Protein AF-A0A6N2VKI3-F1 (afdb_monomer_lite)

Structure (mmCIF, N/CA/C/O backbone):
data_AF-A0A6N2VKI3-F1
#
_entry.id   AF-A0A6N2VKI3-F1
#
loop_
_atom_site.group_PDB
_atom_site.id
_atom_site.type_symbol
_atom_site.label_atom_id
_atom_site.label_alt_id
_atom_site.label_comp_id
_atom_site.label_asym_id
_atom_site.label_entity_id
_atom_site.label_seq_id
_atom_site.pdbx_PDB_ins_code
_atom_site.Cartn_x
_atom_site.Cartn_y
_atom_site.Cartn_z
_atom_site.occupancy
_atom_site.B_iso_or_equiv
_atom_site.auth_seq_id
_atom_site.auth_comp_id
_atom_site.auth_asym_id
_atom_site.auth_atom_id
_atom_site.pdbx_PDB_model_num
ATOM 1 N N . MET A 1 1 ? 134.752 20.835 -28.493 1.00 33.09 1 MET A N 1
ATOM 2 C CA . MET A 1 1 ? 135.162 21.861 -27.512 1.00 33.09 1 MET A CA 1
ATOM 3 C C . MET A 1 1 ? 133.917 22.587 -27.034 1.00 33.09 1 MET A C 1
ATOM 5 O O . MET A 1 1 ? 132.981 22.727 -27.806 1.00 33.09 1 MET A O 1
ATOM 9 N N . ASN A 1 2 ? 133.920 22.905 -25.745 1.00 38.00 2 ASN A N 1
ATOM 10 C CA . ASN A 1 2 ? 132.820 23.310 -24.871 1.00 38.00 2 ASN A CA 1
ATOM 11 C C . ASN A 1 2 ? 132.112 24.644 -25.184 1.00 38.00 2 ASN A C 1
ATOM 13 O O . ASN A 1 2 ? 132.650 25.478 -25.908 1.00 38.00 2 ASN A O 1
ATOM 17 N N . ASN A 1 3 ? 131.029 24.832 -24.403 1.00 40.62 3 ASN A N 1
ATOM 18 C CA . ASN A 1 3 ? 130.545 26.052 -23.719 1.00 40.62 3 ASN A CA 1
ATOM 19 C C . ASN A 1 3 ? 129.459 26.874 -24.441 1.00 40.62 3 ASN A C 1
ATOM 21 O O . ASN A 1 3 ? 129.658 27.248 -25.587 1.00 40.62 3 ASN A O 1
ATOM 25 N N . SER A 1 4 ? 128.241 27.113 -23.906 1.00 44.59 4 SER A N 1
ATOM 26 C CA . SER A 1 4 ? 127.711 27.598 -22.585 1.00 44.59 4 SER A CA 1
ATOM 27 C C . SER A 1 4 ? 127.043 28.979 -22.847 1.00 44.59 4 SER A C 1
ATOM 29 O O . SER A 1 4 ? 127.490 29.643 -23.772 1.00 44.59 4 SER A O 1
ATOM 31 N N . ASN A 1 5 ? 126.060 29.567 -22.147 1.00 38.66 5 ASN A N 1
ATOM 32 C CA . ASN A 1 5 ? 125.406 29.352 -20.850 1.00 38.66 5 ASN A CA 1
ATOM 33 C C . ASN A 1 5 ? 124.232 30.371 -20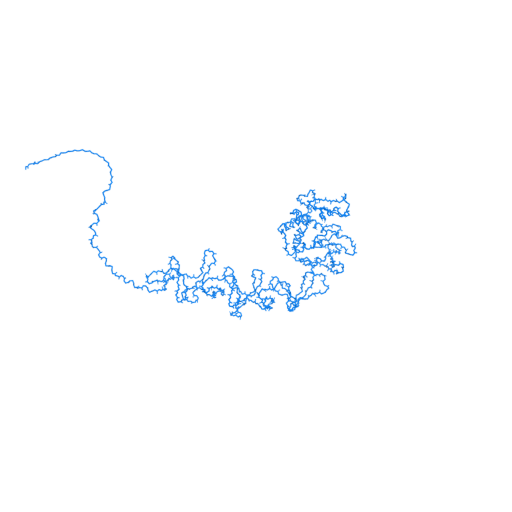.666 1.00 38.66 5 ASN A C 1
ATOM 35 O O . ASN A 1 5 ? 124.278 31.428 -21.287 1.00 38.66 5 ASN A O 1
ATOM 39 N N . GLU A 1 6 ? 123.288 30.051 -19.752 1.00 40.75 6 GLU A N 1
ATOM 40 C CA . GLU A 1 6 ? 122.646 30.885 -18.674 1.00 40.75 6 GLU A CA 1
ATOM 41 C C . GLU A 1 6 ? 121.868 32.204 -18.959 1.00 40.75 6 GLU A C 1
ATOM 43 O O . GLU A 1 6 ? 122.131 32.887 -19.933 1.00 40.75 6 GLU A O 1
ATOM 48 N N . SER A 1 7 ? 120.981 32.754 -18.094 1.00 36.06 7 SER A N 1
ATOM 49 C CA . SER A 1 7 ? 120.059 32.326 -16.999 1.00 36.06 7 SER A CA 1
ATOM 50 C C . SER A 1 7 ? 119.323 33.577 -16.410 1.00 36.06 7 SER A C 1
ATOM 52 O O . SER A 1 7 ? 119.781 34.691 -16.656 1.00 36.06 7 SER A O 1
ATOM 54 N N . CYS A 1 8 ? 118.250 33.404 -15.591 1.00 29.84 8 CYS A N 1
ATOM 55 C CA . CYS A 1 8 ? 118.092 33.894 -14.177 1.00 29.84 8 CYS A CA 1
ATOM 56 C C . CYS A 1 8 ? 116.691 34.449 -13.705 1.00 29.84 8 CYS A C 1
ATOM 58 O O . CYS A 1 8 ? 116.286 35.527 -14.119 1.00 29.84 8 CYS A O 1
ATOM 60 N N . ASN A 1 9 ? 116.051 33.715 -12.751 1.00 33.09 9 ASN A N 1
ATOM 61 C CA . ASN A 1 9 ? 115.249 34.041 -11.511 1.00 33.09 9 ASN A CA 1
ATOM 62 C C . ASN A 1 9 ? 114.044 35.049 -11.465 1.00 33.09 9 ASN A C 1
ATOM 64 O O . ASN A 1 9 ? 114.060 36.040 -12.169 1.00 33.09 9 ASN A O 1
ATOM 68 N N . SER A 1 10 ? 112.984 34.978 -10.604 1.00 35.78 10 SER A N 1
ATOM 69 C CA . SER A 1 10 ? 112.670 34.246 -9.336 1.00 35.78 10 SER A CA 1
ATOM 70 C C . SER A 1 10 ? 111.154 34.270 -8.887 1.00 35.78 10 SER A C 1
ATOM 72 O O . SER A 1 10 ? 110.463 35.232 -9.203 1.00 35.78 10 SER A O 1
ATOM 74 N N . LYS A 1 11 ? 110.745 33.313 -8.004 1.00 39.62 11 LYS A N 1
ATOM 75 C CA . LYS A 1 11 ? 109.807 33.328 -6.807 1.00 39.62 11 LYS A CA 1
ATOM 76 C C . LYS A 1 11 ? 108.230 33.261 -6.843 1.00 39.62 11 LYS A C 1
ATOM 78 O O . LYS A 1 11 ? 107.569 34.193 -7.266 1.00 39.62 11 LYS A O 1
ATOM 83 N N . LYS A 1 12 ? 107.706 32.259 -6.074 1.00 39.31 12 LYS A N 1
ATOM 84 C CA . LYS A 1 12 ? 106.599 32.199 -5.037 1.00 39.31 12 LYS A CA 1
ATOM 85 C C . LYS A 1 12 ? 105.061 32.030 -5.343 1.00 39.31 12 LYS A C 1
ATOM 87 O O . LYS A 1 12 ? 104.402 32.969 -5.745 1.00 39.31 12 LYS A O 1
ATOM 92 N N . THR A 1 13 ? 104.512 30.870 -4.897 1.00 40.28 13 THR A N 1
ATOM 93 C CA . THR A 1 13 ? 103.259 30.517 -4.120 1.00 40.28 13 THR A CA 1
ATOM 94 C C . THR A 1 13 ? 101.775 30.873 -4.495 1.00 40.28 13 THR A C 1
ATOM 96 O O . THR A 1 13 ? 101.443 32.036 -4.644 1.00 40.28 13 THR A O 1
ATOM 99 N N . ILE A 1 14 ? 100.877 29.856 -4.332 1.00 36.12 14 ILE A N 1
ATOM 100 C CA . ILE A 1 14 ? 99.486 29.823 -3.736 1.00 36.12 14 ILE A CA 1
ATOM 101 C C . ILE A 1 14 ? 98.182 29.888 -4.615 1.00 36.12 14 ILE A C 1
ATOM 103 O O . ILE A 1 14 ? 97.844 30.911 -5.186 1.00 36.12 14 ILE A O 1
ATOM 107 N N . TRP A 1 15 ? 97.394 28.787 -4.525 1.00 26.77 15 TRP A N 1
ATOM 108 C CA . TRP A 1 15 ? 95.911 28.567 -4.523 1.00 26.77 15 TRP A CA 1
ATOM 109 C C . TRP A 1 15 ? 94.968 28.739 -5.753 1.00 26.77 15 TRP A C 1
ATOM 111 O O . TRP A 1 15 ? 94.795 29.815 -6.301 1.00 26.77 15 TRP A O 1
ATOM 121 N N . LYS A 1 16 ? 94.175 27.661 -5.952 1.00 32.19 16 LYS A N 1
ATOM 122 C CA . LYS A 1 16 ? 92.769 27.530 -6.429 1.00 32.19 16 LYS A CA 1
ATOM 123 C C . LYS A 1 16 ? 92.380 27.798 -7.905 1.00 32.19 16 LYS A C 1
ATOM 125 O O . LYS A 1 16 ? 92.230 28.930 -8.328 1.00 32.19 16 LYS A O 1
ATOM 130 N N . VAL A 1 17 ? 92.069 26.685 -8.596 1.00 37.62 17 VAL A N 1
ATOM 131 C CA . VAL A 1 17 ? 90.820 26.330 -9.334 1.00 37.62 17 VAL A CA 1
ATOM 132 C C . VAL A 1 17 ? 90.036 27.470 -10.019 1.00 37.62 17 VAL A C 1
ATOM 134 O O . VAL A 1 17 ? 89.554 28.352 -9.327 1.00 37.62 17 VAL A O 1
ATOM 137 N N . TRP A 1 18 ? 89.808 27.380 -11.342 1.00 32.00 18 TRP A N 1
ATOM 138 C CA . TRP A 1 18 ? 88.490 27.219 -12.015 1.00 32.00 18 TRP A CA 1
ATOM 139 C C . TRP A 1 18 ? 88.627 27.328 -13.559 1.00 32.00 18 TRP A C 1
ATOM 141 O O . TRP A 1 18 ? 88.920 28.382 -14.105 1.00 32.00 18 TRP A O 1
ATOM 151 N N . PHE A 1 19 ? 88.384 26.190 -14.227 1.00 32.94 19 PHE A N 1
ATOM 152 C CA . PHE A 1 19 ? 87.799 25.994 -15.568 1.00 32.94 19 PHE A CA 1
ATOM 153 C C . PHE A 1 19 ? 88.408 26.675 -16.816 1.00 32.94 19 PHE A C 1
ATOM 155 O O . PHE A 1 19 ? 87.884 27.642 -17.360 1.00 32.94 19 PHE A O 1
ATOM 162 N N . GLN A 1 20 ? 89.417 26.014 -17.393 1.00 41.72 20 GLN A N 1
ATOM 163 C CA . GLN A 1 20 ? 89.697 26.025 -18.835 1.00 41.72 20 GLN A CA 1
ATOM 164 C C . GLN A 1 20 ? 89.033 24.808 -19.493 1.00 41.72 20 GLN A C 1
ATOM 166 O O . GLN A 1 20 ? 89.552 23.702 -19.361 1.00 41.72 20 GLN A O 1
ATOM 171 N N . SER A 1 21 ? 87.899 24.961 -20.185 1.00 45.81 21 SER A N 1
ATOM 172 C CA . SER A 1 21 ? 87.441 23.978 -21.200 1.00 45.81 21 SER A CA 1
ATOM 173 C C . SER A 1 21 ? 86.250 24.500 -22.016 1.00 45.81 21 SER A C 1
ATOM 175 O O . SER A 1 21 ? 85.188 23.892 -22.081 1.00 45.81 21 SER A O 1
ATOM 177 N N . ALA A 1 22 ? 86.409 25.651 -22.664 1.00 44.44 22 ALA A N 1
ATOM 178 C CA . ALA A 1 22 ? 85.428 26.132 -23.631 1.00 44.44 22 ALA A CA 1
ATOM 179 C C . ALA A 1 22 ? 86.128 26.987 -24.687 1.00 44.44 22 ALA A C 1
ATOM 181 O O . ALA A 1 22 ? 86.222 28.188 -24.489 1.00 44.44 22 ALA A O 1
ATOM 182 N N . PHE A 1 23 ? 86.648 26.372 -25.762 1.00 42.91 23 PHE A N 1
ATOM 183 C CA . PHE A 1 23 ? 86.557 26.965 -27.114 1.00 42.91 23 PHE A CA 1
ATOM 184 C C . PHE A 1 23 ? 87.116 26.123 -28.279 1.00 42.91 23 PHE A C 1
ATOM 186 O O . PHE A 1 23 ? 86.888 26.489 -29.426 1.00 42.91 23 PHE A O 1
ATOM 193 N N . LEU A 1 24 ? 87.815 25.002 -28.056 1.00 40.19 24 LEU A N 1
ATOM 194 C CA . LEU A 1 24 ? 88.586 24.351 -29.137 1.00 40.19 24 LEU A CA 1
ATOM 195 C C . LEU A 1 24 ? 88.073 22.978 -29.618 1.00 40.19 24 LEU A C 1
ATOM 197 O O . LEU A 1 24 ? 88.825 22.225 -30.224 1.00 40.19 24 LEU A O 1
ATOM 201 N N . ALA A 1 25 ? 86.798 22.650 -29.379 1.00 43.97 25 ALA A N 1
ATOM 202 C CA . ALA A 1 25 ? 86.181 21.386 -29.821 1.00 43.97 25 ALA A CA 1
ATOM 203 C C . ALA A 1 25 ? 84.980 21.564 -30.778 1.00 43.97 25 ALA A C 1
ATOM 205 O O . ALA A 1 25 ? 84.280 20.600 -31.069 1.00 43.97 25 ALA A O 1
ATOM 206 N N . VAL A 1 26 ? 84.725 22.783 -31.274 1.00 47.78 26 VAL A N 1
ATOM 207 C CA . VAL A 1 26 ? 83.510 23.110 -32.059 1.00 47.78 26 VAL A CA 1
ATOM 208 C C . VAL A 1 26 ? 83.744 23.170 -33.582 1.00 47.78 26 VAL A C 1
ATOM 210 O O . VAL A 1 26 ? 82.783 23.268 -34.333 1.00 47.78 26 VAL A O 1
ATOM 213 N N . LEU A 1 27 ? 84.976 23.033 -34.094 1.00 42.22 27 LEU A N 1
ATOM 214 C CA . LEU A 1 27 ? 85.257 23.274 -35.528 1.00 42.22 27 LEU A CA 1
ATOM 215 C C . LEU A 1 27 ? 85.952 22.139 -36.307 1.00 42.22 27 LEU A C 1
ATOM 217 O O . LEU A 1 27 ? 86.358 22.357 -37.442 1.00 42.22 27 LEU A O 1
ATOM 221 N N . LEU A 1 28 ? 86.040 20.917 -35.764 1.00 43.97 28 LEU A N 1
ATOM 222 C CA . LEU A 1 28 ? 86.696 19.773 -36.436 1.00 43.97 28 LEU A CA 1
ATOM 223 C C . LEU A 1 28 ? 85.904 18.449 -36.361 1.00 43.97 28 LEU A C 1
ATOM 225 O O . LEU A 1 28 ? 86.476 17.370 -36.288 1.00 43.97 28 LEU A O 1
ATOM 229 N N . MET A 1 29 ? 84.570 18.522 -36.423 1.00 42.28 29 MET A N 1
ATOM 230 C CA . MET A 1 29 ? 83.706 17.372 -36.757 1.00 42.28 29 MET A CA 1
ATOM 231 C C . MET A 1 29 ? 82.649 17.752 -37.810 1.00 42.28 29 MET A C 1
ATOM 233 O O . MET A 1 29 ? 81.477 17.408 -37.709 1.00 42.28 29 MET A O 1
ATOM 237 N N . PHE A 1 30 ? 83.076 18.488 -38.840 1.00 50.16 30 PHE A N 1
ATOM 238 C CA . PHE A 1 30 ? 82.332 18.687 -40.088 1.00 50.16 30 PHE A CA 1
ATOM 239 C C . PHE A 1 30 ? 83.051 17.942 -41.222 1.00 50.16 30 PHE A C 1
ATOM 241 O O . PHE A 1 30 ? 83.853 18.518 -41.948 1.00 50.16 30 PHE A O 1
ATOM 248 N N . SER A 1 31 ? 82.824 16.633 -41.332 1.00 45.38 31 SER A N 1
ATOM 249 C CA . SER A 1 31 ? 82.850 15.838 -42.576 1.00 45.38 31 SER A CA 1
ATOM 250 C C . SER A 1 31 ? 82.798 14.349 -42.224 1.00 45.38 31 SER A C 1
ATOM 252 O O . SER A 1 31 ? 83.398 13.907 -41.254 1.00 45.38 31 SER A O 1
ATOM 254 N N . VAL A 1 32 ? 82.086 13.579 -43.047 1.00 47.28 32 VAL A N 1
ATOM 255 C CA . VAL A 1 32 ? 81.854 12.125 -42.940 1.00 47.28 32 VAL A CA 1
ATOM 256 C C . VAL A 1 32 ? 80.738 11.704 -41.974 1.00 47.28 32 VAL A C 1
ATOM 258 O O . VAL A 1 32 ? 80.946 11.047 -40.964 1.00 47.28 32 VAL A O 1
ATOM 261 N N . LEU A 1 33 ? 79.507 12.026 -42.363 1.00 41.00 33 LEU A N 1
ATOM 262 C CA . LEU A 1 33 ? 78.466 11.027 -42.634 1.00 41.00 33 LEU A CA 1
ATOM 263 C C . LEU A 1 33 ? 77.309 11.775 -43.290 1.00 41.00 33 LEU A C 1
ATOM 265 O O . LEU A 1 33 ? 76.415 12.304 -42.632 1.00 41.00 33 LEU A O 1
ATOM 269 N N . ALA A 1 34 ? 77.340 11.829 -44.621 1.00 46.12 34 ALA A N 1
ATOM 270 C CA . ALA A 1 34 ? 76.117 11.976 -45.383 1.00 46.12 34 ALA A CA 1
ATOM 271 C C . ALA A 1 34 ? 75.260 10.743 -45.063 1.00 46.12 34 ALA A C 1
ATOM 273 O O . ALA A 1 34 ? 75.365 9.710 -45.721 1.00 46.12 34 ALA A O 1
ATOM 274 N N . VAL A 1 35 ? 74.448 10.826 -44.006 1.00 43.50 35 VAL A N 1
ATOM 275 C CA . VAL A 1 35 ? 73.269 9.977 -43.907 1.00 43.50 35 VAL A CA 1
ATOM 276 C C . VAL A 1 35 ? 72.423 10.411 -45.084 1.00 43.50 35 VAL A C 1
ATOM 278 O O . VAL A 1 35 ? 71.833 11.490 -45.088 1.00 43.50 35 VAL A O 1
ATOM 281 N N . THR A 1 36 ? 72.433 9.588 -46.121 1.00 44.19 36 THR A N 1
ATOM 282 C CA . THR A 1 36 ? 71.396 9.604 -47.129 1.00 44.19 36 THR A CA 1
ATOM 283 C C . THR A 1 36 ? 70.083 9.444 -46.372 1.00 44.19 36 THR A C 1
ATOM 285 O O . THR A 1 36 ? 69.691 8.348 -45.973 1.00 44.19 36 THR A O 1
ATOM 288 N N . SER A 1 37 ? 69.383 10.551 -46.122 1.00 48.97 37 SER A N 1
ATOM 289 C CA . SER A 1 37 ? 67.952 10.492 -45.887 1.00 48.97 37 SER A CA 1
ATOM 290 C C . SER A 1 37 ? 67.342 10.084 -47.220 1.00 48.97 37 SER A C 1
ATOM 292 O O . SER A 1 37 ? 66.829 10.899 -47.982 1.00 48.97 37 SER A O 1
ATOM 294 N N . GLN A 1 38 ? 67.420 8.788 -47.535 1.00 43.78 38 GLN A N 1
ATOM 295 C CA . GLN A 1 38 ? 66.447 8.218 -48.446 1.00 43.78 38 GLN A CA 1
ATOM 296 C C . GLN A 1 38 ? 65.091 8.675 -47.904 1.00 43.78 38 GLN A C 1
ATOM 298 O O . GLN A 1 38 ? 64.850 8.495 -46.700 1.00 43.78 38 GLN A O 1
ATOM 303 N N . PRO A 1 39 ? 64.219 9.304 -48.711 1.00 44.91 39 PRO A N 1
ATOM 304 C CA . PRO A 1 39 ? 62.840 9.428 -48.304 1.00 44.91 39 PRO A CA 1
ATOM 305 C C . PRO A 1 39 ? 62.405 7.992 -48.053 1.00 44.91 39 PRO A C 1
ATOM 307 O O . PRO A 1 39 ? 62.305 7.183 -48.974 1.00 44.91 39 PRO A O 1
ATOM 310 N N . ARG A 1 40 ? 62.248 7.629 -46.778 1.00 42.31 40 ARG A N 1
ATOM 311 C CA . ARG A 1 40 ? 61.550 6.408 -46.434 1.00 42.31 40 ARG A CA 1
ATOM 312 C C . ARG A 1 40 ? 60.188 6.676 -47.037 1.00 42.31 40 ARG A C 1
ATOM 314 O O . ARG A 1 40 ? 59.473 7.537 -46.527 1.00 42.31 40 ARG A O 1
ATOM 321 N N . GLU A 1 41 ? 59.870 6.039 -48.160 1.00 45.19 41 GLU A N 1
ATOM 322 C CA . GLU A 1 41 ? 58.489 5.939 -48.584 1.00 45.19 41 GLU A CA 1
ATOM 323 C C . GLU A 1 41 ? 57.798 5.247 -47.417 1.00 45.19 41 GLU A C 1
ATOM 325 O O . GLU A 1 41 ? 57.811 4.023 -47.267 1.00 45.19 41 GLU A O 1
ATOM 330 N N . VAL A 1 42 ? 57.272 6.053 -46.494 1.00 44.56 42 VAL A N 1
ATOM 331 C CA . VAL A 1 42 ? 56.331 5.593 -45.501 1.00 44.56 42 VAL A CA 1
ATOM 332 C C . VAL A 1 42 ? 55.130 5.309 -46.364 1.00 44.56 42 VAL A C 1
ATOM 334 O O . VAL A 1 42 ? 54.362 6.218 -46.661 1.00 44.56 42 VAL A O 1
ATOM 337 N N . LYS A 1 43 ? 55.074 4.081 -46.893 1.00 47.94 43 LYS A N 1
ATOM 338 C CA . LYS A 1 43 ? 53.963 3.554 -47.674 1.00 47.94 43 LYS A CA 1
ATOM 339 C C . LYS A 1 43 ? 52.719 4.053 -46.961 1.00 47.94 43 LYS A C 1
ATOM 341 O O . LYS A 1 43 ? 52.506 3.627 -45.821 1.00 47.94 43 LYS A O 1
ATOM 346 N N . ALA A 1 44 ? 52.049 5.058 -47.541 1.00 49.53 44 ALA A N 1
ATOM 347 C CA . ALA A 1 44 ? 51.111 5.891 -46.798 1.00 49.53 44 ALA A CA 1
ATOM 348 C C . ALA A 1 44 ? 50.166 4.939 -46.081 1.00 49.53 44 ALA A C 1
ATOM 350 O O . ALA A 1 44 ? 49.550 4.090 -46.733 1.00 49.53 44 ALA A O 1
ATOM 351 N N . ALA A 1 45 ? 50.184 4.959 -44.744 1.00 58.03 45 ALA A N 1
ATOM 352 C CA . ALA A 1 45 ? 49.417 3.988 -43.989 1.00 58.03 45 ALA A CA 1
ATOM 353 C C . ALA A 1 45 ? 47.971 4.152 -44.450 1.00 58.03 45 ALA A C 1
ATOM 355 O O . ALA A 1 45 ? 47.414 5.243 -44.331 1.00 58.03 45 ALA A O 1
ATOM 356 N N . VAL A 1 46 ? 47.411 3.105 -45.063 1.00 75.19 46 VAL A N 1
ATOM 357 C CA . VAL A 1 46 ? 46.050 3.165 -45.594 1.00 75.19 46 VAL A CA 1
ATOM 358 C C . VAL A 1 46 ? 45.151 3.536 -44.423 1.00 75.19 46 VAL A C 1
ATOM 360 O O . VAL A 1 46 ? 45.078 2.794 -43.438 1.00 75.19 46 VAL A O 1
ATOM 363 N N . GLU A 1 47 ? 44.557 4.728 -44.500 1.00 91.12 47 GLU A N 1
ATOM 364 C CA . GLU A 1 47 ? 43.721 5.263 -43.434 1.00 91.12 47 GLU A CA 1
ATOM 365 C C . GLU A 1 47 ? 42.590 4.273 -43.158 1.00 91.12 47 GLU A C 1
ATOM 367 O O . GLU A 1 47 ? 41.914 3.812 -44.081 1.00 91.12 47 GLU A O 1
ATOM 372 N N . GLY A 1 48 ? 42.370 3.941 -41.889 1.00 92.75 48 GLY A N 1
ATOM 373 C CA . GLY A 1 48 ? 41.271 3.063 -41.531 1.00 92.75 48 GLY A CA 1
ATOM 374 C C . GLY A 1 48 ? 41.505 2.212 -40.298 1.00 92.75 48 GLY A C 1
ATOM 375 O O . GLY A 1 48 ? 42.449 2.384 -39.527 1.00 92.75 48 GLY A O 1
ATOM 376 N N . PHE A 1 49 ? 40.584 1.276 -40.099 1.00 93.12 49 PHE A N 1
ATOM 377 C CA . PHE A 1 49 ? 40.606 0.377 -38.955 1.00 93.12 49 PHE A CA 1
ATOM 378 C C . PHE A 1 49 ? 41.722 -0.658 -39.067 1.00 93.12 49 PHE A C 1
ATOM 380 O O . PHE A 1 49 ? 41.818 -1.360 -40.074 1.00 93.12 49 PHE A O 1
ATOM 387 N N . LYS A 1 50 ? 42.493 -0.820 -37.992 1.00 92.94 50 LYS A N 1
ATOM 388 C CA . LYS A 1 50 ? 43.560 -1.816 -37.890 1.00 92.94 50 LYS A CA 1
ATOM 389 C C . LYS A 1 50 ? 43.523 -2.512 -36.536 1.00 92.94 50 LYS A C 1
ATOM 391 O O . LYS A 1 50 ? 43.371 -1.859 -35.507 1.00 92.94 50 LYS A O 1
ATOM 396 N N . THR A 1 51 ? 43.703 -3.827 -36.546 1.00 92.88 51 THR A N 1
ATOM 397 C CA . THR A 1 51 ? 43.904 -4.615 -35.328 1.00 92.88 51 THR A CA 1
ATOM 398 C C . THR A 1 51 ? 45.399 -4.786 -35.100 1.00 92.88 51 THR A C 1
ATOM 400 O O . THR A 1 51 ? 46.110 -5.235 -35.996 1.00 92.88 51 THR A O 1
ATOM 403 N N . ILE A 1 52 ? 45.883 -4.412 -33.919 1.00 92.50 52 ILE A N 1
ATOM 404 C CA . ILE A 1 52 ? 47.288 -4.541 -33.516 1.00 92.50 52 ILE A CA 1
ATOM 405 C C . ILE A 1 52 ? 47.290 -5.225 -32.150 1.00 92.50 52 ILE A C 1
ATOM 407 O O . ILE A 1 52 ? 46.695 -4.703 -31.211 1.00 92.50 52 ILE A O 1
ATOM 411 N N . ASN A 1 53 ? 47.918 -6.400 -32.044 1.00 91.38 53 ASN A N 1
ATOM 412 C CA . ASN A 1 53 ? 47.981 -7.202 -30.811 1.00 91.38 53 ASN A CA 1
ATOM 413 C C . ASN A 1 53 ? 46.598 -7.444 -30.169 1.00 91.38 53 ASN A C 1
ATOM 415 O O . ASN A 1 53 ? 46.411 -7.256 -28.972 1.00 91.38 53 ASN A O 1
ATOM 419 N N . GLY A 1 54 ? 45.597 -7.784 -30.990 1.00 89.19 54 GLY A N 1
ATOM 420 C CA . GLY A 1 54 ? 44.219 -8.030 -30.538 1.00 89.19 54 GLY A CA 1
ATOM 421 C C . GLY A 1 54 ? 43.398 -6.775 -30.205 1.00 89.19 54 GLY A C 1
ATOM 422 O O . GLY A 1 54 ? 42.194 -6.884 -29.979 1.00 89.19 54 GLY A O 1
ATOM 423 N N . LYS A 1 55 ? 44.005 -5.583 -30.233 1.00 92.31 55 LYS A N 1
ATOM 424 C CA . LYS A 1 55 ? 43.351 -4.301 -29.943 1.00 92.31 55 LYS A CA 1
ATOM 425 C C . LYS A 1 55 ? 42.994 -3.560 -31.228 1.00 92.31 55 LYS A C 1
ATOM 427 O O . LYS A 1 55 ? 43.781 -3.527 -32.175 1.00 92.31 55 LYS A O 1
ATOM 432 N N . GLY A 1 56 ? 41.796 -2.982 -31.276 1.00 93.56 56 GLY A N 1
ATOM 433 C CA . GLY A 1 56 ? 41.317 -2.216 -32.429 1.00 93.56 56 GLY A CA 1
ATOM 434 C C . GLY A 1 56 ? 41.798 -0.767 -32.386 1.00 93.56 56 GLY A C 1
ATOM 435 O O . GLY A 1 56 ? 41.787 -0.152 -31.328 1.00 93.56 56 GLY A O 1
ATOM 436 N N . TYR A 1 57 ? 42.183 -0.211 -33.530 1.00 95.31 57 TYR A N 1
ATOM 437 C CA . TYR A 1 57 ? 42.603 1.183 -33.695 1.00 95.31 57 TYR A CA 1
ATOM 438 C C . TYR A 1 57 ? 42.044 1.748 -35.000 1.00 95.31 57 TYR A C 1
ATOM 440 O O . TYR A 1 57 ? 41.726 0.993 -35.920 1.00 95.31 57 TYR A O 1
ATOM 448 N N . TYR A 1 58 ? 41.987 3.073 -35.112 1.00 95.31 58 TYR A N 1
ATOM 449 C CA . TYR A 1 58 ? 41.843 3.755 -36.398 1.00 95.31 58 TYR A CA 1
ATOM 450 C C . TYR A 1 58 ? 43.134 4.514 -36.704 1.00 95.31 58 TYR A C 1
ATOM 452 O O . TYR A 1 58 ? 43.537 5.391 -35.940 1.00 95.31 58 TYR A O 1
ATOM 460 N N . ILE A 1 59 ? 43.800 4.144 -37.793 1.00 95.56 59 ILE A N 1
ATOM 461 C CA . ILE A 1 59 ? 45.052 4.749 -38.246 1.00 95.56 59 ILE A CA 1
ATOM 462 C C . ILE A 1 59 ? 44.706 5.918 -39.166 1.00 95.56 59 ILE A C 1
ATOM 464 O O . ILE A 1 59 ? 43.990 5.735 -40.150 1.00 95.56 59 ILE A O 1
ATOM 468 N N . LYS A 1 60 ? 45.170 7.122 -38.817 1.00 94.25 60 LYS A N 1
ATOM 469 C CA . LYS A 1 60 ? 45.020 8.336 -39.632 1.00 94.25 60 LYS A CA 1
ATOM 470 C C . LYS A 1 60 ? 45.976 8.296 -40.834 1.00 94.25 60 LYS A C 1
ATOM 472 O O . LYS A 1 60 ? 46.916 7.507 -40.854 1.00 94.25 60 LYS A O 1
ATOM 477 N N . LYS A 1 61 ? 45.782 9.197 -41.807 1.00 90.56 61 LYS A N 1
ATOM 478 C CA . LYS A 1 61 ? 46.670 9.339 -42.983 1.00 90.56 61 LYS A CA 1
ATOM 479 C C . LYS A 1 61 ? 48.139 9.587 -42.618 1.00 90.56 61 LYS A C 1
ATOM 481 O O . LYS A 1 61 ? 49.025 9.138 -43.330 1.00 90.56 61 LYS A O 1
ATOM 486 N N . ASP A 1 62 ? 48.383 10.268 -41.497 1.00 89.38 62 ASP A N 1
ATOM 487 C CA . ASP A 1 62 ? 49.722 10.528 -40.943 1.00 89.38 62 ASP A CA 1
ATOM 488 C C . ASP A 1 62 ? 50.352 9.298 -40.249 1.00 89.38 62 ASP A C 1
ATOM 490 O O . ASP A 1 62 ? 51.435 9.388 -39.679 1.00 89.38 62 ASP A O 1
ATOM 494 N N . GLY A 1 63 ? 49.670 8.146 -40.258 1.00 89.31 63 GLY A N 1
ATOM 495 C CA . GLY A 1 63 ? 50.112 6.902 -39.626 1.00 89.31 63 GLY A CA 1
ATOM 496 C C . GLY A 1 63 ? 49.872 6.821 -38.115 1.00 89.31 63 GLY A C 1
ATOM 497 O O . GLY A 1 63 ? 50.049 5.751 -37.529 1.00 89.31 63 GLY A O 1
ATOM 498 N N . SER A 1 64 ? 49.432 7.899 -37.463 1.00 93.81 64 SER A N 1
ATOM 499 C CA . SER A 1 64 ? 49.175 7.906 -36.021 1.00 93.81 64 SER A CA 1
ATOM 500 C C . SER A 1 64 ? 47.780 7.371 -35.665 1.00 93.81 64 SER A C 1
ATOM 502 O O . SER A 1 64 ? 46.850 7.358 -36.477 1.00 93.81 64 SER A O 1
ATOM 504 N N . LYS A 1 65 ? 47.622 6.909 -34.418 1.00 96.75 65 LYS A N 1
ATOM 505 C CA . LYS A 1 65 ? 46.348 6.400 -33.890 1.00 96.75 65 LYS A CA 1
ATOM 506 C C . LYS A 1 65 ? 45.391 7.559 -33.611 1.00 96.75 65 LYS A C 1
ATOM 508 O O . LYS A 1 65 ? 45.753 8.528 -32.946 1.00 96.75 65 LYS A O 1
ATOM 513 N N . LEU A 1 66 ? 44.158 7.447 -34.090 1.00 96.69 66 LEU A N 1
ATOM 514 C CA . LEU A 1 66 ? 43.073 8.348 -33.723 1.00 96.69 66 LEU A CA 1
ATOM 515 C C . LEU A 1 66 ? 42.724 8.184 -32.234 1.00 96.69 66 LEU A C 1
ATOM 517 O O . LEU A 1 66 ? 42.676 7.069 -31.721 1.00 96.69 66 LEU A O 1
ATOM 521 N N . LYS A 1 67 ? 42.429 9.304 -31.573 1.00 97.69 67 LYS A N 1
ATOM 522 C CA . LYS A 1 67 ? 41.956 9.385 -30.187 1.00 97.69 67 LYS A CA 1
ATOM 523 C C . LYS A 1 67 ? 40.608 10.105 -30.156 1.00 97.69 67 LYS A C 1
ATOM 525 O O . LYS A 1 67 ? 40.390 11.024 -30.946 1.00 97.69 67 LYS A O 1
ATOM 530 N N . GLY A 1 68 ? 39.716 9.708 -29.254 1.00 96.75 68 GLY A N 1
ATOM 531 C CA . GLY A 1 68 ? 38.404 10.327 -29.083 1.00 96.75 68 GLY A CA 1
ATOM 532 C C . GLY A 1 68 ? 37.350 9.888 -30.104 1.00 96.75 68 GLY A C 1
ATOM 533 O O . GLY A 1 68 ? 37.366 8.770 -30.617 1.00 96.75 68 GLY A O 1
ATOM 534 N N . TRP A 1 69 ? 36.365 10.752 -30.348 1.00 96.00 69 TRP A N 1
ATOM 535 C CA . TRP A 1 69 ? 35.188 10.438 -31.161 1.00 96.00 69 TRP A CA 1
ATOM 536 C C . TRP A 1 69 ? 35.459 10.521 -32.664 1.00 96.00 69 TRP A C 1
ATOM 538 O O . TRP A 1 69 ? 36.107 11.450 -33.141 1.00 96.00 69 TRP A O 1
ATOM 548 N N . LYS A 1 70 ? 34.858 9.612 -33.438 1.00 95.44 70 LYS A N 1
ATOM 549 C CA . LYS A 1 70 ? 34.840 9.693 -34.906 1.00 95.44 70 LYS A CA 1
ATOM 550 C C . LYS A 1 70 ? 33.529 9.184 -35.476 1.00 95.44 70 LYS A C 1
ATOM 552 O O . LYS A 1 70 ? 33.029 8.140 -35.069 1.00 95.44 70 LYS A O 1
ATOM 557 N N . ASN A 1 71 ? 32.991 9.918 -36.443 1.00 94.00 71 ASN A N 1
ATOM 558 C CA . ASN A 1 71 ? 31.872 9.476 -37.263 1.00 94.00 71 ASN A CA 1
ATOM 559 C C . ASN A 1 71 ? 32.402 8.924 -38.594 1.00 94.00 71 ASN A C 1
ATOM 561 O O . ASN A 1 71 ? 33.209 9.584 -39.249 1.00 94.00 71 ASN A O 1
ATOM 565 N N . ILE A 1 72 ? 31.977 7.718 -38.967 1.00 91.06 72 ILE A N 1
ATOM 566 C CA . ILE A 1 72 ? 32.317 7.066 -40.236 1.00 91.06 72 ILE A CA 1
ATOM 567 C C . ILE A 1 72 ? 31.027 6.457 -40.778 1.00 91.06 72 ILE A C 1
ATOM 569 O O . ILE A 1 72 ? 30.447 5.580 -40.136 1.00 91.06 72 ILE A O 1
ATOM 573 N N . ASN A 1 73 ? 30.574 6.927 -41.942 1.00 89.19 73 ASN A N 1
ATOM 574 C CA . ASN A 1 73 ? 29.341 6.475 -42.601 1.00 89.19 73 ASN A CA 1
ATOM 575 C C . ASN A 1 73 ? 28.117 6.491 -41.662 1.00 89.19 73 ASN A C 1
ATOM 577 O O . ASN A 1 73 ? 27.375 5.516 -41.568 1.00 89.19 73 ASN A O 1
ATOM 581 N N . GLY A 1 74 ? 27.957 7.575 -40.893 1.00 88.69 74 GLY A N 1
ATOM 582 C CA . GLY A 1 74 ? 26.848 7.757 -39.948 1.00 88.69 74 GLY A CA 1
ATOM 583 C C . GLY A 1 74 ? 26.989 7.000 -38.621 1.00 88.69 74 GLY A C 1
ATOM 584 O O . GLY A 1 74 ? 26.175 7.196 -37.719 1.00 88.69 74 GLY A O 1
ATOM 585 N N . LYS A 1 75 ? 28.023 6.166 -38.455 1.00 91.94 75 LYS A N 1
ATOM 586 C CA . LYS A 1 75 ? 28.283 5.407 -37.225 1.00 91.94 75 LYS A CA 1
ATOM 587 C C . LYS A 1 75 ? 29.317 6.127 -36.363 1.00 91.94 75 LYS A C 1
ATOM 589 O O . LYS A 1 75 ? 30.383 6.505 -36.845 1.00 91.94 75 LYS A O 1
ATOM 594 N N . LYS A 1 76 ? 29.015 6.297 -35.071 1.00 94.56 76 LYS A N 1
ATOM 595 C CA . LYS A 1 76 ? 29.910 6.942 -34.096 1.00 94.56 76 LYS A CA 1
ATOM 596 C C . LYS A 1 76 ? 30.765 5.902 -33.371 1.00 94.56 76 LYS A C 1
ATOM 598 O O . LYS A 1 76 ? 30.239 4.986 -32.745 1.00 94.56 76 LYS A O 1
ATOM 603 N N . TYR A 1 77 ? 32.074 6.091 -33.419 1.00 95.44 77 TYR A N 1
ATOM 604 C CA . TYR A 1 77 ? 33.095 5.291 -32.751 1.00 95.44 77 TYR A CA 1
ATOM 605 C C . TYR A 1 77 ? 33.766 6.139 -31.675 1.00 95.44 77 TYR A C 1
ATOM 607 O O . TYR A 1 77 ? 33.861 7.361 -31.817 1.00 95.44 77 TYR A O 1
ATOM 615 N N . LEU A 1 78 ? 34.237 5.485 -30.618 1.00 95.94 78 LEU A N 1
ATOM 616 C CA . LEU A 1 78 ? 35.043 6.109 -29.582 1.00 95.94 78 LEU A CA 1
ATOM 617 C C . LEU A 1 78 ? 36.363 5.357 -29.483 1.00 95.94 78 LEU A C 1
ATOM 619 O O . LEU A 1 78 ? 36.384 4.130 -29.416 1.00 95.94 78 LEU A O 1
ATOM 623 N N . PHE A 1 79 ? 37.446 6.113 -29.491 1.00 96.75 79 PHE A N 1
ATOM 624 C CA . PHE A 1 79 ? 38.788 5.632 -29.235 1.00 96.75 79 PHE A CA 1
ATOM 625 C C . PHE A 1 79 ? 39.253 6.258 -27.932 1.00 96.75 79 PHE A C 1
ATOM 627 O O . PHE A 1 79 ? 38.989 7.435 -27.675 1.00 96.75 79 PHE A O 1
ATOM 634 N N . ASP A 1 80 ? 39.914 5.461 -27.109 1.00 96.25 80 ASP A N 1
ATOM 635 C CA . ASP A 1 80 ? 40.487 5.894 -25.852 1.00 96.25 80 ASP A CA 1
ATOM 636 C C . ASP A 1 80 ? 41.342 7.153 -26.061 1.00 96.25 80 ASP A C 1
ATOM 638 O O . ASP A 1 80 ? 42.121 7.251 -27.017 1.00 96.25 80 ASP A O 1
ATOM 642 N N . PHE A 1 81 ? 41.151 8.150 -25.198 1.00 95.62 81 PHE A N 1
ATOM 643 C CA . PHE A 1 81 ? 41.747 9.472 -25.389 1.00 95.62 81 PHE A CA 1
ATOM 644 C C . PHE A 1 81 ? 43.266 9.477 -25.154 1.00 95.62 81 PHE A C 1
ATOM 646 O O . PHE A 1 81 ? 43.951 10.390 -25.616 1.00 95.62 81 PHE A O 1
ATOM 653 N N . GLU A 1 82 ? 43.820 8.446 -24.516 1.00 96.25 82 GLU A N 1
ATOM 654 C CA . GLU A 1 82 ? 45.246 8.355 -24.194 1.00 96.25 82 GLU A CA 1
ATOM 655 C C . GLU A 1 82 ? 45.985 7.398 -25.131 1.00 96.25 82 GLU A C 1
ATOM 657 O O . GLU A 1 82 ? 47.046 7.728 -25.667 1.00 96.25 82 GLU A O 1
ATOM 662 N N . THR A 1 83 ? 45.399 6.236 -25.395 1.00 96.75 83 THR A N 1
ATOM 663 C CA . THR A 1 83 ? 46.036 5.123 -26.111 1.00 96.75 83 THR A CA 1
ATOM 664 C C . THR A 1 83 ? 45.563 4.978 -27.561 1.00 96.75 83 THR A C 1
ATOM 666 O O . THR A 1 83 ? 46.252 4.357 -28.378 1.00 96.75 83 THR A O 1
ATOM 669 N N . GLY A 1 84 ? 44.399 5.547 -27.898 1.00 96.25 84 GLY A N 1
ATOM 670 C CA . GLY A 1 84 ? 43.730 5.387 -29.192 1.00 96.25 84 GLY A CA 1
ATOM 671 C C . GLY A 1 84 ? 43.080 4.015 -29.406 1.00 96.25 84 GLY A C 1
ATOM 672 O O . GLY A 1 84 ? 42.648 3.714 -30.518 1.00 96.25 84 GLY A O 1
ATOM 673 N N . GLU A 1 85 ? 43.033 3.159 -28.381 1.00 96.75 85 GLU A N 1
ATOM 674 C CA . GLU A 1 85 ? 42.362 1.858 -28.446 1.00 96.75 85 GLU A CA 1
ATOM 675 C C . GLU A 1 85 ? 40.847 2.030 -28.628 1.00 96.75 85 GLU A C 1
ATOM 677 O O . GLU A 1 85 ? 40.213 2.852 -27.974 1.00 96.75 85 GLU A O 1
ATOM 682 N N . GLN A 1 86 ? 40.244 1.266 -29.534 1.00 96.31 86 GLN A N 1
ATOM 683 C CA . GLN A 1 86 ? 38.812 1.324 -29.799 1.00 96.31 86 GLN A CA 1
ATOM 684 C C . GLN A 1 86 ? 38.017 0.857 -28.580 1.00 96.31 86 GLN A C 1
ATOM 686 O O . GLN A 1 86 ? 38.156 -0.275 -28.118 1.00 96.31 86 GLN A O 1
ATOM 691 N N . ILE A 1 87 ? 37.094 1.703 -28.139 1.00 95.75 87 ILE A N 1
ATOM 692 C CA . ILE A 1 87 ? 36.191 1.412 -27.038 1.00 95.75 87 ILE A CA 1
ATOM 693 C C . ILE A 1 87 ? 35.049 0.506 -27.507 1.00 95.75 87 ILE A C 1
ATOM 695 O O . ILE A 1 87 ? 34.348 0.800 -28.477 1.00 95.75 87 ILE A O 1
ATOM 699 N N . ILE A 1 88 ? 34.850 -0.594 -26.780 1.00 94.44 88 ILE A N 1
ATOM 700 C CA . ILE A 1 88 ? 33.776 -1.575 -26.969 1.00 94.44 88 ILE A CA 1
ATOM 701 C C . ILE A 1 88 ? 33.124 -1.839 -25.610 1.00 94.44 88 ILE A C 1
ATOM 703 O O . ILE A 1 88 ? 33.794 -1.857 -24.581 1.00 94.44 88 ILE A O 1
ATOM 707 N N . GLY A 1 89 ? 31.815 -2.070 -25.600 1.00 94.94 89 GLY A N 1
ATOM 708 C CA . GLY A 1 89 ? 31.067 -2.361 -24.387 1.00 94.94 89 GLY A CA 1
ATOM 709 C C . GLY A 1 89 ? 30.603 -1.113 -23.636 1.00 94.94 89 GLY A C 1
ATOM 710 O O . GLY A 1 89 ? 30.385 -0.049 -24.220 1.00 94.94 89 GLY A O 1
ATOM 711 N N . TRP A 1 90 ? 30.379 -1.275 -22.334 1.00 95.25 90 TRP A N 1
ATOM 712 C CA . TRP A 1 90 ? 29.807 -0.253 -21.461 1.00 95.25 90 TRP A CA 1
ATOM 713 C C . TRP A 1 90 ? 30.787 0.876 -21.182 1.00 95.25 90 TRP A C 1
ATOM 715 O O . TRP A 1 90 ? 31.919 0.621 -20.792 1.00 95.25 90 TRP A O 1
ATOM 725 N N . GLN A 1 91 ? 30.320 2.114 -21.308 1.00 95.44 91 GLN A N 1
ATOM 726 C CA . GLN A 1 91 ? 31.056 3.316 -20.935 1.00 95.44 91 GLN A CA 1
ATOM 727 C C . GLN A 1 91 ? 30.207 4.148 -19.994 1.00 95.44 91 GLN A C 1
ATOM 729 O O . GLN A 1 91 ? 29.049 4.437 -20.300 1.00 95.44 91 GLN A O 1
ATOM 734 N N . LYS A 1 92 ? 30.777 4.506 -18.847 1.00 94.31 92 LYS A N 1
ATOM 735 C CA . LYS A 1 92 ? 30.105 5.255 -17.788 1.00 94.31 92 LYS A CA 1
ATOM 736 C C . LYS A 1 92 ? 30.963 6.455 -17.425 1.00 94.31 92 LYS A C 1
ATOM 738 O O . LYS A 1 92 ? 32.183 6.334 -17.363 1.00 94.31 92 LYS A O 1
ATOM 743 N N . ASP A 1 93 ? 30.333 7.594 -17.179 1.00 89.81 93 ASP A N 1
ATOM 744 C CA . ASP A 1 93 ? 31.028 8.696 -16.522 1.00 89.81 93 ASP A CA 1
ATOM 745 C C . ASP A 1 93 ? 31.311 8.373 -15.046 1.00 89.81 93 ASP A C 1
ATOM 747 O O . ASP A 1 93 ? 30.783 7.412 -14.479 1.00 89.81 93 ASP A O 1
ATOM 751 N N . LYS A 1 94 ? 32.135 9.207 -14.405 1.00 90.19 94 LYS A N 1
ATOM 752 C CA . LYS A 1 94 ? 32.568 9.015 -13.011 1.00 90.19 94 LYS A CA 1
ATOM 753 C C . LYS A 1 94 ? 31.426 8.974 -11.987 1.00 90.19 94 LYS A C 1
ATOM 755 O O . LYS A 1 94 ? 31.625 8.505 -10.876 1.00 90.19 94 LYS A O 1
ATOM 760 N N . TRP A 1 95 ? 30.241 9.458 -12.357 1.00 87.31 95 TRP A N 1
ATOM 761 C CA . TRP A 1 95 ? 29.054 9.480 -11.502 1.00 87.31 95 TRP A CA 1
ATOM 762 C C . TRP A 1 95 ? 28.018 8.407 -11.874 1.00 87.31 95 TRP A C 1
ATOM 764 O O . TRP A 1 95 ? 26.963 8.337 -11.250 1.00 87.31 95 TRP A O 1
ATOM 774 N N . GLY A 1 96 ? 28.260 7.602 -12.915 1.00 84.75 96 GLY A N 1
ATOM 775 C CA . GLY A 1 96 ? 27.295 6.624 -13.427 1.00 84.75 96 GLY A CA 1
ATOM 776 C C . GLY A 1 96 ? 25.994 7.244 -13.960 1.00 84.75 96 GLY A C 1
ATOM 777 O O . GLY A 1 96 ? 24.977 6.553 -14.092 1.00 84.75 96 GLY A O 1
ATOM 778 N N . LYS A 1 97 ? 25.985 8.548 -14.257 1.00 85.06 97 LYS A N 1
ATOM 779 C CA . LYS A 1 97 ? 24.809 9.261 -14.766 1.00 85.06 97 LYS A CA 1
ATOM 780 C C . LYS A 1 97 ? 24.682 9.068 -16.269 1.00 85.06 97 LYS A C 1
ATOM 782 O O . LYS A 1 97 ? 23.603 8.710 -16.748 1.00 85.06 97 LYS A O 1
ATOM 787 N N . ASN A 1 98 ? 25.790 9.253 -16.981 1.00 91.50 98 ASN A N 1
ATOM 788 C CA . ASN A 1 98 ? 25.857 9.144 -18.429 1.00 91.50 98 ASN A CA 1
ATOM 789 C C . ASN A 1 98 ? 26.453 7.792 -18.812 1.00 91.50 98 ASN A C 1
ATOM 791 O O . ASN A 1 98 ? 27.635 7.535 -18.588 1.00 91.50 98 ASN A O 1
ATOM 795 N N . ILE A 1 99 ? 25.616 6.929 -19.387 1.00 96.50 99 ILE A N 1
ATOM 796 C CA . ILE A 1 99 ? 25.995 5.571 -19.779 1.00 96.50 99 ILE A CA 1
ATOM 797 C C . ILE A 1 99 ? 25.784 5.413 -21.280 1.00 96.50 99 ILE A C 1
ATOM 799 O O . ILE A 1 99 ? 24.733 5.779 -21.800 1.00 96.50 99 ILE A O 1
ATOM 803 N N . ARG A 1 100 ? 26.774 4.858 -21.975 1.00 96.56 100 ARG A N 1
ATOM 804 C CA . ARG A 1 100 ? 26.730 4.511 -23.400 1.00 96.56 100 ARG A CA 1
ATOM 805 C C . ARG A 1 100 ? 27.170 3.065 -23.572 1.00 96.56 100 ARG A C 1
ATOM 807 O O . ARG A 1 100 ? 27.844 2.510 -22.703 1.00 96.56 100 ARG A O 1
ATOM 814 N N . TYR A 1 101 ? 26.824 2.472 -24.703 1.00 96.38 101 TYR A N 1
ATOM 815 C CA . TYR A 1 101 ? 27.284 1.138 -25.060 1.00 96.38 101 TYR A CA 1
ATOM 816 C C . TYR A 1 101 ? 27.829 1.132 -26.483 1.00 96.38 101 TYR A C 1
ATOM 818 O O . TYR A 1 101 ? 27.225 1.723 -27.374 1.00 96.38 101 TYR A O 1
ATOM 826 N N . PHE A 1 102 ? 28.969 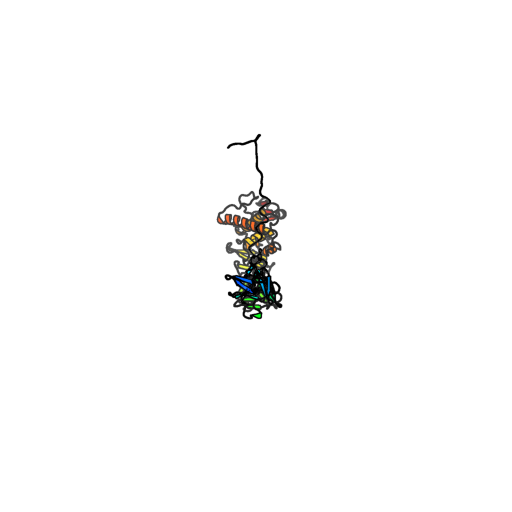0.479 -26.699 1.00 95.00 102 PHE A N 1
ATOM 827 C CA . PHE A 1 102 ? 29.583 0.316 -28.015 1.00 95.00 102 PHE A CA 1
ATOM 828 C C . PHE A 1 102 ? 29.473 -1.148 -28.434 1.00 95.00 102 PHE A C 1
ATOM 830 O O . PHE A 1 102 ? 30.182 -2.013 -27.921 1.00 95.00 102 PHE A O 1
ATOM 837 N N . SER A 1 103 ? 28.543 -1.427 -29.343 1.00 91.81 103 SER A N 1
ATOM 838 C CA . SER A 1 103 ? 28.135 -2.780 -29.714 1.00 91.81 103 SER A CA 1
ATOM 839 C C . SER A 1 103 ? 28.787 -3.230 -31.015 1.00 91.81 103 SER A C 1
ATOM 841 O O . SER A 1 103 ? 28.873 -2.462 -31.971 1.00 91.81 103 SER A O 1
ATOM 843 N N . ARG A 1 104 ? 29.183 -4.506 -31.077 1.00 90.62 104 ARG A N 1
ATOM 844 C CA . ARG A 1 104 ? 29.557 -5.201 -32.324 1.00 90.62 104 ARG A CA 1
ATOM 845 C C . ARG A 1 104 ? 28.377 -5.932 -32.979 1.00 90.62 104 ARG A C 1
ATOM 847 O O . ARG A 1 104 ? 28.534 -6.513 -34.043 1.00 90.62 104 ARG A O 1
ATOM 854 N N . GLN A 1 105 ? 27.193 -5.904 -32.369 1.00 82.00 105 GLN A N 1
ATOM 855 C CA . GLN A 1 105 ? 26.031 -6.675 -32.831 1.00 82.00 105 GLN A CA 1
ATOM 856 C C . GLN A 1 105 ? 25.588 -6.312 -34.256 1.00 82.00 105 GLN A C 1
ATOM 858 O O . GLN A 1 105 ? 25.107 -7.167 -34.986 1.00 82.00 105 GLN A O 1
ATOM 863 N N . TYR A 1 106 ? 25.782 -5.059 -34.667 1.00 69.38 106 TYR A N 1
ATOM 864 C CA . TYR A 1 106 ? 25.297 -4.534 -35.947 1.00 69.38 106 TYR A CA 1
ATOM 865 C C . TYR A 1 106 ? 26.443 -4.196 -36.929 1.00 69.38 106 TYR A C 1
ATOM 867 O O . TYR A 1 106 ? 26.289 -3.404 -37.865 1.00 69.38 106 TYR A O 1
ATOM 875 N N . GLY A 1 107 ? 27.638 -4.751 -36.693 1.00 70.44 107 GLY A N 1
ATOM 876 C CA . GLY A 1 107 ? 28.796 -4.617 -37.578 1.00 70.44 107 GLY A CA 1
ATOM 877 C C . GLY A 1 107 ? 30.103 -5.113 -36.954 1.00 70.44 107 GLY A C 1
ATOM 878 O O . GLY A 1 107 ? 30.286 -5.068 -35.743 1.00 70.44 107 GLY A O 1
ATOM 879 N N . SER A 1 108 ? 31.062 -5.514 -37.793 1.00 71.88 108 SER A N 1
ATOM 880 C CA . SER A 1 108 ? 32.351 -6.088 -37.359 1.00 71.88 108 SER A CA 1
ATOM 881 C C . SER A 1 108 ? 33.236 -5.140 -36.538 1.00 71.88 108 SER A C 1
ATOM 883 O O . SER A 1 108 ? 34.160 -5.575 -35.853 1.00 71.88 108 SER A O 1
ATOM 885 N N . ARG A 1 109 ? 32.958 -3.834 -36.584 1.00 76.69 109 ARG A N 1
ATOM 886 C CA . ARG A 1 109 ? 33.731 -2.773 -35.932 1.00 76.69 109 ARG A CA 1
ATOM 887 C C . ARG A 1 109 ? 32.786 -2.060 -34.979 1.00 76.69 109 ARG A C 1
ATOM 889 O O . ARG A 1 109 ? 31.910 -1.336 -35.434 1.00 76.69 109 ARG A O 1
ATOM 896 N N . GLY A 1 110 ? 32.887 -2.339 -33.682 1.00 86.69 110 GLY A N 1
ATOM 897 C CA . GLY A 1 110 ? 31.846 -1.939 -32.735 1.00 86.69 110 GLY A CA 1
ATOM 898 C C . GLY A 1 110 ? 31.684 -0.425 -32.618 1.00 86.69 110 GLY A C 1
ATOM 899 O O . GLY A 1 110 ? 32.665 0.315 -32.532 1.00 86.69 110 GLY A O 1
ATOM 900 N N . TYR A 1 111 ? 30.435 0.022 -32.642 1.00 92.94 111 TYR A N 1
ATOM 901 C CA . TYR A 1 111 ? 30.053 1.429 -32.677 1.00 92.94 111 TYR A CA 1
ATOM 902 C C . TYR A 1 111 ? 28.962 1.718 -31.648 1.00 92.94 111 TYR A C 1
ATOM 904 O O . TYR A 1 111 ? 28.350 0.808 -31.088 1.00 92.94 111 TYR A O 1
ATOM 912 N N . MET A 1 112 ? 28.747 2.999 -31.366 1.00 95.62 112 MET A N 1
ATOM 913 C CA . MET A 1 112 ? 27.814 3.462 -30.346 1.00 95.62 112 MET A CA 1
ATOM 914 C C . MET A 1 112 ? 26.385 2.985 -30.639 1.00 95.62 112 MET A C 1
ATOM 916 O O . MET A 1 112 ? 25.841 3.269 -31.705 1.00 95.62 112 MET A O 1
ATOM 920 N N . ALA A 1 113 ? 25.780 2.294 -29.676 1.00 95.25 113 ALA A N 1
ATOM 921 C CA . ALA A 1 113 ? 24.390 1.876 -29.727 1.00 95.25 113 ALA A CA 1
ATOM 922 C C . ALA A 1 113 ? 23.454 3.092 -29.670 1.00 95.25 113 ALA A C 1
ATOM 924 O O . ALA A 1 113 ? 23.666 4.041 -28.910 1.00 95.25 113 ALA A O 1
ATOM 925 N N . THR A 1 114 ? 22.403 3.032 -30.478 1.00 93.88 114 THR A N 1
ATOM 926 C CA . THR A 1 114 ? 21.298 3.988 -30.541 1.00 93.88 114 THR A CA 1
ATOM 927 C C . THR A 1 114 ? 19.997 3.212 -30.724 1.00 93.88 114 THR A C 1
ATOM 929 O O . THR A 1 114 ? 20.005 2.089 -31.224 1.00 93.88 114 THR A O 1
ATOM 932 N N . GLY A 1 115 ? 18.877 3.798 -30.309 1.00 92.50 115 GLY A N 1
ATOM 933 C CA . GLY A 1 115 ? 17.578 3.136 -30.334 1.00 92.50 115 GLY A CA 1
ATOM 934 C C . GLY A 1 115 ? 17.509 1.936 -29.387 1.00 92.50 115 GLY A C 1
ATOM 935 O O . GLY A 1 115 ? 18.184 1.894 -28.355 1.00 92.50 115 GLY A O 1
ATOM 936 N N . PHE A 1 116 ? 16.665 0.966 -29.736 1.00 92.19 116 PHE A N 1
ATOM 937 C CA . PHE A 1 116 ? 16.543 -0.282 -28.990 1.00 92.19 116 PHE A CA 1
ATOM 938 C C . PHE A 1 116 ? 17.746 -1.192 -29.231 1.00 92.19 116 PHE A C 1
ATOM 940 O O . PHE A 1 116 ? 18.168 -1.430 -30.362 1.00 92.19 116 PHE A O 1
ATOM 947 N N . TRP A 1 117 ? 18.281 -1.727 -28.142 1.00 92.81 117 TRP A N 1
ATOM 948 C CA . TRP A 1 117 ? 19.380 -2.676 -28.158 1.00 92.81 117 TRP A CA 1
ATOM 949 C C . TRP A 1 117 ? 19.064 -3.835 -27.219 1.00 92.81 117 TRP A C 1
ATOM 951 O O . TRP A 1 117 ? 18.683 -3.607 -26.069 1.00 92.81 117 TRP A O 1
ATOM 961 N N . GLU A 1 118 ? 19.223 -5.060 -27.711 1.00 92.69 118 GLU A N 1
ATOM 962 C CA . GLU A 1 118 ? 18.981 -6.290 -26.961 1.00 92.69 118 GLU A CA 1
ATOM 963 C C . GLU A 1 118 ? 20.297 -7.044 -26.767 1.00 92.69 118 GLU A C 1
ATOM 965 O O . GLU A 1 118 ? 21.023 -7.302 -27.733 1.00 92.69 118 GLU A O 1
ATOM 970 N N . ASP A 1 119 ? 20.617 -7.365 -25.512 1.00 91.50 119 ASP A N 1
ATOM 971 C CA . ASP A 1 119 ? 21.786 -8.181 -25.191 1.00 91.50 119 ASP A CA 1
ATOM 972 C C . ASP A 1 119 ? 21.526 -9.677 -25.422 1.00 91.50 119 ASP A C 1
ATOM 974 O O . ASP A 1 119 ? 20.391 -10.117 -25.578 1.00 91.50 119 ASP A O 1
ATOM 978 N N . GLY A 1 120 ? 22.584 -10.493 -25.409 1.00 89.25 120 GLY A N 1
ATOM 979 C CA . GLY A 1 120 ? 22.469 -11.942 -25.630 1.00 89.25 120 GLY A CA 1
ATOM 980 C C . GLY A 1 120 ? 21.666 -12.706 -24.566 1.00 89.25 120 GLY A C 1
ATOM 981 O O . GLY A 1 120 ? 21.484 -13.909 -24.707 1.00 89.25 120 GLY A O 1
ATOM 982 N N . ARG A 1 121 ? 21.203 -12.040 -23.497 1.00 91.69 121 ARG A N 1
ATOM 983 C CA . ARG A 1 121 ? 20.303 -12.606 -22.478 1.00 91.69 121 ARG A CA 1
ATOM 984 C C . ARG A 1 121 ? 18.847 -12.167 -22.685 1.00 91.69 121 ARG A C 1
ATOM 986 O O . ARG A 1 121 ? 18.011 -12.449 -21.833 1.00 91.69 121 ARG A O 1
ATOM 993 N N . GLY A 1 122 ? 18.548 -11.448 -23.768 1.00 90.25 122 GLY A N 1
ATOM 994 C CA . GLY A 1 122 ? 17.218 -10.926 -24.076 1.00 90.25 122 GLY A CA 1
ATOM 995 C C . GLY A 1 122 ? 16.852 -9.638 -23.331 1.00 90.25 122 GLY A C 1
ATOM 996 O O . GLY A 1 122 ? 15.695 -9.205 -23.377 1.00 90.25 122 GLY A O 1
ATOM 997 N N . ASN A 1 123 ? 17.795 -8.995 -22.625 1.00 93.69 123 ASN A N 1
ATOM 998 C CA . ASN A 1 123 ? 17.483 -7.731 -21.962 1.00 93.69 123 ASN A CA 1
ATOM 999 C C . ASN A 1 123 ? 17.519 -6.587 -22.969 1.00 93.69 123 ASN A C 1
ATOM 1001 O O . ASN A 1 123 ? 18.562 -6.274 -23.549 1.00 93.69 123 ASN A O 1
ATOM 1005 N N . VAL A 1 124 ? 16.391 -5.896 -23.086 1.00 94.25 124 VAL A N 1
ATOM 1006 C CA . VAL A 1 124 ? 16.244 -4.746 -23.975 1.00 94.25 124 VAL A CA 1
ATOM 1007 C C . VAL A 1 124 ? 16.522 -3.451 -23.231 1.00 94.25 124 VAL A C 1
ATOM 1009 O O . VAL A 1 124 ? 16.045 -3.248 -22.117 1.00 94.25 124 VAL A O 1
ATOM 1012 N N . ARG A 1 125 ? 17.267 -2.550 -23.865 1.00 95.94 125 ARG A N 1
ATOM 1013 C CA . ARG A 1 125 ? 17.546 -1.188 -23.397 1.00 95.94 125 ARG A CA 1
ATOM 1014 C C . ARG A 1 125 ? 17.302 -0.204 -24.520 1.00 95.94 125 ARG A C 1
ATOM 1016 O O . ARG A 1 125 ? 17.258 -0.587 -25.687 1.00 95.94 125 ARG A O 1
ATOM 1023 N N . TYR A 1 126 ? 17.170 1.064 -24.164 1.00 95.31 126 TYR A N 1
ATOM 1024 C CA . TYR A 1 126 ? 17.036 2.134 -25.138 1.00 95.31 126 TYR A CA 1
ATOM 1025 C C . TYR A 1 126 ? 18.164 3.144 -24.969 1.00 95.31 126 TYR A C 1
ATOM 1027 O O . TYR A 1 126 ? 18.438 3.603 -23.860 1.00 95.31 126 TYR A O 1
ATOM 1035 N N . PHE A 1 127 ? 18.819 3.478 -26.073 1.00 95.06 127 PHE A N 1
ATOM 1036 C CA . PHE A 1 127 ? 19.852 4.500 -26.147 1.00 95.06 127 PHE A CA 1
ATOM 1037 C C . PHE A 1 127 ? 19.329 5.651 -27.000 1.00 95.06 127 PHE A C 1
ATOM 1039 O O . PHE A 1 127 ? 18.893 5.448 -28.130 1.00 95.06 127 PHE A O 1
ATOM 1046 N N . ASN A 1 128 ? 19.368 6.873 -26.479 1.00 93.25 128 ASN A N 1
ATOM 1047 C CA . ASN A 1 128 ? 18.879 8.056 -27.178 1.00 93.25 128 ASN A CA 1
ATOM 1048 C C . ASN A 1 128 ? 19.501 8.152 -28.594 1.00 93.25 128 ASN A C 1
ATOM 1050 O O . ASN A 1 128 ? 20.723 8.146 -28.709 1.00 93.25 128 ASN A O 1
ATOM 1054 N N . PRO A 1 129 ? 18.719 8.260 -29.681 1.00 91.25 129 PRO A N 1
ATOM 1055 C CA . PRO A 1 129 ? 19.278 8.247 -31.034 1.00 91.25 129 PRO A CA 1
ATOM 1056 C C . PRO A 1 129 ? 20.240 9.397 -31.363 1.00 91.25 129 PRO A C 1
ATOM 1058 O O . PRO A 1 129 ? 21.203 9.199 -32.100 1.00 91.25 129 PRO A O 1
ATOM 1061 N N . GLY A 1 130 ? 20.031 10.590 -30.797 1.00 89.81 130 GLY A N 1
ATOM 1062 C CA . GLY A 1 130 ? 20.878 11.753 -31.076 1.00 89.81 130 GLY A CA 1
ATOM 1063 C C . GLY A 1 130 ? 22.240 11.667 -30.389 1.00 89.81 130 GLY A C 1
ATOM 1064 O O . GLY A 1 130 ? 23.286 11.985 -30.971 1.00 89.81 130 GLY A O 1
ATOM 1065 N N . ASN A 1 131 ? 22.239 11.200 -29.140 1.00 92.31 131 ASN A N 1
ATOM 1066 C CA . ASN A 1 131 ? 23.419 11.243 -28.294 1.00 92.31 131 ASN A CA 1
ATOM 1067 C C . ASN A 1 131 ? 23.824 9.901 -27.693 1.00 92.31 131 ASN A C 1
ATOM 1069 O O . ASN A 1 131 ? 24.754 9.925 -26.922 1.00 92.31 131 ASN A O 1
ATOM 1073 N N . GLY A 1 132 ? 23.212 8.761 -27.988 1.00 94.12 132 GLY A N 1
ATOM 1074 C CA . GLY A 1 132 ? 23.606 7.427 -27.509 1.00 94.12 132 GLY A CA 1
ATOM 1075 C C . GLY A 1 132 ? 23.573 7.197 -25.994 1.00 94.12 132 GLY A C 1
ATOM 1076 O O . GLY A 1 132 ? 24.116 6.195 -25.535 1.00 94.12 132 GLY A O 1
ATOM 1077 N N . MET A 1 133 ? 23.003 8.107 -25.197 1.00 96.25 133 MET A N 1
ATOM 1078 C CA . MET A 1 133 ? 22.879 7.905 -23.752 1.00 96.25 133 MET A CA 1
ATOM 1079 C C . MET A 1 133 ? 21.770 6.902 -23.435 1.00 96.25 133 MET A C 1
ATOM 1081 O O . MET A 1 133 ? 20.676 6.990 -23.988 1.00 96.25 133 MET A O 1
ATOM 1085 N N . MET A 1 134 ? 22.041 5.972 -22.524 1.00 97.44 134 MET A N 1
ATOM 1086 C CA . MET A 1 134 ? 21.076 4.984 -22.054 1.00 97.44 134 MET A CA 1
ATOM 1087 C C . MET A 1 134 ? 19.936 5.661 -21.291 1.00 97.44 134 MET A C 1
ATOM 1089 O O . MET A 1 134 ? 20.162 6.394 -20.325 1.00 97.44 134 MET A O 1
ATOM 1093 N N . THR A 1 135 ? 18.705 5.380 -21.698 1.00 96.31 135 THR A N 1
ATOM 1094 C CA . THR A 1 135 ? 17.496 5.840 -21.021 1.00 96.31 135 THR A CA 1
ATOM 1095 C C . THR A 1 135 ? 17.206 4.987 -19.791 1.00 96.31 135 THR A C 1
ATOM 1097 O O . THR A 1 135 ? 17.362 3.767 -19.800 1.00 96.31 135 THR A O 1
ATOM 1100 N N . ARG A 1 136 ? 16.781 5.653 -18.716 1.00 95.69 136 ARG A N 1
ATOM 1101 C CA . ARG A 1 136 ? 16.400 5.063 -17.429 1.00 95.69 136 ARG A CA 1
ATOM 1102 C C . ARG A 1 136 ? 15.117 5.730 -16.946 1.00 95.69 136 ARG A C 1
ATOM 1104 O O . ARG A 1 136 ? 14.928 6.923 -17.172 1.00 95.69 136 ARG A O 1
ATOM 1111 N N . GLY A 1 137 ? 14.251 4.984 -16.271 1.00 96.06 137 GLY A N 1
ATOM 1112 C CA . GLY A 1 137 ? 12.925 5.449 -15.871 1.00 96.06 137 GLY A CA 1
ATOM 1113 C C . GLY A 1 137 ? 11.946 5.554 -17.044 1.00 96.06 137 GLY A C 1
ATOM 1114 O O . GLY A 1 137 ? 11.998 4.766 -17.989 1.00 96.06 137 GLY A O 1
ATOM 1115 N N . TRP A 1 138 ? 11.026 6.516 -16.961 1.00 94.94 138 TRP A N 1
ATOM 1116 C CA . TRP A 1 138 ? 10.003 6.749 -17.979 1.00 94.94 138 TRP A CA 1
ATOM 1117 C C . TRP A 1 138 ? 10.611 7.217 -19.303 1.00 94.94 138 TRP A C 1
ATOM 1119 O O . TRP A 1 138 ? 11.400 8.158 -19.338 1.00 94.94 138 TRP A O 1
ATOM 1129 N N . ALA A 1 139 ? 10.175 6.600 -20.397 1.00 93.38 139 ALA A N 1
ATOM 1130 C CA . ALA A 1 139 ? 10.457 7.041 -21.756 1.00 93.38 139 ALA A CA 1
ATOM 1131 C C . ALA A 1 139 ? 9.148 7.212 -22.526 1.00 93.38 139 ALA A C 1
ATOM 1133 O O . ALA A 1 139 ? 8.194 6.462 -22.299 1.00 93.38 139 ALA A O 1
ATOM 1134 N N . TYR A 1 140 ? 9.119 8.179 -23.436 1.00 89.19 140 TYR A N 1
ATOM 1135 C CA . TYR A 1 140 ? 8.018 8.388 -24.368 1.00 89.19 140 TYR A CA 1
ATOM 1136 C C . TYR A 1 140 ? 8.484 8.042 -25.780 1.00 89.19 140 TYR A C 1
ATOM 1138 O O . TYR A 1 140 ? 9.531 8.510 -26.223 1.00 89.19 140 TYR A O 1
ATOM 1146 N N . ASP A 1 141 ? 7.721 7.190 -26.448 1.00 79.69 141 ASP A N 1
ATOM 1147 C CA . ASP A 1 141 ? 8.042 6.599 -27.739 1.00 79.69 141 ASP A CA 1
ATOM 1148 C C . ASP A 1 141 ? 6.746 6.473 -28.545 1.00 79.69 141 ASP A C 1
ATOM 1150 O O . ASP A 1 141 ? 5.847 5.723 -28.163 1.00 79.69 141 ASP A O 1
ATOM 1154 N N . ASN A 1 142 ? 6.635 7.254 -29.622 1.00 78.56 142 ASN A N 1
ATOM 1155 C CA . ASN A 1 142 ? 5.520 7.223 -30.572 1.00 78.56 142 ASN A CA 1
ATOM 1156 C C . ASN A 1 142 ? 4.119 7.158 -29.916 1.00 78.56 142 ASN A C 1
ATOM 1158 O O . ASN A 1 142 ? 3.365 6.202 -30.107 1.00 78.56 142 ASN A O 1
ATOM 1162 N N . GLY A 1 143 ? 3.782 8.132 -29.063 1.00 83.88 143 GLY A N 1
ATOM 1163 C CA . GLY A 1 143 ? 2.470 8.167 -28.396 1.00 83.88 143 GLY A CA 1
ATOM 1164 C C . GLY A 1 143 ? 2.355 7.314 -27.128 1.00 83.88 143 GLY A C 1
ATOM 1165 O O . GLY A 1 143 ? 1.358 7.405 -26.407 1.00 83.88 143 GLY A O 1
ATOM 1166 N N . ASN A 1 144 ? 3.358 6.486 -26.832 1.00 90.00 144 ASN A N 1
ATOM 1167 C CA . ASN A 1 144 ? 3.298 5.479 -25.781 1.00 90.00 144 ASN A CA 1
ATOM 1168 C C . ASN A 1 144 ? 4.405 5.661 -24.745 1.00 90.00 144 ASN A C 1
ATOM 1170 O O . ASN A 1 144 ? 5.486 6.172 -25.023 1.00 90.00 144 ASN A O 1
ATOM 1174 N N . HIS A 1 145 ? 4.133 5.205 -23.523 1.00 93.50 145 HIS A N 1
ATOM 1175 C CA . HIS A 1 145 ? 5.124 5.201 -22.453 1.00 93.50 145 HIS A CA 1
ATOM 1176 C C . HIS A 1 145 ? 5.740 3.822 -22.284 1.00 93.50 145 HIS A C 1
ATOM 1178 O O . HIS A 1 145 ? 5.037 2.816 -22.305 1.00 93.50 145 HIS A O 1
ATOM 1184 N N . ARG A 1 146 ? 7.044 3.795 -22.037 1.00 95.25 146 ARG A N 1
ATOM 1185 C CA . ARG A 1 146 ? 7.813 2.625 -21.605 1.00 95.25 146 ARG A CA 1
ATOM 1186 C C . ARG A 1 146 ? 8.488 2.967 -20.282 1.00 95.25 146 ARG A C 1
ATOM 1188 O O . ARG A 1 146 ? 8.657 4.147 -19.961 1.00 95.25 146 ARG A O 1
ATOM 1195 N N . PHE A 1 147 ? 8.897 1.957 -19.527 1.00 96.56 147 PHE A N 1
ATOM 1196 C CA . PHE A 1 147 ? 9.704 2.177 -18.332 1.00 96.56 147 PHE A CA 1
ATOM 1197 C C . PHE A 1 147 ? 10.940 1.295 -18.350 1.00 96.56 147 PHE A C 1
ATOM 1199 O O . PHE A 1 147 ? 10.857 0.094 -18.598 1.00 96.56 147 PHE A O 1
ATOM 1206 N N . PHE A 1 148 ? 12.078 1.910 -18.067 1.00 96.69 148 PHE A N 1
ATOM 1207 C CA . PHE A 1 148 ? 13.373 1.264 -17.969 1.00 96.69 148 PHE A CA 1
ATOM 1208 C C . PHE A 1 148 ? 13.832 1.308 -16.516 1.00 96.69 148 PHE A C 1
ATOM 1210 O O . PHE A 1 148 ? 13.662 2.312 -15.825 1.00 96.69 148 PHE A O 1
ATOM 1217 N N . ASP A 1 149 ? 14.409 0.215 -16.046 1.00 96.12 149 ASP A N 1
ATOM 1218 C CA . ASP A 1 149 ? 14.996 0.101 -14.723 1.00 96.12 149 ASP A CA 1
ATOM 1219 C C . ASP A 1 149 ? 15.961 1.271 -14.449 1.00 96.12 149 ASP A C 1
ATOM 1221 O O . ASP A 1 149 ? 16.765 1.661 -15.305 1.00 96.12 149 ASP A O 1
ATOM 1225 N N . ARG A 1 150 ? 15.834 1.883 -13.266 1.00 94.62 150 ARG A N 1
ATOM 1226 C CA . ARG A 1 150 ? 16.551 3.122 -12.926 1.00 94.62 150 ARG A CA 1
ATOM 1227 C C . ARG A 1 150 ? 18.046 2.900 -12.674 1.00 94.62 150 ARG A C 1
ATOM 1229 O O . ARG A 1 150 ? 18.805 3.871 -12.719 1.00 94.62 150 ARG A O 1
ATOM 1236 N N . ASP A 1 151 ? 18.473 1.655 -12.497 1.00 92.81 151 ASP A N 1
ATOM 1237 C CA . ASP A 1 151 ? 19.861 1.313 -12.212 1.00 92.81 151 ASP A CA 1
ATOM 1238 C C . ASP A 1 151 ? 20.555 0.804 -13.472 1.00 92.81 151 ASP A C 1
ATOM 1240 O O . ASP A 1 151 ? 21.584 1.339 -13.893 1.00 92.81 151 ASP A O 1
ATOM 1244 N N . ASN A 1 152 ? 19.967 -0.200 -14.123 1.00 94.38 152 ASN A N 1
ATOM 1245 C CA . ASN A 1 152 ? 20.617 -0.923 -15.217 1.00 94.38 152 ASN A CA 1
ATOM 1246 C C . ASN A 1 152 ? 20.011 -0.655 -16.607 1.00 94.38 152 ASN A C 1
ATOM 1248 O O . ASN A 1 152 ? 20.531 -1.178 -17.599 1.00 94.38 152 ASN A O 1
ATOM 1252 N N . GLY A 1 153 ? 18.946 0.150 -16.693 1.00 95.88 153 GLY A N 1
ATOM 1253 C CA . GLY A 1 153 ? 18.311 0.560 -17.947 1.00 95.88 153 GLY A CA 1
ATOM 1254 C C . GLY A 1 153 ? 17.565 -0.547 -18.687 1.00 95.88 153 GLY A C 1
ATOM 1255 O O . GLY A 1 153 ? 17.233 -0.351 -19.851 1.00 95.88 153 GLY A O 1
ATOM 1256 N N . ILE A 1 154 ? 17.320 -1.705 -18.063 1.00 96.69 154 ILE A N 1
ATOM 1257 C CA . ILE A 1 154 ? 16.543 -2.797 -18.666 1.00 96.69 154 ILE A CA 1
ATOM 1258 C C . ILE A 1 154 ? 15.074 -2.386 -18.757 1.00 96.69 154 ILE A C 1
ATOM 1260 O O . ILE A 1 154 ? 14.480 -1.942 -17.780 1.00 96.69 154 ILE A O 1
ATOM 1264 N N . MET A 1 155 ? 14.465 -2.550 -19.926 1.00 96.50 155 MET A N 1
ATOM 1265 C CA . MET A 1 155 ? 13.051 -2.271 -20.146 1.00 96.50 155 MET A CA 1
ATOM 1266 C C . MET A 1 155 ? 12.176 -3.238 -19.346 1.00 96.50 155 MET A C 1
ATOM 1268 O O . MET A 1 155 ? 12.297 -4.455 -19.495 1.00 96.50 155 MET A O 1
ATOM 1272 N N . TYR A 1 156 ? 11.254 -2.715 -18.540 1.00 95.38 156 TYR A N 1
ATOM 1273 C CA . TYR A 1 156 ? 10.274 -3.558 -17.868 1.00 95.38 156 TYR A CA 1
ATOM 1274 C C . TYR A 1 156 ? 9.200 -4.059 -18.830 1.00 95.38 156 TYR A C 1
ATOM 1276 O O . TYR A 1 156 ? 8.750 -3.371 -19.748 1.00 95.38 156 TYR A O 1
ATOM 1284 N N . ARG A 1 157 ? 8.765 -5.282 -18.544 1.00 92.81 157 ARG A N 1
ATOM 1285 C CA . ARG A 1 157 ? 7.623 -5.976 -19.131 1.00 92.81 157 ARG A CA 1
ATOM 1286 C C . ARG A 1 157 ? 6.845 -6.614 -17.978 1.00 92.81 157 ARG A C 1
ATOM 1288 O O . ARG A 1 157 ? 7.426 -6.919 -16.937 1.00 92.81 157 ARG A O 1
ATOM 1295 N N . GLY A 1 158 ? 5.546 -6.813 -18.146 1.00 92.88 158 GLY A N 1
ATOM 1296 C CA . GLY A 1 158 ? 4.675 -7.307 -17.085 1.00 92.88 158 GLY A CA 1
ATOM 1297 C C . GLY A 1 158 ? 4.207 -6.224 -16.112 1.00 92.88 158 GLY A C 1
ATOM 1298 O O . GLY A 1 158 ? 4.353 -5.022 -16.347 1.00 92.88 158 GLY A O 1
ATOM 1299 N N . VAL A 1 159 ? 3.580 -6.672 -15.021 1.00 94.50 159 VAL A N 1
ATOM 1300 C CA . VAL A 1 159 ? 3.074 -5.794 -13.960 1.00 94.50 159 VAL A CA 1
ATOM 1301 C C . VAL A 1 159 ? 4.231 -5.348 -13.071 1.00 94.50 159 VAL A C 1
ATOM 1303 O O . VAL A 1 159 ? 4.975 -6.174 -12.543 1.00 94.50 159 VAL A O 1
ATOM 1306 N N . ARG A 1 160 ? 4.370 -4.040 -12.861 1.00 95.50 160 ARG A N 1
ATOM 1307 C CA . ARG A 1 160 ? 5.444 -3.459 -12.053 1.00 95.50 160 ARG A CA 1
ATOM 1308 C C . ARG A 1 160 ? 4.928 -2.300 -11.217 1.00 95.50 160 ARG A C 1
ATOM 1310 O O . ARG A 1 160 ? 4.191 -1.450 -11.711 1.00 95.50 160 ARG A O 1
ATOM 1317 N N . LYS A 1 161 ? 5.367 -2.242 -9.959 1.00 94.94 161 LYS A N 1
ATOM 1318 C CA . LYS A 1 161 ? 5.201 -1.051 -9.128 1.00 94.94 161 LYS A CA 1
ATOM 1319 C C . LYS A 1 161 ? 6.229 -0.000 -9.546 1.00 94.94 161 LYS A C 1
ATOM 1321 O O . LYS A 1 161 ? 7.427 -0.274 -9.506 1.00 94.94 161 LYS A O 1
ATOM 1326 N N . VAL A 1 162 ? 5.760 1.176 -9.937 1.00 93.75 162 VAL A N 1
ATOM 1327 C CA . VAL A 1 162 ? 6.574 2.356 -10.234 1.00 93.75 162 VAL A CA 1
ATOM 1328 C C . VAL A 1 162 ? 6.092 3.475 -9.320 1.00 93.75 162 VAL A C 1
ATOM 1330 O O . VAL A 1 162 ? 4.940 3.909 -9.394 1.00 93.75 162 VAL A O 1
ATOM 1333 N N . ASP A 1 163 ? 6.979 3.909 -8.428 1.00 89.00 163 ASP A N 1
ATOM 1334 C CA . ASP A 1 163 ? 6.686 4.870 -7.367 1.00 89.00 163 ASP A CA 1
ATOM 1335 C C . ASP A 1 163 ? 5.479 4.400 -6.515 1.00 89.00 163 ASP A C 1
ATOM 1337 O O . ASP A 1 163 ? 5.541 3.338 -5.884 1.00 89.00 163 ASP A O 1
ATOM 1341 N N . LYS A 1 164 ? 4.362 5.143 -6.496 1.00 86.06 164 LYS A N 1
ATOM 1342 C CA . LYS A 1 164 ? 3.154 4.780 -5.727 1.00 86.06 164 LYS A CA 1
ATOM 1343 C C . LYS A 1 164 ? 2.178 3.839 -6.448 1.00 86.06 164 LYS A C 1
ATOM 1345 O O . LYS A 1 164 ? 1.300 3.291 -5.788 1.00 86.06 164 LYS A O 1
ATOM 1350 N N . TYR A 1 165 ? 2.322 3.622 -7.756 1.00 89.06 165 TYR A N 1
ATOM 1351 C CA . TYR A 1 165 ? 1.313 2.939 -8.575 1.00 89.06 165 TYR A CA 1
ATOM 1352 C C . TYR A 1 165 ? 1.824 1.643 -9.202 1.00 89.06 165 TYR A C 1
ATOM 1354 O O . TYR A 1 165 ? 3.020 1.473 -9.431 1.00 89.06 165 TYR A O 1
ATOM 1362 N N . TYR A 1 166 ? 0.906 0.730 -9.517 1.00 94.94 166 TYR A N 1
ATOM 1363 C CA . TYR A 1 166 ? 1.189 -0.417 -10.377 1.00 94.94 166 TYR A CA 1
ATOM 1364 C C . TYR A 1 166 ? 0.846 -0.079 -11.827 1.00 94.94 166 TYR A C 1
ATOM 1366 O O . TYR A 1 166 ? -0.157 0.572 -12.092 1.00 94.94 166 TYR A O 1
ATOM 1374 N N . TYR A 1 167 ? 1.665 -0.546 -12.760 1.00 96.50 167 TYR A N 1
ATOM 1375 C CA . TYR A 1 167 ? 1.452 -0.426 -14.200 1.00 96.50 167 TYR A CA 1
ATOM 1376 C C . TYR A 1 167 ? 1.650 -1.788 -14.848 1.00 96.50 167 TYR A C 1
ATOM 1378 O O . TYR A 1 167 ? 2.413 -2.606 -14.334 1.00 96.50 167 TYR A O 1
ATOM 1386 N N . TYR A 1 168 ? 1.020 -2.015 -15.995 1.00 95.81 168 TYR A N 1
ATOM 1387 C CA . TYR A 1 168 ? 1.333 -3.152 -16.853 1.00 95.81 168 TYR A CA 1
ATOM 1388 C C . TYR A 1 168 ? 2.049 -2.673 -18.111 1.00 95.81 168 TYR A C 1
ATOM 1390 O O . TYR A 1 168 ? 1.506 -1.872 -18.870 1.00 95.81 168 TYR A O 1
ATOM 1398 N N . PHE A 1 169 ? 3.266 -3.166 -18.324 1.00 94.81 169 PHE A N 1
ATOM 1399 C CA . PHE A 1 169 ? 4.029 -2.964 -19.551 1.00 94.81 169 PHE A CA 1
ATOM 1400 C C . PHE A 1 169 ? 3.869 -4.207 -20.429 1.00 94.81 169 PHE A C 1
ATOM 1402 O O . PHE A 1 169 ? 4.186 -5.315 -19.998 1.00 94.81 169 PHE A O 1
ATOM 1409 N N . MET A 1 170 ? 3.336 -4.047 -21.637 1.00 91.50 170 MET A N 1
ATOM 1410 C CA . MET A 1 170 ? 2.939 -5.159 -22.506 1.00 91.50 170 MET A CA 1
ATOM 1411 C C . MET A 1 170 ? 4.111 -6.111 -22.809 1.00 91.50 170 MET A C 1
ATOM 1413 O O . MET A 1 170 ? 5.266 -5.694 -22.894 1.00 91.50 170 MET A O 1
ATOM 1417 N N . GLY A 1 171 ? 3.821 -7.408 -22.933 1.00 86.62 171 GLY A N 1
ATOM 1418 C CA . GLY A 1 171 ? 4.816 -8.454 -23.208 1.00 86.62 171 GLY A CA 1
ATOM 1419 C C . GLY A 1 171 ? 5.181 -8.597 -24.693 1.00 86.62 171 GLY A C 1
ATOM 1420 O O . GLY A 1 171 ? 4.920 -7.710 -25.494 1.00 86.62 171 GLY A O 1
ATOM 1421 N N . HIS A 1 172 ? 5.776 -9.735 -25.061 1.00 71.19 172 HIS A N 1
ATOM 1422 C CA . HIS A 1 172 ? 6.237 -10.033 -26.430 1.00 71.19 172 HIS A CA 1
ATOM 1423 C C . HIS A 1 172 ? 5.158 -10.501 -27.406 1.00 71.19 172 HIS A C 1
ATOM 1425 O O . HIS A 1 172 ? 5.464 -10.680 -28.581 1.00 71.19 172 HIS A O 1
ATOM 1431 N N . SER A 1 173 ? 3.927 -10.727 -26.944 1.00 74.19 173 SER A N 1
ATOM 1432 C CA . SER A 1 173 ? 2.845 -11.223 -27.803 1.00 74.19 173 SER A CA 1
ATOM 1433 C C . SER A 1 173 ? 2.582 -10.314 -29.008 1.00 74.19 173 SER A C 1
ATOM 1435 O O . SER A 1 173 ? 2.110 -10.787 -30.033 1.00 74.19 173 SER A O 1
ATOM 1437 N N . ASP A 1 174 ? 2.939 -9.034 -28.899 1.00 74.00 174 ASP A N 1
ATOM 1438 C CA . ASP A 1 174 ? 3.030 -8.097 -30.012 1.00 74.00 174 ASP A CA 1
ATOM 1439 C C . ASP A 1 174 ? 4.397 -7.385 -29.950 1.00 74.00 174 ASP A C 1
ATOM 1441 O O . ASP A 1 174 ? 4.580 -6.480 -29.124 1.00 74.00 174 ASP A O 1
ATOM 1445 N N . PRO A 1 175 ? 5.380 -7.775 -30.787 1.00 73.88 175 PRO A N 1
ATOM 1446 C CA . PRO A 1 175 ? 6.707 -7.162 -30.804 1.00 73.88 175 PRO A CA 1
ATOM 1447 C C . PRO A 1 175 ? 6.678 -5.645 -31.022 1.00 73.88 175 PRO A C 1
ATOM 1449 O O . PRO A 1 175 ? 7.520 -4.939 -30.466 1.00 73.88 175 PRO A O 1
ATOM 1452 N N . ALA A 1 176 ? 5.685 -5.125 -31.755 1.00 77.94 176 ALA A N 1
ATOM 1453 C CA . ALA A 1 176 ? 5.538 -3.690 -31.985 1.00 77.94 176 ALA A CA 1
ATOM 1454 C C . ALA A 1 176 ? 5.106 -2.939 -30.715 1.00 77.94 176 ALA A C 1
ATOM 1456 O O . ALA A 1 176 ? 5.385 -1.749 -30.572 1.00 77.94 176 ALA A O 1
ATOM 1457 N N . LYS A 1 177 ? 4.464 -3.631 -29.764 1.00 84.25 177 LYS A N 1
ATOM 1458 C CA . LYS A 1 177 ? 3.968 -3.050 -28.506 1.00 84.25 177 LYS A CA 1
ATOM 1459 C C . LYS A 1 177 ? 4.740 -3.483 -27.266 1.00 84.25 177 LYS A C 1
ATOM 1461 O O . LYS A 1 177 ? 4.442 -3.009 -26.169 1.00 84.25 177 LYS A O 1
ATOM 1466 N N . ALA A 1 178 ? 5.731 -4.359 -27.403 1.00 87.62 178 ALA A N 1
ATOM 1467 C CA . ALA A 1 178 ? 6.444 -4.935 -26.270 1.00 87.62 178 ALA A CA 1
ATOM 1468 C C . ALA A 1 178 ? 7.072 -3.850 -25.399 1.00 87.62 178 ALA A C 1
ATOM 1470 O O . ALA A 1 178 ? 7.986 -3.191 -25.859 1.00 87.62 178 ALA A O 1
ATOM 1471 N N . GLY A 1 179 ? 6.643 -3.689 -24.149 1.00 91.69 179 GLY A N 1
ATOM 1472 C CA . GLY A 1 179 ? 7.093 -2.660 -23.206 1.00 91.69 179 GLY A CA 1
ATOM 1473 C C . GLY A 1 179 ? 6.207 -1.410 -23.141 1.00 91.69 179 GLY A C 1
ATOM 1474 O O . GLY A 1 179 ? 6.442 -0.564 -22.279 1.00 91.69 179 GLY A O 1
ATOM 1475 N N . TYR A 1 180 ? 5.188 -1.271 -23.997 1.00 94.31 180 TYR A N 1
ATOM 1476 C CA . TYR A 1 180 ? 4.227 -0.169 -23.897 1.00 94.31 180 TYR A CA 1
ATOM 1477 C C . TYR A 1 180 ? 3.361 -0.291 -22.644 1.00 94.31 180 TYR A C 1
ATOM 1479 O O . TYR A 1 180 ? 2.864 -1.363 -22.306 1.00 94.31 180 TYR A O 1
ATOM 1487 N N . ARG A 1 181 ? 3.152 0.830 -21.955 1.00 95.19 181 ARG A N 1
ATOM 1488 C CA . ARG A 1 181 ? 2.246 0.945 -20.813 1.00 95.19 181 ARG A CA 1
ATOM 1489 C C . ARG A 1 181 ? 0.803 0.735 -21.271 1.00 95.19 181 ARG A C 1
ATOM 1491 O O . ARG A 1 181 ? 0.290 1.494 -22.092 1.00 95.19 181 ARG A O 1
ATOM 1498 N N . CYS A 1 182 ? 0.130 -0.246 -20.684 1.00 91.62 182 CYS A N 1
ATOM 1499 C CA . CYS A 1 182 ? -1.287 -0.504 -20.893 1.00 91.62 182 CYS A CA 1
ATOM 1500 C C . CYS A 1 182 ? -2.166 0.621 -20.323 1.00 91.62 182 CYS A C 1
ATOM 1502 O O . CYS A 1 182 ? -1.902 1.143 -19.242 1.00 91.62 182 CYS A O 1
ATOM 1504 N N . LYS A 1 183 ? -3.225 0.969 -21.062 1.00 90.00 183 LYS A N 1
ATOM 1505 C CA . LYS A 1 183 ? -4.260 1.957 -20.710 1.00 90.00 183 LYS A CA 1
ATOM 1506 C C . LYS A 1 183 ? -5.655 1.466 -21.145 1.00 90.00 183 LYS A C 1
ATOM 1508 O O . LYS A 1 183 ? -6.392 2.196 -21.797 1.00 90.00 183 LYS A O 1
ATOM 1513 N N . LYS A 1 184 ? -5.974 0.188 -20.905 1.00 88.62 184 LYS A N 1
ATOM 1514 C CA . LYS A 1 184 ? -7.136 -0.493 -21.519 1.00 88.62 184 LYS A CA 1
ATOM 1515 C C . LYS A 1 184 ? -8.289 -0.801 -20.545 1.00 88.62 184 LYS A C 1
ATOM 1517 O O . LYS A 1 184 ? -9.163 -1.586 -20.883 1.00 88.62 184 LYS A O 1
ATOM 1522 N N . GLY A 1 185 ? -8.314 -0.227 -19.341 1.00 94.94 185 GLY A N 1
ATOM 1523 C CA . GLY A 1 185 ? -9.319 -0.589 -18.336 1.00 94.94 185 GLY A CA 1
ATOM 1524 C C . GLY A 1 185 ? -9.145 -2.039 -17.877 1.00 94.94 185 GLY A C 1
ATOM 1525 O O . GLY A 1 185 ? -8.021 -2.449 -17.553 1.00 94.94 185 GLY A O 1
ATOM 1526 N N . PHE A 1 186 ? -10.233 -2.817 -17.853 1.00 96.44 186 PHE A N 1
ATOM 1527 C CA . PHE A 1 186 ? -10.210 -4.221 -17.434 1.00 96.44 186 PHE A CA 1
ATOM 1528 C C . PHE A 1 186 ? -9.226 -5.044 -18.269 1.00 96.44 186 PHE A C 1
ATOM 1530 O O . PHE A 1 186 ? -9.305 -5.116 -19.493 1.00 96.44 186 PHE A O 1
ATOM 1537 N N . THR A 1 187 ? -8.268 -5.664 -17.587 1.00 95.25 187 THR A N 1
ATOM 1538 C CA . THR A 1 187 ? -7.200 -6.451 -18.203 1.00 95.25 187 THR A CA 1
ATOM 1539 C C . THR A 1 187 ? -7.006 -7.744 -17.421 1.00 95.25 187 THR A C 1
ATOM 1541 O O . THR A 1 187 ? -6.690 -7.713 -16.230 1.00 95.25 187 THR A O 1
ATOM 1544 N N . GLN A 1 188 ? -7.171 -8.879 -18.099 1.00 94.00 188 GLN A N 1
ATOM 1545 C CA . GLN A 1 188 ? -6.882 -10.208 -17.561 1.00 94.00 188 GLN A CA 1
ATOM 1546 C C . GLN A 1 188 ? -5.420 -10.571 -17.854 1.00 94.00 188 GLN A C 1
ATOM 1548 O O . GLN A 1 188 ? -4.989 -10.528 -19.005 1.00 94.00 188 GLN A O 1
ATOM 1553 N N . LEU A 1 189 ? -4.660 -10.927 -16.819 1.00 92.56 189 LEU A N 1
ATOM 1554 C CA . LEU A 1 189 ? -3.263 -11.349 -16.897 1.00 92.56 189 LEU A CA 1
ATOM 1555 C C . LEU A 1 189 ? -3.109 -12.676 -16.143 1.00 92.56 189 LEU A C 1
ATOM 1557 O O . LEU A 1 189 ? -2.912 -12.691 -14.928 1.00 92.56 189 LEU A O 1
ATOM 1561 N N . GLY A 1 190 ? -3.219 -13.791 -16.868 1.00 91.38 190 GLY A N 1
ATOM 1562 C CA . GLY A 1 190 ? -3.292 -15.121 -16.258 1.00 91.38 190 GLY A CA 1
ATOM 1563 C C . GLY A 1 190 ? -4.580 -15.284 -15.449 1.00 91.38 190 GLY A C 1
ATOM 1564 O O . GLY A 1 190 ? -5.665 -15.005 -15.951 1.00 91.38 190 GLY A O 1
ATOM 1565 N N . ASP A 1 191 ? -4.453 -15.690 -14.188 1.00 92.75 191 ASP A N 1
ATOM 1566 C CA . ASP A 1 191 ? -5.539 -15.841 -13.210 1.00 92.75 191 ASP A CA 1
ATOM 1567 C C . ASP A 1 191 ? -5.996 -14.510 -12.584 1.00 92.75 191 ASP A C 1
ATOM 1569 O O . ASP A 1 191 ? -7.028 -14.444 -11.919 1.00 92.75 191 ASP A O 1
ATOM 1573 N N . LYS A 1 192 ? -5.248 -13.424 -12.804 1.00 96.19 192 LYS A N 1
ATOM 1574 C CA . LYS A 1 192 ? -5.478 -12.131 -12.151 1.00 96.19 192 LYS A CA 1
ATOM 1575 C C . LYS A 1 192 ? -6.161 -11.148 -13.084 1.00 96.19 192 LYS A C 1
ATOM 1577 O O . LYS A 1 192 ? -5.743 -10.969 -14.228 1.00 96.19 192 LYS A O 1
ATOM 1582 N N . ARG A 1 193 ? -7.149 -10.428 -12.556 1.00 97.31 193 ARG A N 1
ATOM 1583 C CA . ARG A 1 193 ? -7.785 -9.301 -13.245 1.00 97.31 193 ARG A CA 1
ATOM 1584 C C . ARG A 1 193 ? -7.340 -7.983 -12.622 1.00 97.31 193 ARG A C 1
ATOM 1586 O O . ARG A 1 193 ? -7.208 -7.878 -11.407 1.00 97.31 193 ARG A O 1
ATOM 1593 N N . TYR A 1 194 ? -7.101 -6.990 -13.463 1.00 97.62 194 TYR A N 1
ATOM 1594 C CA . TYR A 1 194 ? -6.701 -5.634 -13.092 1.00 97.62 194 TYR A CA 1
ATOM 1595 C C . TYR A 1 194 ? -7.607 -4.632 -13.804 1.00 97.62 194 TYR A C 1
ATOM 1597 O O . TYR A 1 194 ? -8.198 -4.960 -14.833 1.00 97.62 194 TYR A O 1
ATOM 1605 N N . TYR A 1 195 ? -7.645 -3.394 -13.319 1.00 97.56 195 TYR A N 1
ATOM 1606 C CA . TYR A 1 195 ? -8.174 -2.264 -14.078 1.00 97.56 195 TYR A CA 1
ATOM 1607 C C . TYR A 1 195 ? -7.101 -1.182 -14.199 1.00 97.56 195 TYR A C 1
ATOM 1609 O O . TYR A 1 195 ? -6.733 -0.561 -13.201 1.00 97.56 195 TYR A O 1
ATOM 1617 N N . PHE A 1 196 ? -6.578 -0.973 -15.412 1.00 96.44 196 PHE A N 1
ATOM 1618 C CA . PHE A 1 196 ? -5.592 0.072 -15.703 1.00 96.44 196 PHE A CA 1
ATOM 1619 C C . PHE A 1 196 ? -6.290 1.308 -16.256 1.00 96.44 196 PHE A C 1
ATOM 1621 O O . PHE A 1 196 ? -6.884 1.250 -17.334 1.00 96.44 196 PHE A O 1
ATOM 1628 N N . ASN A 1 197 ? -6.183 2.424 -15.540 1.00 93.94 197 ASN A N 1
ATOM 1629 C CA . ASN A 1 197 ? -6.846 3.678 -15.869 1.00 93.94 197 ASN A CA 1
ATOM 1630 C C . ASN A 1 197 ? -6.598 4.072 -17.345 1.00 93.94 197 ASN A C 1
ATOM 1632 O O . ASN A 1 197 ? -5.442 4.202 -17.758 1.00 93.94 197 ASN A O 1
ATOM 1636 N N . PRO A 1 198 ? -7.644 4.275 -18.165 1.00 93.44 198 PRO A N 1
ATOM 1637 C CA . PRO A 1 198 ? -7.469 4.605 -19.580 1.00 93.44 198 PRO A CA 1
ATOM 1638 C C . PRO A 1 198 ? -6.722 5.919 -19.861 1.00 93.44 198 PRO A C 1
ATOM 1640 O O . PRO A 1 198 ? -6.160 6.090 -20.943 1.00 93.44 198 PRO A O 1
ATOM 1643 N N . LYS A 1 199 ? -6.672 6.850 -18.899 1.00 91.25 199 LYS A N 1
ATOM 1644 C CA . LYS A 1 199 ? -5.986 8.140 -19.060 1.00 91.25 199 LYS A CA 1
ATOM 1645 C C . LYS A 1 199 ? -4.475 7.998 -18.876 1.00 91.25 199 LYS A C 1
ATOM 1647 O O . LYS A 1 199 ? -3.694 8.391 -19.744 1.00 91.25 199 LYS A O 1
ATOM 1652 N N . ASP A 1 200 ? -4.046 7.395 -17.774 1.00 90.25 200 ASP A N 1
ATOM 1653 C CA . ASP A 1 200 ? -2.646 7.401 -17.331 1.00 90.25 200 ASP A CA 1
ATOM 1654 C C . ASP A 1 200 ? -2.072 6.007 -17.011 1.00 90.25 200 ASP A C 1
ATOM 1656 O O . ASP A 1 200 ? -0.876 5.876 -16.761 1.00 90.25 200 ASP A O 1
ATOM 1660 N N . GLY A 1 201 ? -2.872 4.948 -17.114 1.00 93.56 201 GLY A N 1
ATOM 1661 C CA . GLY A 1 201 ? -2.435 3.553 -17.086 1.00 93.56 201 GLY A CA 1
ATOM 1662 C C . GLY A 1 201 ? -2.111 2.988 -15.708 1.00 93.56 201 GLY A C 1
ATOM 1663 O O . GLY A 1 201 ? -1.624 1.858 -15.645 1.00 93.56 201 GLY A O 1
ATOM 1664 N N . HIS A 1 202 ? -2.341 3.724 -14.615 1.00 94.88 202 HIS A N 1
ATOM 1665 C CA . HIS A 1 202 ? -2.143 3.154 -13.283 1.00 94.88 202 HIS A CA 1
ATOM 1666 C C . HIS A 1 202 ? -3.240 2.132 -12.962 1.00 94.88 202 HIS A C 1
ATOM 1668 O O . HIS A 1 202 ? -4.403 2.309 -13.323 1.00 94.88 202 HIS A O 1
ATOM 1674 N N . ALA A 1 203 ? -2.873 1.056 -12.273 1.00 97.00 203 ALA A N 1
ATOM 1675 C CA . ALA A 1 203 ? -3.831 0.105 -11.737 1.00 97.00 203 ALA A CA 1
ATOM 1676 C C . ALA A 1 203 ? -4.623 0.754 -10.599 1.00 97.00 203 ALA A C 1
ATOM 1678 O O . ALA A 1 203 ? -4.035 1.399 -9.725 1.00 97.00 203 ALA A O 1
ATOM 1679 N N . HIS A 1 204 ? -5.934 0.545 -10.588 1.00 94.81 204 HIS A N 1
ATOM 1680 C CA . HIS A 1 204 ? -6.761 0.888 -9.438 1.00 94.81 204 HIS A CA 1
ATOM 1681 C C . HIS A 1 204 ? -6.392 0.023 -8.224 1.00 94.81 204 HIS A C 1
ATOM 1683 O O . HIS A 1 204 ? -6.001 -1.136 -8.360 1.00 94.81 204 HIS A O 1
ATOM 1689 N N . ILE A 1 205 ? -6.509 0.612 -7.035 1.00 93.00 205 ILE A N 1
ATOM 1690 C CA . ILE A 1 205 ? -6.288 -0.032 -5.736 1.00 93.00 205 ILE A CA 1
ATOM 1691 C C . ILE A 1 205 ? -7.434 0.352 -4.798 1.00 93.00 205 ILE A C 1
ATOM 1693 O O . ILE A 1 205 ? -7.930 1.476 -4.851 1.00 93.00 205 ILE A O 1
ATOM 1697 N N . GLY A 1 206 ? -7.841 -0.564 -3.925 1.00 91.69 206 GLY A N 1
ATOM 1698 C CA . GLY A 1 206 ? -8.966 -0.364 -3.018 1.00 91.69 206 GLY A CA 1
ATOM 1699 C C . GLY A 1 206 ? -10.320 -0.347 -3.731 1.00 91.69 206 GLY A C 1
ATOM 1700 O O . GLY A 1 206 ? -10.511 -0.989 -4.764 1.00 91.69 206 GLY A O 1
ATOM 1701 N N . TRP A 1 207 ? -11.279 0.371 -3.147 1.00 92.81 207 TRP A N 1
ATOM 1702 C CA . TRP A 1 207 ? -12.620 0.530 -3.707 1.00 92.81 207 TRP A CA 1
ATOM 1703 C C . TRP A 1 207 ? -12.607 1.385 -4.972 1.00 92.81 207 TRP A C 1
ATOM 1705 O O . TRP A 1 207 ? -11.932 2.411 -5.038 1.00 92.81 207 TRP A O 1
ATOM 1715 N N . SER A 1 208 ? -13.377 0.988 -5.979 1.00 92.31 208 SER A N 1
ATOM 1716 C CA . SER A 1 208 ? -13.561 1.772 -7.200 1.00 92.31 208 SER A CA 1
ATOM 1717 C C . SER A 1 208 ? -14.941 1.542 -7.793 1.00 92.31 208 SER A C 1
ATOM 1719 O O . SER A 1 208 ? -15.407 0.407 -7.849 1.00 92.31 208 SER A O 1
ATOM 1721 N N . THR A 1 209 ? -15.566 2.620 -8.259 1.00 94.12 209 THR A N 1
ATOM 1722 C CA . THR A 1 209 ? -16.808 2.561 -9.033 1.00 94.12 209 THR A CA 1
ATOM 1723 C C . THR A 1 209 ? -16.465 2.750 -10.504 1.00 94.12 209 THR A C 1
ATOM 1725 O O . THR A 1 209 ? -15.881 3.769 -10.870 1.00 94.12 209 THR A O 1
ATOM 1728 N N . ILE A 1 210 ? -16.782 1.756 -11.330 1.00 94.50 210 ILE A N 1
ATOM 1729 C CA . ILE A 1 210 ? -16.505 1.740 -12.771 1.00 94.50 210 ILE A CA 1
ATOM 1730 C C . ILE A 1 210 ? -17.817 1.368 -13.457 1.00 94.50 210 ILE A C 1
ATOM 1732 O O . ILE A 1 210 ? -18.394 0.326 -13.148 1.00 94.50 210 ILE A O 1
ATOM 1736 N N . ASP A 1 211 ? -18.307 2.248 -14.329 1.00 92.31 211 ASP A N 1
ATOM 1737 C CA . ASP A 1 211 ? -19.563 2.073 -15.071 1.00 92.31 211 ASP A CA 1
ATOM 1738 C C . ASP A 1 211 ? -20.757 1.694 -14.170 1.00 92.31 211 ASP A C 1
ATOM 1740 O O . ASP A 1 211 ? -21.521 0.777 -14.454 1.00 92.31 211 ASP A O 1
ATOM 1744 N N . GLY A 1 212 ? -20.882 2.372 -13.022 1.00 92.00 212 GLY A N 1
ATOM 1745 C CA . GLY A 1 212 ? -21.968 2.169 -12.051 1.00 92.00 212 GLY A CA 1
ATOM 1746 C C . GLY A 1 212 ? -21.797 0.970 -11.109 1.00 92.00 212 GLY A C 1
ATOM 1747 O O . GLY A 1 212 ? -22.465 0.912 -10.080 1.00 92.00 212 GLY A O 1
ATOM 1748 N N . ASN A 1 213 ? -20.858 0.064 -11.385 1.00 96.94 213 ASN A N 1
ATOM 1749 C CA . ASN A 1 213 ? -20.586 -1.106 -10.552 1.00 96.94 213 ASN A CA 1
ATOM 1750 C C . ASN A 1 213 ? -19.424 -0.855 -9.584 1.00 96.94 213 ASN A C 1
ATOM 1752 O O . ASN A 1 213 ? -18.462 -0.153 -9.909 1.00 96.94 213 ASN A O 1
ATOM 1756 N N . ARG A 1 214 ? -19.494 -1.446 -8.385 1.00 96.56 214 ARG A N 1
ATOM 1757 C CA . ARG A 1 214 ? -18.425 -1.370 -7.379 1.00 96.56 214 ARG A CA 1
ATOM 1758 C C . ARG A 1 214 ? -17.493 -2.567 -7.487 1.00 96.56 214 ARG A C 1
ATOM 1760 O O . ARG A 1 214 ? -17.942 -3.704 -7.513 1.00 96.56 214 ARG A O 1
ATOM 1767 N N . TYR A 1 215 ? -16.198 -2.289 -7.443 1.00 97.94 215 TYR A N 1
ATOM 1768 C CA . TYR A 1 215 ? -15.121 -3.271 -7.460 1.00 97.94 215 TYR A CA 1
ATOM 1769 C C . TYR A 1 215 ? -14.179 -3.020 -6.287 1.00 97.94 215 TYR A C 1
ATOM 1771 O O . TYR A 1 215 ? -14.064 -1.893 -5.787 1.00 97.94 215 TYR A O 1
ATOM 1779 N N . TYR A 1 216 ? -13.471 -4.066 -5.871 1.00 95.94 216 TYR A N 1
ATOM 1780 C CA . TYR A 1 216 ? -12.401 -3.952 -4.891 1.00 95.94 216 TYR A CA 1
ATOM 1781 C C . TYR A 1 216 ? -11.103 -4.555 -5.433 1.00 95.94 216 TYR A C 1
ATOM 1783 O O . TYR A 1 216 ? -11.070 -5.708 -5.866 1.00 95.94 216 TYR A O 1
ATOM 1791 N N . PHE A 1 217 ? -10.033 -3.765 -5.392 1.00 95.94 217 PHE A N 1
ATOM 1792 C CA . PHE A 1 217 ? -8.690 -4.142 -5.820 1.00 95.94 217 PHE A CA 1
ATOM 1793 C C . PHE A 1 217 ? -7.753 -4.202 -4.611 1.00 95.94 217 PHE A C 1
ATOM 1795 O O . PHE A 1 217 ? -7.778 -3.331 -3.743 1.00 95.94 217 PHE A O 1
ATOM 1802 N N . ASP A 1 218 ? -6.892 -5.211 -4.544 1.00 92.69 218 ASP A N 1
ATOM 1803 C CA . ASP A 1 218 ? -5.925 -5.338 -3.459 1.00 92.69 218 ASP A CA 1
ATOM 1804 C C . ASP A 1 218 ? -4.775 -4.317 -3.561 1.00 92.69 218 ASP A C 1
ATOM 1806 O O . ASP A 1 218 ? -4.669 -3.519 -4.495 1.00 92.69 218 ASP A O 1
ATOM 1810 N N . LYS A 1 219 ? -3.846 -4.361 -2.600 1.00 91.50 219 LYS A N 1
ATOM 1811 C CA . LYS A 1 219 ? -2.670 -3.471 -2.560 1.00 91.50 219 LYS A CA 1
ATOM 1812 C C . LYS A 1 219 ? -1.700 -3.623 -3.744 1.00 91.50 219 LYS A C 1
ATOM 1814 O O . LYS A 1 219 ? -0.783 -2.814 -3.873 1.00 91.50 219 LYS A O 1
ATOM 1819 N N . LYS A 1 220 ? -1.845 -4.673 -4.557 1.00 91.56 220 LYS A N 1
ATOM 1820 C CA . LYS A 1 220 ? -1.088 -4.928 -5.792 1.00 91.56 220 LYS A CA 1
ATOM 1821 C C . LYS A 1 220 ? -1.918 -4.626 -7.050 1.00 91.56 220 LYS A C 1
ATOM 1823 O O . LYS A 1 220 ? -1.426 -4.857 -8.153 1.00 91.56 220 LYS A O 1
ATOM 1828 N N . GLY A 1 221 ? -3.141 -4.115 -6.890 1.00 93.75 221 GLY A N 1
ATOM 1829 C CA . GLY A 1 221 ? -4.084 -3.802 -7.960 1.00 93.75 221 GLY A CA 1
ATOM 1830 C C . GLY A 1 221 ? -4.848 -5.008 -8.510 1.00 93.75 221 GLY A C 1
ATOM 1831 O O . GLY A 1 221 ? -5.477 -4.886 -9.558 1.00 93.75 221 GLY A O 1
ATOM 1832 N N . ILE A 1 222 ? -4.781 -6.170 -7.850 1.00 96.94 222 ILE A N 1
ATOM 1833 C CA . ILE A 1 222 ? -5.500 -7.377 -8.272 1.00 96.94 222 ILE A CA 1
ATOM 1834 C C . ILE A 1 222 ? -6.949 -7.266 -7.808 1.00 96.94 222 ILE A C 1
ATOM 1836 O O . ILE A 1 222 ? -7.217 -7.082 -6.621 1.00 96.94 222 ILE A O 1
ATOM 1840 N N . MET A 1 223 ? -7.882 -7.399 -8.739 1.00 98.25 223 MET A N 1
ATOM 1841 C CA . MET A 1 223 ? -9.312 -7.354 -8.476 1.00 98.25 223 MET A CA 1
ATOM 1842 C C . MET A 1 223 ? -9.776 -8.604 -7.729 1.00 98.25 223 MET A C 1
ATOM 1844 O O . MET A 1 223 ? -9.374 -9.721 -8.058 1.00 98.25 223 MET A O 1
ATOM 1848 N N . TYR A 1 224 ? -10.642 -8.423 -6.738 1.00 97.62 224 TYR A N 1
ATOM 1849 C CA . TYR A 1 224 ? -11.330 -9.535 -6.094 1.00 97.62 224 TYR A CA 1
ATOM 1850 C C . TYR A 1 224 ? -12.413 -10.084 -7.024 1.00 97.62 224 TYR A C 1
ATOM 1852 O O . TYR A 1 224 ? -13.204 -9.325 -7.573 1.00 97.62 224 TYR A O 1
ATOM 1860 N N . VAL A 1 225 ? -12.428 -11.405 -7.183 1.00 97.19 225 VAL A N 1
ATOM 1861 C CA . VAL A 1 225 ? -13.428 -12.182 -7.927 1.00 97.19 225 VAL A CA 1
ATOM 1862 C C . VAL A 1 225 ? -13.731 -13.443 -7.131 1.00 97.19 225 VAL A C 1
ATOM 1864 O O . VAL A 1 225 ? -12.824 -13.963 -6.475 1.00 97.19 225 VAL A O 1
ATOM 1867 N N . ASN A 1 226 ? -14.977 -13.919 -7.168 1.00 94.69 226 ASN A N 1
ATOM 1868 C CA . ASN A 1 226 ? -15.433 -15.110 -6.439 1.00 94.69 226 ASN A CA 1
ATOM 1869 C C . ASN A 1 226 ? -14.951 -15.132 -4.978 1.00 94.69 226 ASN A C 1
ATOM 1871 O O . ASN A 1 226 ? -14.437 -16.135 -4.477 1.00 94.69 226 ASN A O 1
ATOM 1875 N N . LYS A 1 227 ? -15.041 -13.982 -4.303 1.00 92.31 227 LYS A N 1
ATOM 1876 C CA . LYS A 1 227 ? -14.415 -13.772 -2.996 1.00 92.31 227 LYS A CA 1
ATOM 1877 C C . LYS A 1 227 ? -15.331 -13.023 -2.052 1.00 92.31 227 LYS A C 1
ATOM 1879 O O . LYS A 1 227 ? -15.791 -11.928 -2.352 1.00 92.31 227 LYS A O 1
ATOM 1884 N N . THR A 1 228 ? -15.476 -13.569 -0.853 1.00 89.38 228 THR A N 1
ATOM 1885 C CA . THR A 1 228 ? -16.124 -12.895 0.271 1.00 89.38 228 THR A CA 1
ATOM 1886 C C . THR A 1 228 ? -15.070 -12.269 1.180 1.00 89.38 228 THR A C 1
ATOM 1888 O O . THR A 1 228 ? -14.045 -12.888 1.472 1.00 89.38 228 THR A O 1
ATOM 1891 N N . PHE A 1 229 ? -15.289 -11.029 1.605 1.00 83.81 229 PHE A N 1
ATOM 1892 C CA . PHE A 1 229 ? -14.347 -10.267 2.423 1.00 83.81 229 PHE A CA 1
ATOM 1893 C C . PHE A 1 229 ? -15.071 -9.269 3.329 1.00 83.81 229 PHE A C 1
ATOM 1895 O O . PHE A 1 229 ? -16.190 -8.858 3.044 1.00 83.81 229 PHE A O 1
ATOM 1902 N N . ASN A 1 230 ? -14.423 -8.872 4.426 1.00 73.94 230 ASN A N 1
ATOM 1903 C CA . ASN A 1 230 ? -14.980 -7.926 5.393 1.00 73.94 230 ASN A CA 1
ATOM 1904 C C . ASN A 1 230 ? -14.231 -6.595 5.316 1.00 73.94 230 ASN A C 1
ATOM 1906 O O . ASN A 1 230 ? -13.000 -6.577 5.288 1.00 73.94 230 ASN A O 1
ATOM 1910 N N . MET A 1 231 ? -14.965 -5.484 5.301 1.00 68.88 231 MET A N 1
ATOM 1911 C CA . MET A 1 231 ? -14.395 -4.142 5.214 1.00 68.88 231 MET A CA 1
ATOM 1912 C C . MET A 1 231 ? -15.297 -3.128 5.925 1.00 68.88 231 MET A C 1
ATOM 1914 O O . MET A 1 231 ? -16.487 -3.071 5.640 1.00 68.88 231 MET A O 1
ATOM 1918 N N . GLY A 1 232 ? -14.760 -2.322 6.848 1.00 58.62 232 GLY A N 1
ATOM 1919 C CA . GLY A 1 232 ? -15.571 -1.337 7.589 1.00 58.62 232 GLY A CA 1
ATOM 1920 C C . GLY A 1 232 ? -16.785 -1.965 8.285 1.00 58.62 232 GLY A C 1
ATOM 1921 O O . GLY A 1 232 ? -17.905 -1.488 8.133 1.00 58.62 232 GLY A O 1
ATOM 1922 N N . GLY A 1 233 ? -16.572 -3.124 8.915 1.00 54.94 233 GLY A N 1
ATOM 1923 C CA . GLY A 1 233 ? -17.595 -3.861 9.657 1.00 54.94 233 GLY A CA 1
ATOM 1924 C C . GLY A 1 233 ? -18.696 -4.535 8.834 1.00 54.94 233 GLY A C 1
ATOM 1925 O O . GLY A 1 233 ? -19.528 -5.246 9.388 1.00 54.94 233 GLY A O 1
ATOM 1926 N N . LYS A 1 234 ? -18.666 -4.373 7.512 1.00 64.56 234 LYS A N 1
ATOM 1927 C CA . LYS A 1 234 ? -19.613 -4.980 6.578 1.00 64.56 234 LYS A CA 1
ATOM 1928 C C . LYS A 1 234 ? -18.969 -6.150 5.852 1.00 64.56 234 LYS A C 1
ATOM 1930 O O . LYS A 1 234 ? -17.776 -6.116 5.527 1.00 64.56 234 LYS A O 1
ATOM 1935 N N . LYS A 1 235 ? -19.766 -7.178 5.582 1.00 77.88 235 LYS A N 1
ATOM 1936 C CA . LYS A 1 235 ? -19.378 -8.317 4.751 1.00 77.88 235 LYS A CA 1
ATOM 1937 C C . LYS A 1 235 ? -19.767 -8.030 3.307 1.00 77.88 235 LYS A C 1
ATOM 1939 O O . LYS A 1 235 ? -20.884 -7.602 3.039 1.00 77.88 235 LYS A O 1
ATOM 1944 N N . TYR A 1 236 ? -18.850 -8.282 2.387 1.00 84.69 236 TYR A N 1
ATOM 1945 C CA . TYR A 1 236 ? -19.048 -8.106 0.956 1.00 84.69 236 TYR A CA 1
ATOM 1946 C C . TYR A 1 236 ? -18.719 -9.390 0.217 1.00 84.69 236 TYR A C 1
ATOM 1948 O O . TYR A 1 236 ? -17.835 -10.143 0.634 1.00 84.69 236 TYR A O 1
ATOM 1956 N N . THR A 1 237 ? -19.372 -9.595 -0.918 1.00 94.25 237 THR A N 1
ATOM 1957 C CA . THR A 1 237 ? -19.051 -10.675 -1.846 1.00 94.25 237 THR A CA 1
ATOM 1958 C C . THR A 1 237 ? -18.809 -10.085 -3.228 1.00 94.25 237 THR A C 1
ATOM 1960 O O . THR A 1 237 ? -19.616 -9.310 -3.728 1.00 94.25 237 THR A O 1
ATOM 1963 N N . ALA A 1 238 ? -17.659 -10.421 -3.811 1.00 97.00 238 ALA A N 1
ATOM 1964 C CA . ALA A 1 238 ? -17.340 -10.194 -5.212 1.00 97.00 238 ALA A CA 1
ATOM 1965 C C . ALA A 1 238 ? -17.738 -11.437 -6.014 1.00 97.00 238 ALA A C 1
ATOM 1967 O O . ALA A 1 238 ? -17.283 -12.538 -5.683 1.00 97.00 238 ALA A O 1
ATOM 1968 N N . ASP A 1 239 ? -18.550 -11.260 -7.050 1.00 97.00 239 ASP A N 1
ATOM 1969 C CA . ASP A 1 239 ? -18.925 -12.333 -7.977 1.00 97.00 239 ASP A CA 1
ATOM 1970 C C . ASP A 1 239 ? -17.782 -12.692 -8.958 1.00 97.00 239 ASP A C 1
ATOM 1972 O O . ASP A 1 239 ? -16.645 -12.225 -8.831 1.00 97.00 239 ASP A O 1
ATOM 1976 N N . GLU A 1 240 ? -18.059 -13.544 -9.946 1.00 96.50 240 GLU A N 1
ATOM 1977 C CA . GLU A 1 240 ? -17.097 -13.958 -10.983 1.00 96.50 240 GLU A CA 1
ATOM 1978 C C . GLU A 1 240 ? -16.639 -12.809 -11.904 1.00 96.50 240 GLU A C 1
ATOM 1980 O O . GLU A 1 240 ? -15.543 -12.830 -12.485 1.00 96.50 240 GLU A O 1
ATOM 1985 N N . ASN A 1 241 ? -17.458 -11.763 -12.003 1.00 96.31 241 ASN A N 1
ATOM 1986 C CA . ASN A 1 241 ? -17.170 -10.547 -12.751 1.00 96.31 241 ASN A CA 1
ATOM 1987 C C . ASN A 1 241 ? -16.436 -9.510 -11.889 1.00 96.31 241 ASN A C 1
ATOM 1989 O O . ASN A 1 241 ? -15.830 -8.585 -12.432 1.00 96.31 241 ASN A O 1
ATOM 1993 N N . GLY A 1 242 ? -16.390 -9.725 -10.572 1.00 97.00 242 GLY A N 1
ATOM 1994 C CA . GLY A 1 242 ? -15.787 -8.852 -9.573 1.00 97.00 242 GLY A CA 1
ATOM 1995 C C . GLY A 1 242 ? -16.718 -7.769 -9.051 1.00 97.00 242 GLY A C 1
ATOM 1996 O O . GLY A 1 242 ? -16.251 -6.888 -8.327 1.00 97.00 242 GLY A O 1
ATOM 1997 N N . ILE A 1 243 ? -18.000 -7.810 -9.420 1.00 97.81 243 ILE A N 1
ATOM 1998 C CA . ILE A 1 243 ? -18.995 -6.865 -8.926 1.00 97.81 243 ILE A CA 1
ATOM 1999 C C . ILE A 1 243 ? -19.215 -7.176 -7.452 1.00 97.81 243 ILE A C 1
ATOM 2001 O O . ILE A 1 243 ? -19.497 -8.310 -7.063 1.00 97.81 243 ILE A O 1
ATOM 2005 N N . VAL A 1 244 ? -19.028 -6.154 -6.625 1.00 96.00 244 VAL A N 1
ATOM 2006 C CA . VAL A 1 244 ? -19.082 -6.273 -5.176 1.00 96.00 244 VAL A CA 1
ATOM 2007 C C . VAL A 1 244 ? -20.439 -5.824 -4.659 1.00 96.00 244 VAL A C 1
ATOM 2009 O O . VAL A 1 244 ? -20.812 -4.659 -4.812 1.00 96.00 244 VAL A O 1
ATOM 2012 N N . THR A 1 245 ? -21.122 -6.722 -3.955 1.00 92.56 245 THR A N 1
ATOM 2013 C CA . THR A 1 245 ? -22.355 -6.438 -3.215 1.00 92.56 245 THR A CA 1
ATOM 2014 C C . THR A 1 245 ? -22.137 -6.600 -1.713 1.00 92.56 245 THR A C 1
ATOM 2016 O O . THR A 1 245 ? -21.270 -7.352 -1.260 1.00 92.56 245 THR A O 1
ATOM 2019 N N . GLU A 1 246 ? -22.887 -5.833 -0.924 1.00 85.19 246 GLU A N 1
ATOM 2020 C CA . GLU A 1 246 ? -22.937 -5.989 0.531 1.00 85.19 246 GLU A CA 1
ATOM 2021 C C . GLU A 1 246 ? -23.839 -7.176 0.890 1.00 85.19 246 GLU A C 1
ATOM 2023 O O . GLU A 1 246 ? -24.919 -7.345 0.326 1.00 85.19 246 GLU A O 1
ATOM 2028 N N . VAL A 1 247 ? -23.399 -8.000 1.837 1.00 79.44 247 VAL A N 1
ATOM 2029 C CA . VAL A 1 247 ? -24.183 -9.114 2.370 1.00 79.44 247 VAL A CA 1
ATOM 2030 C C . VAL A 1 247 ? -25.045 -8.586 3.519 1.00 79.44 247 VAL A C 1
ATOM 2032 O O . VAL A 1 247 ? -24.545 -8.339 4.618 1.00 79.44 247 VAL A O 1
ATOM 2035 N N . ASN A 1 248 ? -26.344 -8.407 3.263 1.00 52.03 248 ASN A N 1
ATOM 2036 C CA . ASN A 1 248 ? -27.311 -7.919 4.252 1.00 52.03 248 ASN A CA 1
ATOM 2037 C C . ASN A 1 248 ? -27.390 -8.846 5.485 1.00 52.03 248 ASN A C 1
ATOM 2039 O O . ASN A 1 248 ? -27.356 -10.069 5.357 1.00 52.03 248 ASN A O 1
ATOM 2043 N N . GLY A 1 249 ? -27.509 -8.264 6.686 1.00 52.62 249 GLY A N 1
ATOM 2044 C CA . GLY A 1 249 ? -27.733 -9.004 7.942 1.00 52.62 249 GLY A CA 1
ATOM 2045 C C . GLY A 1 249 ? -26.486 -9.575 8.635 1.00 52.62 249 GLY A C 1
ATOM 2046 O O . GLY A 1 249 ? -26.621 -10.354 9.571 1.00 52.62 249 GLY A O 1
ATOM 2047 N N . SER A 1 250 ? -25.274 -9.203 8.210 1.00 45.44 250 SER A N 1
ATOM 2048 C CA . SER A 1 250 ? -24.014 -9.728 8.765 1.00 45.44 250 SER A CA 1
ATOM 2049 C C . SER A 1 250 ? -23.219 -8.657 9.526 1.00 45.44 250 SER A C 1
ATOM 2051 O O . SER A 1 250 ? -22.162 -8.226 9.070 1.00 45.44 250 SER A O 1
ATOM 2053 N N . GLY A 1 251 ? -23.712 -8.219 10.687 1.00 45.44 251 GLY A N 1
ATOM 2054 C CA . GLY A 1 251 ? -22.843 -7.606 11.695 1.00 45.44 251 GLY A CA 1
ATOM 2055 C C . GLY A 1 251 ? -22.097 -8.728 12.415 1.00 45.44 251 GLY A C 1
ATOM 2056 O O . GLY A 1 251 ? -22.735 -9.579 13.024 1.00 45.44 251 GLY A O 1
ATOM 2057 N N . GLY A 1 252 ? -20.773 -8.784 12.284 1.00 54.88 252 GLY A N 1
ATOM 2058 C CA . GLY A 1 252 ? -19.945 -9.829 12.900 1.00 54.88 252 GLY A CA 1
ATOM 2059 C C . GLY A 1 252 ? -19.245 -10.719 11.872 1.00 54.88 252 GLY A C 1
ATOM 2060 O O . GLY A 1 252 ? -19.688 -11.816 11.547 1.00 54.88 252 GLY A O 1
ATOM 2061 N N . GLY A 1 253 ? -18.107 -10.250 11.362 1.00 45.75 253 GLY A N 1
ATOM 2062 C CA . GLY A 1 253 ? -17.233 -11.024 10.482 1.00 45.75 253 GLY A CA 1
ATOM 2063 C C . GLY A 1 253 ? -15.766 -10.737 10.786 1.00 45.75 253 GLY A C 1
ATOM 2064 O O . GLY A 1 253 ? -15.161 -9.877 10.150 1.00 45.75 253 GLY A O 1
ATOM 2065 N N . GLY A 1 254 ? -15.201 -11.437 11.775 1.00 59.94 254 GLY A N 1
ATOM 2066 C CA . GLY A 1 254 ? -13.812 -11.288 12.229 1.00 59.94 254 GLY A CA 1
ATOM 2067 C C . GLY A 1 254 ? -13.610 -11.750 13.680 1.00 59.94 254 GLY A C 1
ATOM 2068 O O . GLY A 1 254 ? -14.383 -12.563 14.177 1.00 59.94 254 GLY A O 1
ATOM 2069 N N . LYS A 1 255 ? -12.590 -11.204 14.370 1.00 62.66 255 LYS A N 1
ATOM 2070 C CA . LYS A 1 255 ? -12.277 -11.457 15.799 1.00 62.66 255 LYS A CA 1
ATOM 2071 C C . LYS A 1 255 ? -13.459 -11.169 16.747 1.00 62.66 255 LYS A C 1
ATOM 2073 O O . LYS A 1 255 ? -13.523 -11.758 17.820 1.00 62.66 255 LYS A O 1
ATOM 2078 N N . TYR A 1 256 ? -14.371 -10.275 16.364 1.00 76.06 256 TYR A N 1
ATOM 2079 C CA . TYR A 1 256 ? -15.446 -9.772 17.221 1.00 76.06 256 TYR A CA 1
ATOM 2080 C C . TYR A 1 256 ? -16.826 -10.213 16.727 1.00 76.06 256 TYR A C 1
ATOM 2082 O O . TYR A 1 256 ? -17.146 -10.072 15.545 1.00 76.06 256 TYR A O 1
ATOM 2090 N N . GLN A 1 257 ? -17.652 -10.689 17.657 1.00 80.62 257 GLN A N 1
ATOM 2091 C CA . GLN A 1 257 ? -19.082 -10.929 17.461 1.00 80.62 257 GLN A CA 1
ATOM 2092 C C . GLN A 1 257 ? -19.842 -9.676 17.908 1.00 80.62 257 GLN A C 1
ATOM 2094 O O . GLN A 1 257 ? -19.793 -9.325 19.090 1.00 80.62 257 GLN A O 1
ATOM 2099 N N . TYR A 1 258 ? -20.497 -8.972 16.980 1.00 83.56 258 TYR A N 1
ATOM 2100 C CA . TYR A 1 258 ? -21.229 -7.746 17.300 1.00 83.56 258 TYR A CA 1
ATOM 2101 C C . TYR A 1 258 ? -22.372 -7.459 16.330 1.00 83.56 258 TYR A C 1
ATOM 2103 O O . TYR A 1 258 ? -22.282 -7.787 15.154 1.00 83.56 258 TYR A O 1
ATOM 2111 N N . THR A 1 259 ? -23.404 -6.768 16.801 1.00 84.81 259 THR A N 1
ATOM 2112 C CA . THR A 1 259 ? -24.501 -6.246 15.978 1.00 84.81 259 THR A CA 1
ATOM 2113 C C . THR A 1 259 ? -24.470 -4.724 15.961 1.00 84.81 259 THR A C 1
ATOM 2115 O O . THR A 1 259 ? -24.115 -4.096 16.956 1.00 84.81 259 THR A O 1
ATOM 2118 N N . VAL A 1 260 ? -24.831 -4.123 14.827 1.00 84.56 260 VAL A N 1
ATOM 2119 C CA . VAL A 1 260 ? -25.062 -2.676 14.725 1.00 84.56 260 VAL A CA 1
ATOM 2120 C C . VAL A 1 260 ? -26.558 -2.438 14.899 1.00 84.56 260 VAL A C 1
ATOM 2122 O O . VAL A 1 260 ? -27.363 -3.058 14.209 1.00 84.56 260 VAL A O 1
ATOM 2125 N N . HIS A 1 261 ? -26.904 -1.568 15.835 1.00 82.44 261 HIS A N 1
ATOM 2126 C CA . HIS A 1 261 ? -28.259 -1.162 16.173 1.00 82.44 261 HIS A CA 1
ATOM 2127 C C . HIS A 1 261 ? -28.466 0.260 15.666 1.00 82.44 261 HIS A C 1
ATOM 2129 O O . HIS A 1 261 ? -27.964 1.211 16.258 1.00 82.44 261 HIS A O 1
ATOM 2135 N N . GLU A 1 262 ? -29.135 0.396 14.521 1.00 80.50 262 GLU A N 1
ATOM 2136 C CA . GLU A 1 262 ? -29.351 1.692 13.860 1.00 80.50 262 GLU A CA 1
ATOM 2137 C C . GLU A 1 262 ? -30.259 2.623 14.678 1.00 80.50 262 GLU A C 1
ATOM 2139 O O . GLU A 1 262 ? -30.172 3.847 14.565 1.00 80.50 262 GLU A O 1
ATOM 2144 N N . GLU A 1 263 ? -31.085 2.060 15.558 1.00 75.69 263 GLU A N 1
ATOM 2145 C CA . GLU A 1 263 ? -31.823 2.807 16.564 1.00 75.69 263 GLU A CA 1
ATOM 2146 C C . GLU A 1 263 ? -30.876 3.565 17.519 1.00 75.69 263 GLU A C 1
ATOM 2148 O O . GLU A 1 263 ? -29.847 3.050 17.948 1.00 75.69 263 GLU A O 1
ATOM 2153 N N . TYR A 1 264 ? -31.218 4.809 17.873 1.00 71.31 264 TYR A N 1
ATOM 2154 C CA . TYR A 1 264 ? -30.420 5.654 18.782 1.00 71.31 264 TYR A CA 1
ATOM 2155 C C . TYR A 1 264 ? -28.987 5.963 18.297 1.00 71.31 264 TYR A C 1
ATOM 2157 O O . TYR A 1 264 ? -28.047 6.004 19.087 1.00 71.31 264 TYR A O 1
ATOM 2165 N N . GLY A 1 265 ? -28.807 6.207 16.995 1.00 69.38 265 GLY A N 1
ATOM 2166 C CA . GLY A 1 265 ? -27.543 6.724 16.452 1.00 69.38 265 GLY A CA 1
ATOM 2167 C C . GLY A 1 265 ? -26.554 5.665 15.954 1.00 69.38 265 GLY A C 1
ATOM 2168 O O . GLY A 1 265 ? -25.452 6.023 15.540 1.00 69.38 265 GLY A O 1
ATOM 2169 N N . GLY A 1 266 ? -26.931 4.381 15.900 1.00 80.38 266 GLY A N 1
ATOM 2170 C CA . GLY A 1 266 ? -26.092 3.344 15.285 1.00 80.38 266 GLY A CA 1
ATOM 2171 C C . GLY A 1 266 ? -25.129 2.634 16.232 1.00 80.38 266 GLY A C 1
ATOM 2172 O O . GLY A 1 266 ? -24.039 2.259 15.799 1.00 80.38 266 GLY A O 1
ATOM 2173 N N . TYR A 1 267 ? -25.474 2.476 17.512 1.00 86.19 267 TYR A N 1
ATOM 2174 C CA . TYR A 1 267 ? -24.570 1.851 18.477 1.00 86.19 267 TYR A CA 1
ATOM 2175 C C . TYR A 1 267 ? -24.247 0.395 18.118 1.00 86.19 267 TYR A C 1
ATOM 2177 O O . TYR A 1 267 ? -25.012 -0.317 17.469 1.00 86.19 267 TYR A O 1
ATOM 2185 N N . VAL A 1 268 ? -23.099 -0.078 18.583 1.00 88.00 268 VAL A N 1
ATOM 2186 C CA . VAL A 1 268 ? -22.639 -1.450 18.397 1.00 88.00 268 VAL A CA 1
ATOM 2187 C C . VAL A 1 268 ? -22.845 -2.234 19.687 1.00 88.00 268 VAL A C 1
ATOM 2189 O O . VAL A 1 268 ? -22.411 -1.812 20.751 1.00 88.00 268 VAL A O 1
ATOM 2192 N N . LYS A 1 269 ? -23.464 -3.411 19.615 1.00 90.31 269 LYS A N 1
ATOM 2193 C CA . LYS A 1 269 ? -23.543 -4.356 20.733 1.00 90.31 269 LYS A CA 1
ATOM 2194 C C . LYS A 1 269 ? -22.567 -5.498 20.482 1.00 90.31 269 LYS A C 1
ATOM 2196 O O . LYS A 1 269 ? -22.779 -6.284 19.566 1.00 90.31 269 LYS A O 1
ATOM 2201 N N . ALA A 1 270 ? -21.508 -5.596 21.280 1.00 90.44 270 ALA A N 1
ATOM 2202 C CA . ALA A 1 270 ? -20.416 -6.549 21.076 1.00 90.44 270 ALA A CA 1
ATOM 2203 C C . ALA A 1 270 ? -20.256 -7.499 22.271 1.00 90.44 270 ALA A C 1
ATOM 2205 O O . ALA A 1 270 ? -20.342 -7.071 23.422 1.00 90.44 270 ALA A O 1
ATOM 2206 N N . TYR A 1 271 ? -20.030 -8.788 22.005 1.00 89.44 271 TYR A N 1
ATOM 2207 C CA . TYR A 1 271 ? -19.819 -9.796 23.047 1.00 89.44 271 TYR A CA 1
ATOM 2208 C C . TYR A 1 271 ? -18.341 -9.894 23.432 1.00 89.44 271 TYR A C 1
ATOM 2210 O O . TYR A 1 271 ? -17.486 -10.142 22.579 1.00 89.44 271 TYR A O 1
ATOM 2218 N N . ASP A 1 272 ? -18.047 -9.747 24.722 1.00 91.56 272 ASP A N 1
ATOM 2219 C CA . ASP A 1 272 ? -16.727 -10.001 25.287 1.00 91.56 272 ASP A CA 1
ATOM 2220 C C . ASP A 1 272 ? -16.700 -11.394 25.923 1.00 91.56 272 ASP A C 1
ATOM 2222 O O . ASP A 1 272 ? -17.295 -11.628 26.978 1.00 91.56 272 ASP A O 1
ATOM 2226 N N . ALA A 1 273 ? -15.976 -12.317 25.291 1.00 88.62 273 ALA A N 1
ATOM 2227 C CA . ALA A 1 273 ? -15.884 -13.701 25.740 1.00 88.62 273 ALA A CA 1
ATOM 2228 C C . ALA A 1 273 ? -15.150 -13.868 27.081 1.00 88.62 273 ALA A C 1
ATOM 2230 O O . ALA A 1 273 ? -15.480 -14.776 27.840 1.00 88.62 273 ALA A O 1
ATOM 2231 N N . LYS A 1 274 ? -14.172 -13.010 27.397 1.00 90.88 274 LYS A N 1
ATOM 2232 C CA . LYS A 1 274 ? -13.399 -13.111 28.644 1.00 90.88 274 LYS A CA 1
ATOM 2233 C C . LYS A 1 274 ? -14.202 -12.585 29.831 1.00 90.88 274 LYS A C 1
ATOM 2235 O O . LYS A 1 274 ? -14.145 -13.179 30.905 1.00 90.88 274 LYS A O 1
ATOM 2240 N N . ASN A 1 275 ? -14.984 -11.524 29.637 1.00 93.31 275 ASN A N 1
ATOM 2241 C CA . ASN A 1 275 ? -15.882 -11.015 30.679 1.00 93.31 275 ASN A CA 1
ATOM 2242 C C . ASN A 1 275 ? -17.242 -11.736 30.714 1.00 93.31 275 ASN A C 1
ATOM 2244 O O . ASN A 1 275 ? -17.945 -11.648 31.724 1.00 93.31 275 ASN A O 1
ATOM 2248 N N . GLY A 1 276 ? -17.596 -12.462 29.648 1.00 91.81 276 GLY A N 1
ATOM 2249 C CA . GLY A 1 276 ? -18.815 -13.264 29.534 1.00 91.81 276 GLY A CA 1
ATOM 2250 C C . GLY A 1 276 ? -20.093 -12.442 29.348 1.00 91.81 276 GLY A C 1
ATOM 2251 O O . GLY A 1 276 ? -21.173 -12.919 29.692 1.00 91.81 276 GLY A O 1
ATOM 2252 N N . ARG A 1 277 ? -20.000 -11.205 28.841 1.00 91.75 277 ARG A N 1
ATOM 2253 C CA . ARG A 1 277 ? -21.142 -10.279 28.721 1.00 91.75 277 ARG A CA 1
ATOM 2254 C C . ARG A 1 277 ? -21.066 -9.404 27.473 1.00 91.75 277 ARG A C 1
ATOM 2256 O O . ARG A 1 277 ? -20.019 -9.272 26.846 1.00 91.75 277 ARG A O 1
ATOM 2263 N N . TYR A 1 278 ? -22.196 -8.785 27.140 1.00 91.38 278 TYR A N 1
ATOM 2264 C CA . TYR A 1 278 ? -22.263 -7.769 26.094 1.00 91.38 278 TYR A CA 1
ATOM 2265 C C . TYR A 1 278 ? -21.864 -6.393 26.628 1.00 91.38 278 TYR A C 1
ATOM 2267 O O . TYR A 1 278 ? -22.222 -6.032 27.752 1.00 91.38 278 TYR A O 1
ATOM 2275 N N . TYR A 1 279 ? -21.182 -5.639 25.772 1.00 91.31 279 TYR A N 1
ATOM 2276 C CA . TYR A 1 279 ? -20.882 -4.222 25.932 1.00 91.31 279 TYR A CA 1
ATOM 2277 C C . TYR A 1 279 ? -21.482 -3.425 24.779 1.00 91.31 279 TYR A C 1
ATOM 2279 O O . TYR A 1 279 ? -21.695 -3.950 23.680 1.00 91.31 279 TYR A O 1
ATOM 2287 N N . TYR A 1 280 ? -21.740 -2.153 25.050 1.00 90.19 280 TYR A N 1
ATOM 2288 C CA . TYR A 1 280 ? -22.291 -1.206 24.096 1.00 90.19 280 TYR A CA 1
ATOM 2289 C C . TYR A 1 280 ? -21.190 -0.241 23.685 1.00 90.19 280 TYR A C 1
ATOM 2291 O O . TYR A 1 280 ? -20.561 0.399 24.526 1.00 90.19 280 TYR A O 1
ATOM 2299 N N . LEU A 1 281 ? -20.922 -0.195 22.390 1.00 89.19 281 LEU A N 1
ATOM 2300 C CA . LEU A 1 281 ? -19.846 0.570 21.795 1.00 89.19 281 LEU A CA 1
ATOM 2301 C C . LEU A 1 281 ? -20.424 1.617 20.845 1.00 89.19 281 LEU A C 1
ATOM 2303 O O . LEU A 1 281 ? -21.503 1.441 20.277 1.00 89.19 281 LEU A O 1
ATOM 2307 N N . ALA A 1 282 ? -19.679 2.687 20.641 1.00 88.25 282 ALA A N 1
ATOM 2308 C CA . ALA A 1 282 ? -19.963 3.698 19.647 1.00 88.25 282 ALA A CA 1
ATOM 2309 C C . ALA A 1 282 ? -19.955 3.105 18.238 1.00 88.25 282 ALA A C 1
ATOM 2311 O O . ALA A 1 282 ? -19.255 2.122 17.954 1.00 88.25 282 ALA A O 1
ATOM 2312 N N . ARG A 1 283 ? -20.718 3.731 17.340 1.00 85.75 283 ARG A N 1
ATOM 2313 C CA . ARG A 1 283 ? -20.840 3.320 15.935 1.00 85.75 283 ARG A CA 1
ATOM 2314 C C . ARG A 1 283 ? -19.478 3.237 15.249 1.00 85.75 283 ARG A C 1
ATOM 2316 O O . ARG A 1 283 ? -19.240 2.365 14.410 1.00 85.75 283 ARG A O 1
ATOM 2323 N N . GLU A 1 284 ? -18.571 4.119 15.649 1.00 88.25 284 GLU A N 1
ATOM 2324 C CA . GLU A 1 284 ? -17.209 4.252 15.151 1.00 88.25 284 GLU A CA 1
ATOM 2325 C C . GLU A 1 284 ? -16.398 2.967 15.309 1.00 88.25 284 GLU A C 1
ATOM 2327 O O . GLU A 1 284 ? -15.513 2.719 14.495 1.00 88.25 284 GLU A O 1
ATOM 2332 N N . PHE A 1 285 ? -16.732 2.085 16.260 1.00 89.38 285 PHE A N 1
ATOM 2333 C CA . PHE A 1 285 ? -16.112 0.761 16.339 1.00 89.38 285 PHE A CA 1
ATOM 2334 C C . PHE A 1 285 ? -16.230 0.004 15.007 1.00 89.38 285 PHE A C 1
ATOM 2336 O O . PHE A 1 285 ? -15.259 -0.594 14.538 1.00 89.38 285 PHE A O 1
ATOM 2343 N N . ALA A 1 286 ? -17.414 0.055 14.387 1.00 84.56 286 ALA A N 1
ATOM 2344 C CA . ALA A 1 286 ? -17.703 -0.623 13.130 1.00 84.56 286 ALA A CA 1
ATOM 2345 C C . ALA A 1 286 ? -17.212 0.164 11.904 1.00 84.56 286 ALA A C 1
ATOM 2347 O O . ALA A 1 286 ? -16.831 -0.447 10.905 1.00 84.56 286 ALA A O 1
ATOM 2348 N N . THR A 1 287 ? -17.204 1.500 11.961 1.00 83.50 287 THR A N 1
ATOM 2349 C CA . THR A 1 287 ? -16.945 2.349 10.784 1.00 83.50 287 THR A CA 1
ATOM 2350 C C . THR A 1 287 ? -15.509 2.866 10.683 1.00 83.50 287 THR A C 1
ATOM 2352 O O . THR A 1 287 ? -15.043 3.123 9.570 1.00 83.50 287 THR A O 1
ATOM 2355 N N . HIS A 1 288 ? -14.769 2.990 11.790 1.00 87.62 288 HIS A N 1
ATOM 2356 C CA 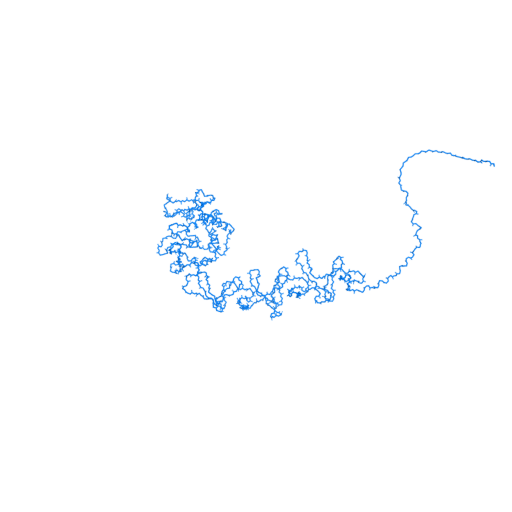. HIS A 1 288 ? -13.390 3.471 11.761 1.00 87.62 288 HIS A CA 1
ATOM 2357 C C . HIS A 1 288 ? -12.439 2.478 11.072 1.00 87.62 288 HIS A C 1
ATOM 2359 O O . HIS A 1 288 ? -12.519 1.258 11.276 1.00 87.62 288 HIS A O 1
ATOM 2365 N N . PRO A 1 289 ? -11.495 2.984 10.252 1.00 82.69 289 PRO A N 1
ATOM 2366 C CA . PRO A 1 289 ? -10.679 2.151 9.387 1.00 82.69 289 PRO A CA 1
ATOM 2367 C C . PRO A 1 289 ? -9.747 1.258 10.201 1.00 82.69 289 PRO A C 1
ATOM 2369 O O . PRO A 1 289 ? -8.879 1.717 10.946 1.00 82.69 289 PRO A O 1
ATOM 2372 N N . GLY A 1 290 ? -9.916 -0.045 10.005 1.00 82.25 290 GLY A N 1
ATOM 2373 C CA . GLY A 1 290 ? -9.055 -1.070 10.565 1.00 82.25 290 GLY A CA 1
ATOM 2374 C C . GLY A 1 290 ? -9.328 -1.451 12.030 1.00 82.25 290 GLY A C 1
ATOM 2375 O O . GLY A 1 290 ? -8.550 -2.208 12.610 1.00 82.25 290 GLY A O 1
ATOM 2376 N N . VAL A 1 291 ? -10.410 -0.935 12.631 1.00 87.31 291 VAL A N 1
ATOM 2377 C CA . VAL A 1 291 ? -10.795 -1.214 14.027 1.00 87.31 291 VAL A CA 1
ATOM 2378 C C . VAL A 1 291 ? -11.494 -2.570 14.141 1.00 87.31 291 VAL A C 1
ATOM 2380 O O . VAL A 1 291 ? -10.870 -3.535 14.582 1.00 87.31 291 VAL A O 1
ATOM 2383 N N . ALA A 1 292 ? -12.756 -2.684 13.708 1.00 83.12 292 ALA A N 1
ATOM 2384 C CA . ALA A 1 292 ? -13.541 -3.915 13.866 1.00 83.12 292 ALA A CA 1
ATOM 2385 C C . ALA A 1 292 ? -12.971 -5.126 13.105 1.00 83.12 292 ALA A C 1
ATOM 2387 O O . ALA A 1 292 ? -13.156 -6.267 13.525 1.00 83.12 292 ALA A O 1
ATOM 2388 N N . ASN A 1 293 ? -12.276 -4.902 11.984 1.00 74.06 293 ASN A N 1
ATOM 2389 C CA . ASN A 1 293 ? -11.660 -5.978 11.198 1.00 74.06 293 ASN A CA 1
ATOM 2390 C C . ASN A 1 293 ? -10.263 -6.389 11.718 1.00 74.06 293 ASN A C 1
ATOM 2392 O O . ASN A 1 293 ? -9.709 -7.369 11.226 1.00 74.06 293 ASN A O 1
ATOM 2396 N N . GLY A 1 294 ? -9.693 -5.656 12.685 1.00 80.75 294 GLY A N 1
ATOM 2397 C CA . GLY A 1 294 ? -8.369 -5.918 13.253 1.00 80.75 294 GLY A CA 1
ATOM 2398 C C . GLY A 1 294 ? -7.174 -5.571 12.356 1.00 80.75 294 GLY A C 1
ATOM 2399 O O . GLY A 1 294 ? -6.058 -5.969 12.678 1.00 80.75 294 GLY A O 1
ATOM 2400 N N . GLU A 1 295 ? -7.366 -4.852 11.244 1.00 83.50 295 GLU A N 1
ATOM 2401 C CA . GLU A 1 295 ? -6.271 -4.459 10.341 1.00 83.50 295 GLU A CA 1
ATOM 2402 C C . GLU A 1 295 ? -5.272 -3.501 11.012 1.00 83.50 295 GLU A C 1
ATOM 2404 O O . GLU A 1 295 ? -4.072 -3.572 10.745 1.00 83.50 295 GLU A O 1
ATOM 2409 N N . LYS A 1 296 ? -5.744 -2.618 11.903 1.00 88.25 296 LYS A N 1
ATOM 2410 C CA . LYS A 1 296 ? -4.871 -1.807 12.762 1.00 88.25 296 LYS A CA 1
ATOM 2411 C C . LYS A 1 296 ? -4.431 -2.631 13.957 1.00 88.25 296 LYS A C 1
ATOM 2413 O O . LYS A 1 296 ? -5.268 -3.235 14.628 1.00 88.25 296 LYS A O 1
ATOM 2418 N N . THR A 1 297 ? -3.139 -2.603 14.267 1.00 92.25 297 THR A N 1
ATOM 2419 C CA . THR A 1 297 ? -2.612 -3.239 15.481 1.00 92.25 297 THR A CA 1
ATOM 2420 C C . THR A 1 297 ? -3.020 -2.457 16.733 1.00 92.25 297 THR A C 1
ATOM 2422 O O . THR A 1 297 ? -3.346 -1.274 16.651 1.00 92.25 297 THR A O 1
ATOM 2425 N N . ASP A 1 298 ? -2.975 -3.091 17.908 1.00 91.56 298 ASP A N 1
ATOM 2426 C CA . ASP A 1 298 ? -3.254 -2.415 19.189 1.00 91.56 298 ASP A CA 1
ATOM 2427 C C . ASP A 1 298 ? -2.292 -1.241 19.396 1.00 91.56 298 ASP A C 1
ATOM 2429 O O . ASP A 1 298 ? -2.707 -0.173 19.827 1.00 91.56 298 ASP A O 1
ATOM 2433 N N . ARG A 1 299 ? -1.034 -1.404 18.970 1.00 95.75 299 ARG A N 1
ATOM 2434 C CA . ARG A 1 299 ? -0.017 -0.349 18.941 1.00 95.75 299 ARG A CA 1
ATOM 2435 C C . ARG A 1 299 ? -0.422 0.837 18.062 1.00 95.75 299 ARG A C 1
ATOM 2437 O O . ARG A 1 299 ? -0.269 1.976 18.486 1.00 95.75 299 ARG A O 1
ATOM 2444 N N . ASP A 1 300 ? -0.935 0.592 16.852 1.00 95.75 300 ASP A N 1
ATOM 2445 C CA . ASP A 1 300 ? -1.377 1.671 15.951 1.00 95.75 300 ASP A CA 1
ATOM 2446 C C . ASP A 1 300 ? -2.563 2.446 16.529 1.00 95.75 300 ASP A C 1
ATOM 2448 O O . ASP A 1 300 ? -2.616 3.669 16.429 1.00 95.75 300 ASP A O 1
ATOM 2452 N N . LEU A 1 301 ? -3.514 1.726 17.125 1.00 94.75 301 LEU A N 1
ATOM 2453 C CA . LEU A 1 301 ? -4.684 2.312 17.770 1.00 94.75 301 LEU A CA 1
ATOM 2454 C C . LEU A 1 301 ? -4.295 3.103 19.026 1.00 94.75 301 LEU A C 1
ATOM 2456 O O . LEU A 1 301 ? -4.808 4.200 19.230 1.00 94.75 301 LEU A O 1
ATOM 2460 N N . LEU A 1 302 ? -3.358 2.583 19.822 1.00 95.62 302 LEU A N 1
ATOM 2461 C CA . LEU A 1 302 ? -2.852 3.252 21.016 1.00 95.62 302 LEU A CA 1
ATOM 2462 C C . LEU A 1 302 ? -2.096 4.536 20.654 1.00 95.62 302 LEU A C 1
ATOM 2464 O O . LEU A 1 302 ? -2.400 5.589 21.196 1.00 95.62 302 LEU A O 1
ATOM 2468 N N . ALA A 1 303 ? -1.204 4.496 19.660 1.00 97.12 303 ALA A N 1
ATOM 2469 C CA . ALA A 1 303 ? -0.522 5.698 19.177 1.00 97.12 303 ALA A CA 1
ATOM 2470 C C . ALA A 1 303 ? -1.513 6.743 18.636 1.00 97.12 303 ALA A C 1
ATOM 2472 O O . ALA A 1 303 ? -1.365 7.939 18.885 1.00 97.12 303 ALA A O 1
ATOM 2473 N N . ALA A 1 304 ? -2.541 6.298 17.903 1.00 95.69 304 ALA A N 1
ATOM 2474 C CA . ALA A 1 304 ? -3.568 7.191 17.382 1.00 95.69 304 ALA A CA 1
ATOM 2475 C C . ALA A 1 304 ? -4.346 7.891 18.503 1.00 95.69 304 ALA A C 1
ATOM 2477 O O . ALA A 1 304 ? -4.593 9.091 18.385 1.00 95.69 304 ALA A O 1
ATOM 2478 N N . ILE A 1 305 ? -4.695 7.170 19.577 1.00 93.25 305 ILE A N 1
ATOM 2479 C CA . ILE A 1 305 ? -5.438 7.771 20.684 1.00 93.25 305 ILE A CA 1
ATOM 2480 C C . ILE A 1 305 ? -4.563 8.643 21.587 1.00 93.25 305 ILE A C 1
ATOM 2482 O O . ILE A 1 305 ? -5.001 9.719 21.974 1.00 93.25 305 ILE A O 1
ATOM 2486 N N . CYS A 1 306 ? -3.300 8.275 21.826 1.00 93.12 306 CYS A N 1
ATOM 2487 C CA . CYS A 1 306 ? -2.346 9.113 22.561 1.00 93.12 306 CYS A CA 1
ATOM 2488 C C . CYS A 1 306 ? -2.255 10.531 21.993 1.00 93.12 306 CYS A C 1
ATOM 2490 O O . CYS A 1 306 ? -2.305 11.505 22.733 1.00 93.12 306 CYS A O 1
ATOM 2492 N N . GLU A 1 307 ? -2.122 10.662 20.673 1.00 92.69 307 GLU A N 1
ATOM 2493 C CA . GLU A 1 307 ? -1.992 11.980 20.047 1.00 92.69 307 GLU A CA 1
ATOM 2494 C C . GLU A 1 307 ? -3.331 12.710 19.880 1.00 92.69 307 GLU A C 1
ATOM 2496 O O . GLU A 1 307 ? -3.350 13.926 19.681 1.00 92.69 307 GLU A O 1
ATOM 2501 N N . ALA A 1 308 ? -4.448 11.982 19.891 1.00 92.25 308 ALA A N 1
ATOM 2502 C CA . ALA A 1 308 ? -5.772 12.588 19.856 1.00 92.25 308 ALA A CA 1
ATOM 2503 C C . ALA A 1 308 ? -6.145 13.204 21.213 1.00 92.25 308 ALA A C 1
ATOM 2505 O O . ALA A 1 308 ? -6.707 14.292 21.223 1.00 92.25 308 ALA A O 1
ATOM 2506 N N . GLU A 1 309 ? -5.772 12.549 22.315 1.00 90.00 309 GLU A N 1
ATOM 2507 C CA . GLU A 1 309 ? -6.140 12.948 23.681 1.00 90.00 309 GLU A CA 1
ATOM 2508 C C . GLU A 1 309 ? -5.091 13.806 24.390 1.00 90.00 309 GLU A C 1
ATOM 2510 O O . GLU A 1 309 ? -5.444 14.704 25.136 1.00 90.00 309 GLU A O 1
ATOM 2515 N N . ALA A 1 310 ? -3.803 13.518 24.187 1.00 88.00 310 ALA A N 1
ATOM 2516 C CA . ALA A 1 310 ? -2.720 14.041 25.025 1.00 88.00 310 ALA A CA 1
ATOM 2517 C C . ALA A 1 310 ? -1.646 14.790 24.222 1.00 88.00 310 ALA A C 1
ATOM 2519 O O . ALA A 1 310 ? -0.514 14.942 24.681 1.00 88.00 310 ALA A O 1
ATOM 2520 N N . GLY A 1 311 ? -1.962 15.197 22.987 1.00 80.00 311 GLY A N 1
ATOM 2521 C CA . GLY A 1 311 ? -1.016 15.743 22.006 1.00 80.00 311 GLY A CA 1
ATOM 2522 C C . GLY A 1 311 ? -0.071 16.831 22.537 1.00 80.00 311 GLY A C 1
ATOM 2523 O O . GLY A 1 311 ? 1.106 16.863 22.182 1.00 80.00 311 GLY A O 1
ATOM 2524 N N . ASP A 1 312 ? -0.583 17.696 23.402 1.00 86.44 312 ASP A N 1
ATOM 2525 C CA . ASP A 1 312 ? 0.087 18.838 24.030 1.00 86.44 312 ASP A CA 1
ATOM 2526 C C . ASP A 1 312 ? 0.767 18.508 25.373 1.00 86.44 312 ASP A C 1
ATOM 2528 O O . ASP A 1 312 ? 1.616 19.264 25.855 1.00 86.44 312 ASP A O 1
ATOM 2532 N N . GLN A 1 313 ? 0.499 17.331 25.938 1.00 87.94 313 GLN A N 1
ATOM 2533 C CA . GLN A 1 313 ? 1.046 16.893 27.223 1.00 87.94 313 GLN A CA 1
ATOM 2534 C C . GLN A 1 313 ? 2.483 16.372 27.131 1.00 87.94 313 GLN A C 1
ATOM 2536 O O . GLN A 1 313 ? 3.145 16.169 28.154 1.00 87.94 313 GLN A O 1
ATOM 2541 N N . GLY A 1 314 ? 3.013 16.208 25.917 1.00 93.00 314 GLY A N 1
ATOM 2542 C CA . GLY A 1 314 ? 4.325 15.614 25.668 1.00 93.00 314 GLY A CA 1
ATOM 2543 C C . GLY A 1 314 ? 4.347 14.102 25.921 1.00 93.00 314 GLY A C 1
ATOM 2544 O O . GLY A 1 314 ? 3.314 13.482 26.163 1.00 93.00 314 GLY A O 1
ATOM 2545 N N . LEU A 1 315 ? 5.542 13.505 25.858 1.00 95.56 315 LEU A N 1
ATOM 2546 C CA . LEU A 1 315 ? 5.722 12.047 25.903 1.00 95.56 315 LEU A CA 1
ATOM 2547 C C . LEU A 1 315 ? 5.062 11.400 27.130 1.00 95.56 315 LEU A C 1
ATOM 2549 O O . LEU A 1 315 ? 4.235 10.508 26.986 1.00 95.56 315 LEU A O 1
ATOM 2553 N N . ILE A 1 316 ? 5.390 11.896 28.321 1.00 95.56 316 ILE A N 1
ATOM 2554 C CA . ILE A 1 316 ? 4.921 11.334 29.592 1.00 95.56 316 ILE A CA 1
ATOM 2555 C C . ILE A 1 316 ? 3.394 11.422 29.728 1.00 95.56 316 ILE A C 1
ATOM 2557 O O . ILE A 1 316 ? 2.756 10.478 30.187 1.00 95.56 316 ILE A O 1
ATOM 2561 N N . GLY A 1 317 ? 2.778 12.524 29.289 1.00 95.06 317 GLY A N 1
ATOM 2562 C CA . GLY A 1 317 ? 1.320 12.647 29.304 1.00 95.06 317 GLY A CA 1
ATOM 2563 C C . GLY A 1 317 ? 0.635 11.697 28.317 1.00 95.06 317 GLY A C 1
ATOM 2564 O O . GLY A 1 317 ? -0.376 11.081 28.653 1.00 95.06 317 GLY A O 1
ATOM 2565 N N . MET A 1 318 ? 1.222 11.502 27.130 1.00 95.94 318 MET A N 1
ATOM 2566 C CA . MET A 1 318 ? 0.757 10.496 26.169 1.00 95.94 318 MET A CA 1
ATOM 2567 C C . MET A 1 318 ? 0.861 9.069 26.725 1.00 95.94 318 MET A C 1
ATOM 2569 O O . MET A 1 318 ? -0.064 8.276 26.534 1.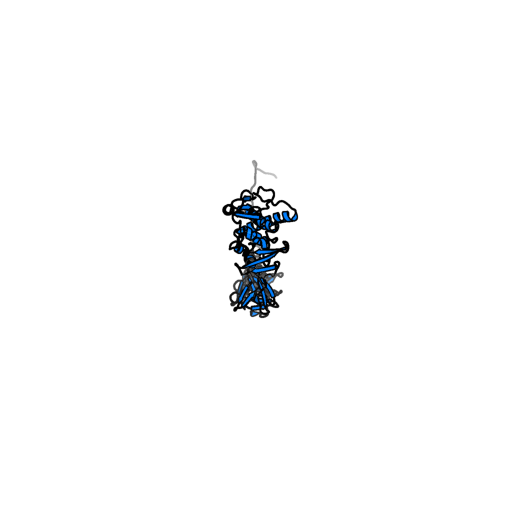00 95.94 318 MET A O 1
ATOM 2573 N N . GLU A 1 319 ? 1.954 8.742 27.421 1.00 97.00 319 GLU A N 1
ATOM 2574 C CA . GLU A 1 319 ? 2.141 7.457 28.109 1.00 97.00 319 GLU A CA 1
ATOM 2575 C C . GLU A 1 319 ? 1.098 7.260 29.217 1.00 97.00 319 GLU A C 1
ATOM 2577 O O . GLU A 1 319 ? 0.495 6.190 29.316 1.00 97.00 319 GLU A O 1
ATOM 2582 N N . ALA A 1 320 ? 0.829 8.303 30.008 1.00 96.38 320 ALA A N 1
ATOM 2583 C CA . ALA A 1 320 ? -0.167 8.284 31.075 1.00 96.38 320 ALA A CA 1
ATOM 2584 C C . ALA A 1 320 ? -1.584 8.024 30.539 1.00 96.38 320 ALA A C 1
ATOM 2586 O O . ALA A 1 320 ? -2.296 7.167 31.069 1.00 96.38 320 ALA A O 1
ATOM 2587 N N . VAL A 1 321 ? -1.984 8.692 29.451 1.00 94.81 321 VAL A N 1
ATOM 2588 C CA . VAL A 1 321 ? -3.279 8.448 28.795 1.00 94.81 321 VAL A CA 1
ATOM 2589 C C . VAL A 1 321 ? -3.367 7.030 28.232 1.00 94.81 321 VAL A C 1
ATOM 2591 O O . VAL A 1 321 ? -4.353 6.331 28.474 1.00 94.81 321 VAL A O 1
ATOM 2594 N N . ALA A 1 322 ? -2.325 6.567 27.538 1.00 95.94 322 ALA A N 1
ATOM 2595 C CA . ALA A 1 322 ? -2.268 5.210 27.002 1.00 95.94 322 ALA A CA 1
ATOM 2596 C C . ALA A 1 322 ? -2.471 4.157 28.097 1.00 95.94 322 ALA A C 1
ATOM 2598 O O . ALA A 1 322 ? -3.290 3.244 27.969 1.00 95.94 322 ALA A O 1
ATOM 2599 N N . LEU A 1 323 ? -1.727 4.308 29.191 1.00 97.00 323 LEU A N 1
ATOM 2600 C CA . LEU A 1 323 ? -1.742 3.388 30.313 1.00 97.00 323 LEU A CA 1
ATOM 2601 C C . LEU A 1 323 ? -3.091 3.414 31.037 1.00 97.00 323 LEU A C 1
ATOM 2603 O O . LEU A 1 323 ? -3.599 2.361 31.413 1.00 97.00 323 LEU A O 1
ATOM 2607 N N . CYS A 1 324 ? -3.711 4.589 31.152 1.00 95.06 324 CYS A N 1
ATOM 2608 C CA . CYS A 1 324 ? -5.053 4.754 31.701 1.00 95.06 324 CYS A CA 1
ATOM 2609 C C . CYS A 1 324 ? -6.101 3.947 30.911 1.00 95.06 324 CYS A C 1
ATOM 2611 O O . CYS A 1 324 ? -6.893 3.203 31.493 1.00 95.06 324 CYS A O 1
ATOM 2613 N N . ILE A 1 325 ? -6.053 4.000 29.575 1.00 94.56 325 ILE A N 1
ATOM 2614 C CA . ILE A 1 325 ? -6.953 3.217 28.712 1.00 94.56 325 ILE A CA 1
ATOM 2615 C C . ILE A 1 325 ? -6.650 1.715 28.825 1.00 94.56 325 ILE A C 1
ATOM 2617 O O . ILE A 1 325 ? -7.570 0.905 28.938 1.00 94.56 325 ILE A O 1
ATOM 2621 N N . LEU A 1 326 ? -5.375 1.318 28.836 1.00 97.00 326 LEU A N 1
ATOM 2622 C CA . LEU A 1 326 ? -4.986 -0.088 28.993 1.00 97.00 326 LEU A CA 1
ATOM 2623 C C . LEU A 1 326 ? -5.437 -0.662 30.344 1.00 97.00 326 LEU A C 1
ATOM 2625 O O . LEU A 1 326 ? -5.906 -1.798 30.399 1.00 97.00 326 LEU A O 1
ATOM 2629 N N . ASN A 1 327 ? -5.373 0.121 31.421 1.00 96.38 327 ASN A N 1
ATOM 2630 C CA . ASN A 1 327 ? -5.808 -0.294 32.755 1.00 96.38 327 ASN A CA 1
ATOM 2631 C C . ASN A 1 327 ? -7.287 -0.706 32.801 1.00 96.38 327 ASN A C 1
ATOM 2633 O O . ASN A 1 327 ? -7.633 -1.630 33.535 1.00 96.38 327 ASN A O 1
ATOM 2637 N N . ARG A 1 328 ? -8.148 -0.103 31.972 1.00 94.62 328 ARG A N 1
ATOM 2638 C CA . ARG A 1 328 ? -9.563 -0.496 31.853 1.00 94.62 328 ARG A CA 1
ATOM 2639 C C . ARG A 1 328 ? -9.726 -1.953 31.398 1.00 94.62 328 ARG A C 1
ATOM 2641 O O . ARG A 1 328 ? -10.619 -2.642 31.869 1.00 94.62 328 ARG A O 1
ATOM 2648 N N . THR A 1 329 ? -8.817 -2.469 30.565 1.00 95.88 329 THR A N 1
ATOM 2649 C CA . THR A 1 329 ? -8.884 -3.851 30.033 1.00 95.88 329 THR A CA 1
ATOM 2650 C C . THR A 1 329 ? -8.670 -4.947 31.089 1.00 95.88 329 THR A C 1
ATOM 2652 O O . THR A 1 329 ? -8.903 -6.134 30.835 1.00 95.88 329 THR A O 1
ATOM 2655 N N . ILE A 1 330 ? -8.199 -4.562 32.278 1.00 95.56 330 ILE A N 1
ATOM 2656 C CA . ILE A 1 330 ? -7.928 -5.452 33.412 1.00 95.56 330 ILE A CA 1
ATOM 2657 C C . ILE A 1 330 ? -8.748 -5.075 34.651 1.00 95.56 330 ILE A C 1
ATOM 2659 O O . ILE A 1 330 ? -8.430 -5.536 35.747 1.00 95.56 330 ILE A O 1
ATOM 2663 N N . ASP A 1 331 ? -9.784 -4.246 34.492 1.00 92.12 331 ASP A N 1
ATOM 2664 C CA . ASP A 1 331 ? -10.645 -3.840 35.597 1.00 92.12 331 ASP A CA 1
ATOM 2665 C C . ASP A 1 331 ? -11.378 -5.059 36.200 1.00 92.12 331 ASP A C 1
ATOM 2667 O O . ASP A 1 331 ? -12.106 -5.764 35.492 1.00 92.12 331 ASP A O 1
ATOM 2671 N N . PRO A 1 332 ? -11.202 -5.340 37.506 1.00 91.38 332 PRO A N 1
ATOM 2672 C CA . PRO A 1 332 ? -11.744 -6.545 38.131 1.00 91.38 332 PRO A CA 1
ATOM 2673 C C . PRO A 1 332 ? -13.267 -6.511 38.272 1.00 91.38 332 PRO A C 1
ATOM 2675 O O . PRO A 1 332 ? -13.887 -7.570 38.377 1.00 91.38 332 PRO A O 1
ATOM 2678 N N . THR A 1 333 ? -13.874 -5.319 38.265 1.00 90.06 333 THR A N 1
ATOM 2679 C CA . THR A 1 333 ? -15.329 -5.154 38.388 1.00 90.06 333 THR A CA 1
ATOM 2680 C C . THR A 1 333 ? -16.055 -5.470 37.078 1.00 90.06 333 THR A C 1
ATOM 2682 O O . THR A 1 333 ? -17.269 -5.678 37.073 1.00 90.06 333 THR A O 1
ATOM 2685 N N . ARG A 1 334 ? -15.302 -5.582 35.969 1.00 90.38 334 ARG A N 1
ATOM 2686 C CA . ARG A 1 334 ? -15.811 -5.788 34.603 1.00 90.38 334 ARG A CA 1
ATOM 2687 C C . ARG A 1 334 ? -16.741 -4.658 34.159 1.00 90.38 334 ARG A C 1
ATOM 2689 O O . ARG A 1 334 ? -17.619 -4.879 33.317 1.00 90.38 334 ARG A O 1
ATOM 2696 N N . GLU A 1 335 ? -16.539 -3.470 34.728 1.00 87.44 335 GLU A N 1
ATOM 2697 C CA . GLU A 1 335 ? -17.152 -2.218 34.285 1.00 87.44 335 GLU A CA 1
ATOM 2698 C C . GLU A 1 335 ? -16.794 -1.968 32.818 1.00 87.44 335 GLU A C 1
ATOM 2700 O O . GLU A 1 335 ? -17.669 -1.697 32.001 1.00 87.44 335 GLU A O 1
ATOM 2705 N N . PHE A 1 336 ? -15.533 -2.216 32.463 1.00 91.38 336 PHE A N 1
ATOM 2706 C CA . PHE A 1 336 ? -15.018 -2.072 31.108 1.00 91.38 336 PHE A CA 1
ATOM 2707 C C . PHE A 1 336 ? -14.861 -3.415 30.378 1.00 91.38 336 PHE A C 1
ATOM 2709 O O . PHE A 1 336 ? -14.670 -4.458 31.017 1.00 91.38 336 PHE A O 1
ATOM 2716 N N . PRO A 1 337 ? -14.889 -3.406 29.031 1.00 94.00 337 PRO A N 1
ATOM 2717 C CA . PRO A 1 337 ? -14.462 -4.537 28.223 1.00 94.00 337 PRO A CA 1
ATOM 2718 C C . PRO A 1 337 ? -13.028 -4.957 28.548 1.00 94.00 337 PRO A C 1
ATOM 2720 O O . PRO A 1 337 ? -12.177 -4.148 28.905 1.00 94.00 337 PRO A O 1
ATOM 2723 N N . SER A 1 338 ? -12.730 -6.230 28.349 1.00 94.44 338 SER A N 1
ATOM 2724 C CA . SER A 1 338 ? -11.396 -6.803 28.503 1.00 94.44 338 SER A CA 1
ATOM 2725 C C . SER A 1 338 ? -10.523 -6.686 27.248 1.00 94.44 338 SER A C 1
ATOM 2727 O O . SER A 1 338 ? -9.324 -6.966 27.302 1.00 94.44 338 SER A O 1
ATOM 2729 N N . ASP A 1 339 ? -11.107 -6.282 26.115 1.00 93.19 339 ASP A N 1
ATOM 2730 C CA . ASP A 1 339 ? -10.402 -6.031 24.859 1.00 93.19 339 ASP A CA 1
ATOM 2731 C C . ASP A 1 339 ? -10.185 -4.532 24.636 1.00 93.19 339 ASP A C 1
ATOM 2733 O O . ASP A 1 339 ? -11.121 -3.736 24.703 1.00 93.19 339 ASP A O 1
ATOM 2737 N N . PHE A 1 340 ? -8.952 -4.153 24.297 1.00 93.06 340 PHE A N 1
ATOM 2738 C CA . PHE A 1 340 ? -8.557 -2.758 24.109 1.00 93.06 340 PHE A CA 1
ATOM 2739 C C . PHE A 1 340 ? -9.400 -2.005 23.066 1.00 93.06 340 PHE A C 1
ATOM 2741 O O . PHE A 1 340 ? -9.758 -0.849 23.290 1.00 93.06 340 PHE A O 1
ATOM 2748 N N . ARG A 1 341 ? -9.769 -2.639 21.941 1.00 92.12 341 ARG A N 1
ATOM 2749 C CA . ARG A 1 341 ? -10.601 -1.970 20.923 1.00 92.12 341 ARG A CA 1
ATOM 2750 C C . ARG A 1 341 ? -11.991 -1.712 21.461 1.00 92.12 341 ARG A C 1
ATOM 2752 O O . ARG A 1 341 ? -12.539 -0.648 21.224 1.00 92.12 341 ARG A O 1
ATOM 2759 N N . MET A 1 342 ? -12.554 -2.672 22.184 1.00 92.19 342 MET A N 1
ATOM 2760 C CA . MET A 1 342 ? -13.865 -2.492 22.794 1.00 92.19 342 MET A CA 1
ATOM 2761 C C . MET A 1 342 ? -13.814 -1.387 23.852 1.00 92.19 342 MET A C 1
ATOM 2763 O O . MET A 1 342 ? -14.666 -0.513 23.819 1.00 92.19 342 MET A O 1
ATOM 2767 N N . VAL A 1 343 ? -12.782 -1.345 24.705 1.00 92.88 343 VAL A N 1
ATOM 2768 C CA . VAL A 1 343 ? -12.581 -0.252 25.678 1.00 92.88 343 VAL A CA 1
ATOM 2769 C C . VAL A 1 343 ? -12.556 1.119 25.004 1.00 92.88 343 VAL A C 1
ATOM 2771 O O . VAL A 1 343 ? -13.192 2.050 25.487 1.00 92.88 343 VAL A O 1
ATOM 2774 N N . LEU A 1 344 ? -11.843 1.255 23.883 1.00 91.31 344 LEU A N 1
ATOM 2775 C CA . LEU A 1 344 ? -11.716 2.532 23.178 1.00 91.31 344 LEU A CA 1
ATOM 2776 C C . LEU A 1 344 ? -13.070 3.074 22.689 1.00 91.31 344 LEU A C 1
ATOM 2778 O O . LEU A 1 344 ? -13.276 4.289 22.649 1.00 91.31 344 LEU A O 1
ATOM 2782 N N . TYR A 1 345 ? -13.997 2.180 22.339 1.00 90.69 345 TYR A N 1
ATOM 2783 C CA . TYR A 1 345 ? -15.307 2.537 21.798 1.00 90.69 345 TYR A CA 1
ATOM 2784 C C . TYR A 1 345 ? -16.472 2.330 22.772 1.00 90.69 345 TYR A C 1
ATOM 2786 O O . TYR A 1 345 ? -17.593 2.632 22.401 1.00 90.69 345 TYR A O 1
ATOM 2794 N N . GLU A 1 346 ? -16.245 1.869 23.999 1.00 89.44 346 GLU A N 1
ATOM 2795 C CA . GLU A 1 346 ? -17.284 1.674 25.023 1.00 89.44 346 GLU A CA 1
ATOM 2796 C C . GLU A 1 346 ? -18.051 2.980 25.305 1.00 89.44 346 GLU A C 1
ATOM 2798 O O . GLU A 1 346 ? -17.438 4.042 25.361 1.00 89.44 346 GLU A O 1
ATOM 2803 N N . GLN A 1 347 ? -19.382 2.944 25.407 1.00 81.19 347 GLN A N 1
ATOM 2804 C CA . GLN A 1 347 ? -20.195 4.158 25.596 1.00 81.19 347 GLN A CA 1
ATOM 2805 C C . GLN A 1 347 ? -21.381 4.006 26.564 1.00 81.19 347 GLN A C 1
ATOM 2807 O O . GLN A 1 347 ? -22.222 4.901 26.640 1.00 81.19 347 GLN A O 1
ATOM 2812 N N . GLY A 1 348 ? -21.481 2.885 27.278 1.00 78.75 348 GLY A N 1
ATOM 2813 C CA . GLY A 1 348 ? -22.632 2.550 28.109 1.00 78.75 348 GLY A CA 1
ATOM 2814 C C . GLY A 1 348 ? -23.877 2.146 27.312 1.00 78.75 348 GLY A C 1
ATOM 2815 O O . GLY A 1 348 ? -23.942 2.273 26.088 1.00 78.75 348 GLY A O 1
ATOM 2816 N N . ASP A 1 349 ? -24.883 1.609 28.015 1.00 77.56 349 ASP A N 1
ATOM 2817 C CA . ASP A 1 34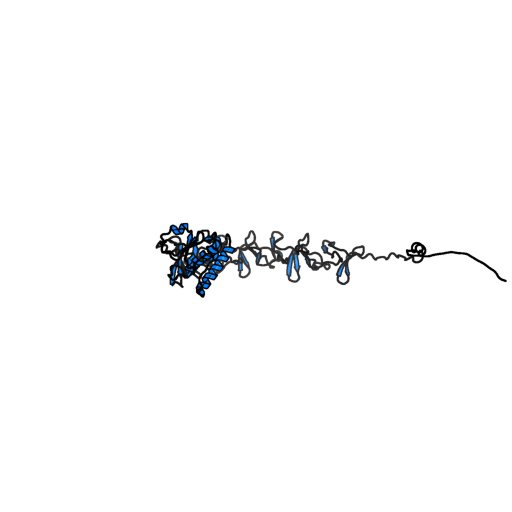9 ? -26.156 1.219 27.398 1.00 77.56 349 ASP A CA 1
ATOM 2818 C C . ASP A 1 349 ? -26.931 2.472 26.944 1.00 77.56 349 ASP A C 1
ATOM 2820 O O . ASP A 1 349 ? -27.381 3.254 27.793 1.00 77.56 349 ASP A O 1
ATOM 2824 N N . PRO A 1 350 ? -27.143 2.662 25.629 1.00 73.56 350 PRO A N 1
ATOM 2825 C CA . PRO A 1 350 ? -27.818 3.845 25.107 1.00 73.56 350 PRO A CA 1
ATOM 2826 C C . PRO A 1 350 ? -29.298 3.907 25.500 1.00 73.56 350 PRO A C 1
ATOM 2828 O O . PRO A 1 350 ? -29.899 4.971 25.425 1.00 73.56 350 PRO A O 1
ATOM 2831 N N . LYS A 1 351 ? -29.908 2.800 25.948 1.00 72.56 351 LYS A N 1
ATOM 2832 C CA . LYS A 1 351 ? -31.299 2.787 26.431 1.00 72.56 351 LYS A CA 1
ATOM 2833 C C . LYS A 1 351 ? -31.429 3.256 27.875 1.00 72.56 351 LYS A C 1
ATOM 2835 O O . LYS A 1 351 ? -32.507 3.685 28.274 1.00 72.56 351 LYS A O 1
ATOM 2840 N N . LEU A 1 352 ? -30.359 3.150 28.661 1.00 67.81 352 LEU A N 1
ATOM 2841 C CA . LEU A 1 352 ? -30.364 3.473 30.089 1.00 67.81 352 LEU A CA 1
ATOM 2842 C C . LEU A 1 352 ? -29.781 4.855 30.399 1.00 67.81 352 LEU A C 1
ATOM 2844 O O . LEU A 1 352 ? -29.750 5.203 31.576 1.00 67.81 352 LEU A O 1
ATOM 2848 N N . TYR A 1 353 ? -29.327 5.606 29.379 1.00 58.28 353 TYR A N 1
ATOM 2849 C CA . TYR A 1 353 ? -28.715 6.946 29.457 1.00 58.28 353 TYR A CA 1
ATOM 2850 C C . TYR A 1 353 ? -28.152 7.281 30.845 1.00 58.28 353 TYR A C 1
ATOM 2852 O O . TYR A 1 353 ? -28.606 8.183 31.547 1.00 58.28 353 TYR A O 1
ATOM 2860 N N . LYS A 1 354 ? -27.126 6.529 31.241 1.00 50.97 354 LYS A N 1
ATOM 2861 C CA . LYS A 1 354 ? -26.235 6.907 32.331 1.00 50.97 354 LYS A CA 1
ATOM 2862 C C . LYS A 1 354 ? -24.969 7.393 31.645 1.00 50.97 354 LYS A C 1
ATOM 2864 O O . LYS A 1 354 ? -24.325 6.594 30.981 1.00 50.97 354 LYS A O 1
ATOM 2869 N N . TYR A 1 355 ? -24.746 8.707 31.707 1.00 49.59 355 TYR A N 1
ATOM 2870 C CA . TYR A 1 355 ? -23.644 9.498 31.141 1.00 49.59 355 TYR A CA 1
ATOM 2871 C C . TYR A 1 355 ? -22.527 8.690 30.450 1.00 49.59 355 TYR A C 1
ATOM 2873 O O . TYR A 1 355 ? -21.893 7.883 31.129 1.00 49.59 355 TYR A O 1
ATOM 2881 N N . PRO A 1 356 ? -22.217 8.933 29.159 1.00 49.06 356 PRO A N 1
ATOM 2882 C CA . PRO A 1 356 ? -21.062 8.319 28.511 1.00 49.06 356 PRO A CA 1
ATOM 2883 C C . PRO A 1 356 ? -19.791 8.830 29.201 1.00 49.06 356 PRO A C 1
ATOM 2885 O O . PRO A 1 356 ? -19.278 9.904 28.895 1.00 49.06 356 PRO A O 1
ATOM 2888 N N . GLN A 1 357 ? -19.316 8.102 30.205 1.00 50.03 357 GLN A N 1
ATOM 2889 C CA . GLN A 1 357 ? -18.112 8.449 30.942 1.00 50.03 357 GLN A CA 1
ATOM 2890 C C . GLN A 1 357 ? -16.904 8.345 30.007 1.00 50.03 357 GLN A C 1
ATOM 2892 O O . GLN A 1 357 ? -16.543 7.255 29.575 1.00 50.03 357 GLN A O 1
ATOM 2897 N N . TYR A 1 358 ? -16.272 9.487 29.718 1.00 58.94 358 TYR A N 1
ATOM 2898 C CA . TYR A 1 358 ? -14.835 9.638 29.396 1.00 58.94 358 TYR A CA 1
ATOM 2899 C C . TYR A 1 358 ? -14.304 8.606 28.414 1.00 58.94 358 TYR A C 1
ATOM 2901 O O . TYR A 1 358 ? -13.256 7.966 28.582 1.00 58.94 358 TYR A O 1
ATOM 2909 N N . SER A 1 359 ? -15.109 8.459 27.375 1.00 60.31 359 SER A N 1
ATOM 2910 C CA . SER A 1 359 ? -14.738 7.864 26.120 1.00 60.31 359 SER A CA 1
ATOM 2911 C C . SER A 1 359 ? -13.692 8.759 25.464 1.00 60.31 359 SER A C 1
ATOM 2913 O O . SER A 1 359 ? -13.939 9.959 25.343 1.00 60.31 359 SER A O 1
ATOM 2915 N N . PRO A 1 360 ? -12.549 8.207 25.038 1.00 61.69 360 PRO A N 1
ATOM 2916 C CA . PRO A 1 360 ? -11.588 8.973 24.260 1.00 61.69 360 PRO A CA 1
ATOM 2917 C C . PRO A 1 360 ? -12.267 9.593 23.024 1.00 61.69 360 PRO A C 1
ATOM 2919 O O . PRO A 1 360 ? -13.208 9.006 22.482 1.00 61.69 360 PRO A O 1
ATOM 2922 N N . VAL A 1 361 ? -11.817 10.766 22.582 1.00 63.88 361 VAL A N 1
ATOM 2923 C CA . VAL A 1 361 ? -12.301 11.490 21.403 1.00 63.88 361 VAL A CA 1
ATOM 2924 C C . VAL A 1 361 ? -12.280 10.564 20.197 1.00 63.88 361 VAL A C 1
ATOM 2926 O O . VAL A 1 361 ? -11.237 10.171 19.674 1.00 63.88 361 VAL A O 1
ATOM 2929 N N . ARG A 1 362 ? -13.476 10.233 19.719 1.00 68.56 362 ARG A N 1
ATOM 2930 C CA . ARG A 1 362 ? -13.683 9.448 18.497 1.00 68.56 362 ARG A CA 1
ATOM 2931 C C . ARG A 1 362 ? -13.801 10.361 17.280 1.00 68.56 362 ARG A C 1
ATOM 2933 O O . ARG A 1 362 ? -13.335 10.007 16.195 1.00 68.56 362 ARG A O 1
ATOM 2940 N N . ASP A 1 363 ? -14.312 11.568 17.490 1.00 64.88 363 ASP A N 1
ATOM 2941 C CA . ASP A 1 363 ? -14.757 12.438 16.411 1.00 64.88 363 ASP A CA 1
ATOM 2942 C C . ASP A 1 363 ? -13.618 13.295 15.874 1.00 64.88 363 ASP A C 1
ATOM 2944 O O . ASP A 1 363 ? -12.983 14.065 16.594 1.00 64.88 363 ASP A O 1
ATOM 2948 N N . GLY A 1 364 ? -13.349 13.157 14.575 1.00 76.25 364 GLY A N 1
ATOM 2949 C CA . GLY A 1 364 ? -12.395 13.975 13.822 1.00 76.25 364 GLY A CA 1
ATOM 2950 C C . GLY A 1 364 ? -10.922 13.731 14.170 1.00 76.25 364 GLY A C 1
ATOM 2951 O O . GLY A 1 364 ? -10.130 13.431 13.275 1.00 76.25 364 GLY A O 1
ATOM 2952 N N . ALA A 1 365 ? -10.534 13.826 15.444 1.00 86.06 365 ALA A N 1
ATOM 2953 C CA . ALA A 1 365 ? -9.158 13.700 15.908 1.00 86.06 365 ALA A CA 1
ATOM 2954 C C . ALA A 1 365 ? -8.631 12.270 15.750 1.00 86.06 365 ALA A C 1
ATOM 2956 O O . ALA A 1 365 ? -7.643 12.076 15.035 1.00 86.06 365 ALA A O 1
ATOM 2957 N N . LEU A 1 366 ? -9.308 11.273 16.332 1.00 89.81 366 LEU A N 1
ATOM 2958 C CA . LEU A 1 366 ? -8.907 9.869 16.220 1.00 89.81 366 LEU A CA 1
ATOM 2959 C C . LEU A 1 366 ? -8.967 9.383 14.771 1.00 89.81 366 LEU A C 1
ATOM 2961 O O . LEU A 1 366 ? -7.975 8.858 14.266 1.00 89.81 366 LEU A O 1
ATOM 2965 N N . LEU A 1 367 ? -10.077 9.619 14.061 1.00 88.56 367 LEU A N 1
ATOM 2966 C CA . LEU A 1 367 ? -10.217 9.228 12.653 1.00 88.56 367 LEU A CA 1
ATOM 2967 C C . LEU A 1 367 ? -9.082 9.793 11.778 1.00 88.56 367 LEU A C 1
ATOM 2969 O O . LEU A 1 367 ? -8.526 9.079 10.938 1.00 88.56 367 LEU A O 1
ATOM 2973 N N . LYS A 1 368 ? -8.680 11.050 12.004 1.00 90.25 368 LYS A N 1
ATOM 2974 C CA . LYS A 1 368 ? -7.541 11.678 11.316 1.00 90.25 368 LYS A CA 1
ATOM 2975 C C . LYS A 1 368 ? -6.232 10.901 11.540 1.00 90.25 368 LYS A C 1
ATOM 2977 O O . LYS A 1 368 ? -5.514 10.654 10.566 1.00 90.25 368 LYS A O 1
ATOM 2982 N N . ARG A 1 369 ? -5.950 10.440 12.767 1.00 93.44 369 ARG A N 1
ATOM 2983 C CA . ARG A 1 369 ? -4.744 9.638 13.077 1.00 93.44 369 ARG A CA 1
ATOM 2984 C C . ARG A 1 369 ? -4.844 8.218 12.540 1.00 93.44 369 ARG A C 1
ATOM 2986 O O . ARG A 1 369 ? -3.869 7.705 11.992 1.00 93.44 369 ARG A O 1
ATOM 2993 N N . LEU A 1 370 ? -6.024 7.601 12.587 1.00 91.31 370 LEU A N 1
ATOM 2994 C CA . LEU A 1 370 ? -6.254 6.286 11.978 1.00 91.31 370 LEU A CA 1
ATOM 2995 C C . LEU A 1 370 ? -6.010 6.304 10.459 1.00 91.31 370 LEU A C 1
ATOM 2997 O O . LEU A 1 370 ? -5.465 5.339 9.910 1.00 91.31 370 LEU A O 1
ATOM 3001 N N . ASN A 1 371 ? -6.305 7.428 9.800 1.00 89.50 371 ASN A N 1
ATOM 3002 C CA . ASN A 1 371 ? -5.984 7.689 8.393 1.00 89.50 371 ASN A CA 1
ATOM 3003 C C . ASN A 1 371 ? -4.514 8.084 8.140 1.00 89.50 371 ASN A C 1
ATOM 3005 O O . ASN A 1 371 ? -4.121 8.308 6.996 1.00 89.50 371 ASN A O 1
ATOM 3009 N N . GLY A 1 372 ? -3.678 8.132 9.180 1.00 91.38 372 GLY A N 1
ATOM 3010 C CA . GLY A 1 372 ? -2.238 8.369 9.081 1.00 91.38 372 GLY A CA 1
ATOM 3011 C C . GLY A 1 372 ? -1.805 9.831 9.205 1.00 91.38 372 GLY A C 1
ATOM 3012 O O . GLY A 1 372 ? -0.621 10.111 9.025 1.00 91.38 372 GLY A O 1
ATOM 3013 N N . SER A 1 373 ? -2.716 10.757 9.519 1.00 93.06 373 SER A N 1
ATOM 3014 C CA . SER A 1 373 ? -2.389 12.172 9.724 1.00 93.06 373 SER A CA 1
ATOM 3015 C C . SER A 1 373 ? -2.123 12.449 11.206 1.00 93.06 373 SER A C 1
ATOM 3017 O O . SER A 1 373 ? -3.048 12.625 11.996 1.00 93.06 373 SER A O 1
ATOM 3019 N N . PHE A 1 374 ? -0.838 12.471 11.554 1.00 93.69 374 PHE A N 1
ATOM 3020 C CA . PHE A 1 374 ? -0.319 12.761 12.892 1.00 93.69 374 PHE A CA 1
ATOM 3021 C C . PHE A 1 374 ? 0.362 14.135 12.915 1.00 93.69 374 PHE A C 1
ATOM 3023 O O . PHE A 1 374 ? 0.923 14.548 11.898 1.00 93.69 374 PHE A O 1
ATOM 3030 N N . TYR A 1 375 ? 0.365 14.811 14.064 1.00 92.25 375 TYR A N 1
ATOM 3031 C CA . TYR A 1 375 ? 1.190 16.011 14.271 1.00 92.25 375 TYR A CA 1
ATOM 3032 C C . TYR A 1 375 ? 2.643 15.644 14.598 1.00 92.25 375 TYR A C 1
ATOM 3034 O O . TYR A 1 375 ? 3.572 16.173 13.995 1.00 92.25 375 TYR A O 1
ATOM 3042 N N . ASN A 1 376 ? 2.840 14.692 15.505 1.00 95.00 376 ASN A N 1
ATOM 3043 C CA . ASN A 1 376 ? 4.115 14.107 15.884 1.00 95.00 376 ASN A CA 1
ATOM 3044 C C . ASN A 1 376 ? 3.987 12.580 16.013 1.00 95.00 376 ASN A C 1
ATOM 3046 O O . ASN A 1 376 ? 3.956 12.000 17.101 1.00 95.00 376 ASN A O 1
ATOM 3050 N N . ARG A 1 377 ? 3.976 11.916 14.851 1.00 95.38 377 ARG A N 1
ATOM 3051 C CA . ARG A 1 377 ? 3.859 10.456 14.753 1.00 95.38 377 ARG A CA 1
ATOM 3052 C C . ARG A 1 377 ? 4.905 9.732 15.599 1.00 95.38 377 ARG A C 1
ATOM 3054 O O . ARG A 1 377 ? 4.586 8.746 16.248 1.00 95.38 377 ARG A O 1
ATOM 3061 N N . THR A 1 378 ? 6.151 10.194 15.573 1.00 96.69 378 THR A N 1
ATOM 3062 C CA . THR A 1 378 ? 7.251 9.534 16.285 1.00 96.69 378 THR A CA 1
ATOM 3063 C C . THR A 1 378 ? 6.991 9.505 17.786 1.00 96.69 378 THR A C 1
ATOM 3065 O O . THR A 1 378 ? 7.070 8.437 18.387 1.00 96.69 378 THR A O 1
ATOM 3068 N N . LEU A 1 379 ? 6.605 10.646 18.365 1.00 96.81 379 LEU A N 1
ATOM 3069 C CA . LEU A 1 379 ? 6.316 10.760 19.793 1.00 96.81 379 LEU A CA 1
ATOM 3070 C C . LEU A 1 379 ? 5.116 9.898 20.204 1.00 96.81 379 LEU A C 1
ATOM 3072 O O . LEU A 1 379 ? 5.187 9.179 21.195 1.00 96.81 379 LEU A O 1
ATOM 3076 N N . ALA A 1 380 ? 4.051 9.905 19.399 1.00 97.44 380 ALA A N 1
ATOM 3077 C CA . ALA A 1 380 ? 2.848 9.119 19.659 1.00 97.44 380 ALA A CA 1
ATOM 3078 C C . ALA A 1 380 ? 3.127 7.606 19.699 1.00 97.44 380 ALA A C 1
ATOM 3080 O O . ALA A 1 380 ? 2.635 6.889 20.568 1.00 97.44 380 ALA A O 1
ATOM 3081 N N . TYR A 1 381 ? 3.944 7.112 18.765 1.00 98.06 381 TYR A N 1
ATOM 3082 C CA . TYR A 1 381 ? 4.334 5.704 18.738 1.00 98.06 381 TYR A CA 1
ATOM 3083 C C . TYR A 1 381 ? 5.332 5.345 19.844 1.00 98.06 381 TYR A C 1
ATOM 3085 O O . TYR A 1 381 ? 5.251 4.241 20.373 1.00 98.06 381 TYR A O 1
ATOM 3093 N N . GLN A 1 382 ? 6.225 6.265 20.219 1.00 98.06 382 GLN A N 1
ATOM 3094 C CA . GLN A 1 382 ? 7.116 6.081 21.364 1.00 98.06 382 GLN A CA 1
ATOM 3095 C C . GLN A 1 382 ? 6.316 5.921 22.665 1.00 98.06 382 GLN A C 1
ATOM 3097 O O . GLN A 1 382 ? 6.550 4.967 23.405 1.00 98.06 382 GLN A O 1
ATOM 3102 N N . ALA A 1 383 ? 5.326 6.788 22.893 1.00 97.88 383 ALA A N 1
ATOM 3103 C CA . ALA A 1 383 ? 4.446 6.708 24.056 1.00 97.88 383 ALA A CA 1
ATOM 3104 C C . ALA A 1 383 ? 3.661 5.388 24.102 1.00 97.88 383 ALA A C 1
ATOM 3106 O O . ALA A 1 383 ? 3.583 4.730 25.139 1.00 97.88 383 ALA A O 1
ATOM 3107 N N . ALA A 1 384 ? 3.103 4.971 22.960 1.00 98.06 384 ALA A N 1
ATOM 3108 C CA . ALA A 1 384 ? 2.371 3.713 22.855 1.00 98.06 384 ALA A CA 1
ATOM 3109 C C . ALA A 1 384 ? 3.253 2.496 23.184 1.00 98.06 384 ALA A C 1
ATOM 3111 O O . ALA A 1 384 ? 2.806 1.581 23.878 1.00 98.06 384 ALA A O 1
ATOM 3112 N N . ASP A 1 385 ? 4.500 2.484 22.707 1.00 98.44 385 ASP A N 1
ATOM 3113 C CA . ASP A 1 385 ? 5.445 1.395 22.963 1.00 98.44 385 ASP A CA 1
ATOM 3114 C C . ASP A 1 385 ? 5.822 1.289 24.443 1.00 98.44 385 ASP A C 1
ATOM 3116 O O . ASP A 1 385 ? 5.791 0.189 25.007 1.00 98.44 385 ASP A O 1
ATOM 3120 N N . GLU A 1 386 ? 6.133 2.414 25.091 1.00 98.06 386 GLU A N 1
ATOM 3121 C CA . GLU A 1 386 ? 6.506 2.408 26.506 1.00 98.06 386 GLU A CA 1
ATOM 3122 C C . GLU A 1 386 ? 5.306 2.057 27.399 1.00 98.06 386 GLU A C 1
ATOM 3124 O O . GLU A 1 386 ? 5.422 1.198 28.276 1.00 98.06 386 GLU A O 1
ATOM 3129 N N . ALA A 1 387 ? 4.116 2.593 27.114 1.00 98.06 387 ALA A N 1
ATOM 3130 C CA . ALA A 1 387 ? 2.901 2.238 27.843 1.00 98.06 387 ALA A CA 1
ATOM 3131 C C . ALA A 1 387 ? 2.556 0.744 27.718 1.00 98.06 387 ALA A C 1
ATOM 3133 O O . ALA A 1 387 ? 2.260 0.093 28.724 1.00 98.06 387 ALA A O 1
ATOM 3134 N N . LEU A 1 388 ? 2.651 0.162 26.514 1.00 98.06 388 LEU A N 1
ATOM 3135 C CA . LEU A 1 388 ? 2.461 -1.280 26.312 1.00 98.06 388 LEU A CA 1
ATOM 3136 C C . LEU A 1 388 ? 3.497 -2.097 27.081 1.00 98.06 388 LEU A C 1
ATOM 3138 O O . LEU A 1 388 ? 3.156 -3.121 27.672 1.00 98.06 388 LEU A O 1
ATOM 3142 N N . LYS A 1 389 ? 4.760 -1.668 27.095 1.00 98.06 389 LYS A N 1
ATOM 3143 C CA . LYS A 1 389 ? 5.826 -2.332 27.852 1.00 98.06 389 LYS A CA 1
ATOM 3144 C C . LYS A 1 389 ? 5.542 -2.314 29.355 1.00 98.06 389 LYS A C 1
ATOM 3146 O O . LYS A 1 389 ? 5.618 -3.369 29.991 1.00 98.06 389 LYS A O 1
ATOM 3151 N N . ILE A 1 390 ? 5.180 -1.161 29.916 1.00 98.12 390 ILE A N 1
ATOM 3152 C CA . ILE A 1 390 ? 4.815 -1.009 31.332 1.00 98.12 390 ILE A CA 1
ATOM 3153 C C . ILE A 1 390 ? 3.604 -1.890 31.667 1.00 98.12 390 ILE A C 1
ATOM 3155 O O . ILE A 1 390 ? 3.663 -2.713 32.584 1.00 98.12 390 ILE A O 1
ATOM 3159 N N . PHE A 1 391 ? 2.536 -1.788 30.876 1.00 98.25 391 PHE A N 1
ATOM 3160 C CA . PHE A 1 391 ? 1.312 -2.561 31.059 1.00 98.25 391 PHE A CA 1
ATOM 3161 C C . PHE A 1 391 ? 1.557 -4.074 30.987 1.00 98.25 391 PHE A C 1
ATOM 3163 O O . PHE A 1 391 ? 1.146 -4.819 31.876 1.00 98.25 391 PHE A O 1
ATOM 3170 N N . ASN A 1 392 ? 2.287 -4.548 29.976 1.00 97.69 392 ASN A N 1
ATOM 3171 C CA . ASN A 1 392 ? 2.574 -5.973 29.811 1.00 97.69 392 ASN A CA 1
ATOM 3172 C C . ASN A 1 392 ? 3.441 -6.522 30.951 1.00 97.69 392 ASN A C 1
ATOM 3174 O O . ASN A 1 392 ? 3.232 -7.654 31.393 1.00 97.69 392 ASN A O 1
ATOM 3178 N N . ASN A 1 393 ? 4.383 -5.727 31.468 1.00 98.19 393 ASN A N 1
ATOM 3179 C CA . ASN A 1 393 ? 5.165 -6.096 32.646 1.00 98.19 393 ASN A CA 1
ATOM 3180 C C . ASN A 1 393 ? 4.289 -6.246 33.895 1.00 98.19 393 ASN A C 1
ATOM 3182 O O . ASN A 1 393 ? 4.490 -7.185 34.668 1.00 98.19 393 ASN A O 1
ATOM 3186 N N . TYR A 1 394 ? 3.300 -5.372 34.074 1.00 98.12 394 TYR A N 1
ATOM 3187 C CA . TYR A 1 394 ? 2.317 -5.507 35.145 1.00 98.12 394 TYR A CA 1
ATOM 3188 C C . TYR A 1 394 ? 1.454 -6.759 34.960 1.00 98.12 394 TYR A C 1
ATOM 3190 O O . TYR A 1 394 ? 1.353 -7.585 35.866 1.00 98.12 394 TYR A O 1
ATOM 3198 N N . VAL A 1 395 ? 0.872 -6.956 33.774 1.00 96.62 395 VAL A N 1
ATOM 3199 C CA . VAL A 1 395 ? -0.007 -8.103 33.500 1.00 96.62 395 VAL A CA 1
ATOM 3200 C C . VAL A 1 395 ? 0.723 -9.427 33.725 1.00 96.62 395 VAL A C 1
ATOM 3202 O O . VAL A 1 395 ? 0.175 -10.314 34.383 1.00 96.62 395 VAL A O 1
ATOM 3205 N N . LYS A 1 396 ? 1.962 -9.543 33.230 1.00 97.56 396 LYS A N 1
ATOM 3206 C CA . LYS A 1 396 ? 2.740 -10.787 33.258 1.00 97.56 396 LYS A CA 1
ATOM 3207 C C . LYS A 1 396 ? 3.471 -11.032 34.578 1.00 97.56 396 LYS A C 1
ATOM 3209 O O . LYS A 1 396 ? 3.528 -12.171 35.026 1.00 97.56 396 LYS A O 1
ATOM 3214 N N . TYR A 1 397 ? 4.043 -9.992 35.182 1.00 97.38 397 TYR A N 1
ATOM 3215 C CA . TYR A 1 397 ? 4.965 -10.132 36.317 1.00 97.38 397 TYR A CA 1
ATOM 3216 C C . TYR A 1 397 ? 4.524 -9.378 37.573 1.00 97.38 397 TYR A C 1
ATOM 3218 O O . TYR A 1 397 ? 5.261 -9.376 38.554 1.00 97.38 397 TYR A O 1
ATOM 3226 N N . LYS A 1 398 ? 3.369 -8.700 37.547 1.00 96.25 398 LYS A N 1
ATOM 3227 C CA . LYS A 1 398 ? 2.884 -7.838 38.641 1.00 96.25 398 LYS A CA 1
ATOM 3228 C C . LYS A 1 398 ? 3.879 -6.742 39.041 1.00 96.25 398 LYS A C 1
ATOM 3230 O O . LYS A 1 398 ? 3.852 -6.259 40.168 1.00 96.25 398 LYS A O 1
ATOM 3235 N N . LYS A 1 399 ? 4.747 -6.328 38.108 1.00 97.19 399 LYS A N 1
ATOM 3236 C CA . LYS A 1 399 ? 5.627 -5.172 38.307 1.00 97.19 399 LYS A CA 1
ATOM 3237 C C . LYS A 1 399 ? 4.774 -3.902 38.392 1.00 97.19 399 LYS A C 1
ATOM 3239 O O . LYS A 1 399 ? 3.930 -3.736 37.511 1.00 97.19 399 LYS A O 1
ATOM 3244 N N . PRO A 1 400 ? 4.984 -3.025 39.390 1.00 97.06 400 PRO A N 1
ATOM 3245 C CA . PRO A 1 400 ? 4.245 -1.773 39.483 1.00 97.06 400 PRO A CA 1
ATOM 3246 C C . PRO A 1 400 ? 4.385 -0.941 38.209 1.00 97.06 400 PRO A C 1
ATOM 3248 O O . PRO A 1 400 ? 5.452 -0.909 37.590 1.00 97.06 400 PRO A O 1
ATOM 3251 N N . ARG A 1 401 ? 3.300 -0.283 37.807 1.00 97.62 401 ARG A N 1
ATOM 3252 C CA . ARG A 1 401 ? 3.287 0.612 36.655 1.00 97.62 401 ARG A CA 1
ATOM 3253 C C . ARG A 1 401 ? 3.806 1.968 37.106 1.00 97.62 401 ARG A C 1
ATOM 3255 O O . ARG A 1 401 ? 3.133 2.665 37.856 1.00 97.62 401 ARG A O 1
ATOM 3262 N N . THR A 1 402 ? 5.002 2.334 36.678 1.00 95.50 402 THR A N 1
ATOM 3263 C CA . THR A 1 402 ? 5.653 3.587 37.078 1.00 95.50 402 THR A CA 1
ATOM 3264 C C . THR A 1 402 ? 5.867 4.470 35.860 1.00 95.50 402 THR A C 1
ATOM 3266 O O . THR A 1 402 ? 6.309 3.970 34.828 1.00 95.50 402 THR A O 1
ATOM 3269 N N . LEU A 1 403 ? 5.592 5.766 35.998 1.00 94.31 403 LEU A N 1
ATOM 3270 C CA . LEU A 1 403 ? 5.849 6.787 34.984 1.00 94.31 403 LEU A CA 1
ATOM 3271 C C . LEU A 1 403 ? 6.636 7.936 35.610 1.00 94.31 403 LEU A C 1
ATOM 3273 O O . LEU A 1 403 ? 6.425 8.279 36.774 1.00 94.31 403 LEU A O 1
ATOM 3277 N N . GLU A 1 404 ? 7.543 8.529 34.839 1.00 90.31 404 GLU A N 1
ATOM 3278 C CA . GLU A 1 404 ? 8.293 9.703 35.281 1.00 90.31 404 GLU A CA 1
ATOM 3279 C C . GLU A 1 404 ? 7.331 10.863 35.585 1.00 90.31 404 GLU A C 1
ATOM 3281 O O . GLU A 1 404 ? 6.351 11.071 34.878 1.00 90.31 404 GLU A O 1
ATOM 3286 N N . GLY A 1 405 ? 7.574 11.607 36.666 1.00 86.88 405 GLY A N 1
ATOM 3287 C CA . GLY A 1 405 ? 6.698 12.709 37.083 1.00 86.88 405 GLY A CA 1
ATOM 3288 C C . GLY A 1 405 ? 5.407 12.291 37.799 1.00 86.88 405 GLY A C 1
ATOM 3289 O O . GLY A 1 405 ? 4.643 13.167 38.196 1.00 86.88 405 GLY A O 1
ATOM 3290 N N . PHE A 1 406 ? 5.174 10.991 38.017 1.00 92.00 406 PHE A N 1
ATOM 3291 C CA . PHE A 1 406 ? 4.076 10.486 38.846 1.00 92.00 406 PHE A CA 1
ATOM 3292 C C . PHE A 1 406 ? 4.612 9.951 40.178 1.00 92.00 406 PHE A C 1
ATOM 3294 O O . PHE A 1 406 ? 5.149 8.845 40.240 1.00 92.00 406 PHE A O 1
ATOM 3301 N N . ASP A 1 407 ? 4.428 10.715 41.258 1.00 86.75 407 ASP A N 1
ATOM 3302 C CA . ASP A 1 407 ? 4.814 10.307 42.616 1.00 86.75 407 ASP A CA 1
ATOM 3303 C C . ASP A 1 407 ? 3.774 9.352 43.227 1.00 86.75 407 ASP A C 1
ATOM 3305 O O . ASP A 1 407 ? 2.982 9.702 44.103 1.00 86.75 407 ASP A O 1
ATOM 3309 N N . ARG A 1 408 ? 3.699 8.132 42.683 1.00 88.06 408 ARG A N 1
ATOM 3310 C CA . ARG A 1 408 ? 2.827 7.073 43.204 1.00 88.06 408 ARG A CA 1
ATOM 3311 C C . ARG A 1 408 ? 3.418 5.685 43.003 1.00 88.06 408 ARG A C 1
ATOM 3313 O O . ARG A 1 408 ? 4.124 5.424 42.035 1.00 88.06 408 ARG A O 1
ATOM 3320 N N . LYS A 1 409 ? 3.067 4.763 43.907 1.00 90.81 409 LYS A N 1
ATOM 3321 C CA . LYS A 1 409 ? 3.588 3.384 43.908 1.00 90.81 409 LYS A CA 1
ATOM 3322 C C . LYS A 1 409 ? 3.185 2.574 42.672 1.00 90.81 409 LYS A C 1
ATOM 3324 O O . LYS A 1 409 ? 3.961 1.732 42.238 1.00 90.81 409 LYS A O 1
ATOM 3329 N N . ASP A 1 410 ? 1.981 2.788 42.145 1.00 95.19 410 ASP A N 1
ATOM 3330 C CA . ASP A 1 410 ? 1.460 2.090 40.966 1.00 95.19 410 ASP A CA 1
ATOM 3331 C C . ASP A 1 410 ? 0.449 2.980 40.228 1.00 95.19 410 ASP A C 1
ATOM 3333 O O . ASP A 1 410 ? -0.487 3.505 40.830 1.00 95.19 410 ASP A O 1
ATOM 3337 N N . PHE A 1 411 ? 0.626 3.147 38.919 1.00 96.75 411 PHE A N 1
ATOM 3338 C CA . PHE A 1 411 ? -0.268 3.893 38.042 1.00 96.75 411 PHE A CA 1
ATOM 3339 C C . PHE A 1 411 ? -1.487 3.029 37.689 1.00 96.75 411 PHE A C 1
ATOM 3341 O O . PHE A 1 411 ? -1.538 2.359 36.658 1.00 96.75 411 PHE A O 1
ATOM 3348 N N . ASN A 1 412 ? -2.487 3.028 38.567 1.00 95.62 412 ASN A N 1
ATOM 3349 C CA . ASN A 1 412 ? -3.737 2.276 38.411 1.00 95.62 412 ASN A CA 1
ATOM 3350 C C . ASN A 1 412 ? -4.932 3.131 37.944 1.00 95.62 412 ASN A C 1
ATOM 3352 O O . ASN A 1 412 ? -6.066 2.669 38.035 1.00 95.62 412 ASN A O 1
ATOM 3356 N N . PHE A 1 413 ? -4.702 4.362 37.476 1.00 95.50 413 PHE A N 1
ATOM 3357 C CA . PHE A 1 413 ? -5.783 5.244 37.027 1.00 95.50 413 PHE A CA 1
ATOM 3358 C C . PHE A 1 413 ? -6.561 4.613 35.865 1.00 95.50 413 PHE A C 1
ATOM 3360 O O . PHE A 1 413 ? -5.953 3.990 34.989 1.00 95.50 413 PHE A O 1
ATOM 3367 N N . LYS A 1 414 ? -7.890 4.772 35.878 1.00 93.00 414 LYS A N 1
ATOM 3368 C CA . LYS A 1 414 ? -8.808 4.314 34.818 1.00 93.00 414 LYS A CA 1
ATOM 3369 C C . LYS A 1 414 ? -9.455 5.481 34.078 1.00 93.00 414 LYS A C 1
ATOM 3371 O O . LYS A 1 414 ? -9.965 5.300 32.975 1.00 93.00 414 LYS A O 1
ATOM 3376 N N . TYR A 1 415 ? -9.412 6.682 34.638 1.00 92.19 415 TYR A N 1
ATOM 3377 C CA . TYR A 1 415 ? -10.019 7.864 34.049 1.00 92.19 415 TYR A CA 1
ATOM 3378 C C . TYR A 1 415 ? -9.003 8.991 33.894 1.00 92.19 415 TYR A C 1
ATOM 3380 O O . TYR A 1 415 ? -8.054 9.104 34.673 1.00 92.19 415 TYR A O 1
ATOM 3388 N N . PHE A 1 416 ? -9.209 9.812 32.868 1.00 92.44 416 PHE A N 1
ATOM 3389 C CA . PHE A 1 416 ? -8.483 11.054 32.650 1.00 92.44 416 PHE A CA 1
ATOM 3390 C C . PHE A 1 416 ? -9.414 12.075 31.989 1.00 92.44 416 PHE A C 1
ATOM 3392 O O . PHE A 1 416 ? -10.330 11.691 31.260 1.00 92.44 416 PHE A O 1
ATOM 3399 N N . MET A 1 417 ? -9.197 13.358 32.263 1.00 90.06 417 MET A N 1
ATOM 3400 C CA . MET A 1 417 ? -9.816 14.482 31.554 1.00 90.06 417 MET A CA 1
ATOM 3401 C C . MET A 1 417 ? -9.065 15.778 31.869 1.00 90.06 417 MET A C 1
ATOM 3403 O O . MET A 1 417 ? -8.272 15.810 32.808 1.00 90.06 417 MET A O 1
ATOM 3407 N N . MET A 1 418 ? -9.362 16.856 31.142 1.00 90.00 418 MET A N 1
ATOM 3408 C CA . MET A 1 418 ? -8.890 18.195 31.506 1.00 90.00 418 MET A CA 1
ATOM 3409 C C . MET A 1 418 ? -9.310 18.545 32.940 1.00 90.00 418 MET A C 1
ATOM 3411 O O . MET A 1 418 ? -10.450 18.286 33.335 1.00 90.00 418 MET A O 1
ATOM 3415 N N . GLU A 1 419 ? -8.427 19.176 33.707 1.00 92.44 419 GLU A N 1
ATOM 3416 C CA . GLU A 1 419 ? -8.662 19.563 35.100 1.00 92.44 419 GLU A CA 1
ATOM 3417 C C . GLU A 1 419 ? -9.949 20.382 35.252 1.00 92.44 419 GLU A C 1
ATOM 3419 O O . GLU A 1 419 ? -10.789 20.100 36.108 1.00 92.44 419 GLU A O 1
ATOM 3424 N N . GLU A 1 420 ? -10.164 21.350 34.364 1.00 91.12 420 GLU A N 1
ATOM 3425 C CA . GLU A 1 420 ? -11.378 22.166 34.363 1.00 91.12 420 GLU A CA 1
ATOM 3426 C C . GLU A 1 420 ? -12.665 21.355 34.153 1.00 91.12 420 GLU A C 1
ATOM 3428 O O . GLU A 1 420 ? -13.734 21.740 34.630 1.00 91.12 420 GLU A O 1
ATOM 3433 N N . SER A 1 421 ? -12.583 20.235 33.433 1.00 90.06 421 SER A N 1
ATOM 3434 C CA . SER A 1 421 ? -13.711 19.336 33.203 1.00 90.06 421 SER A CA 1
ATOM 3435 C C . SER A 1 421 ? -13.937 18.427 34.401 1.00 90.06 421 SER A C 1
ATOM 3437 O O . SER A 1 421 ? -15.088 18.117 34.702 1.00 90.06 421 SER A O 1
ATOM 3439 N N . PHE A 1 422 ? -12.872 18.048 35.109 1.00 91.38 422 PHE A N 1
ATOM 3440 C CA . PHE A 1 422 ? -12.928 17.206 36.301 1.00 91.38 422 PHE A CA 1
ATOM 3441 C C . PHE A 1 422 ? -13.725 17.854 37.431 1.00 91.38 422 PHE A C 1
ATOM 3443 O O . PHE A 1 422 ? -14.619 17.229 38.000 1.00 91.38 422 PHE A O 1
ATOM 3450 N N . TRP A 1 423 ? -13.481 19.134 37.705 1.00 92.38 423 TRP A N 1
ATOM 3451 C CA . TRP A 1 423 ? -14.176 19.851 38.778 1.00 92.38 423 TRP A CA 1
ATOM 3452 C C . TRP A 1 423 ? -15.664 20.113 38.499 1.00 92.38 423 TRP A C 1
ATOM 3454 O O . TRP A 1 423 ? -16.403 20.481 39.409 1.00 92.38 423 TRP A O 1
ATOM 3464 N N . LYS A 1 424 ? -16.125 19.890 37.262 1.00 90.81 424 LYS A N 1
ATOM 3465 C CA . LYS A 1 424 ? -17.541 19.994 36.869 1.00 90.81 424 LYS A CA 1
ATOM 3466 C C . LYS A 1 424 ? -18.306 18.680 37.054 1.00 90.81 424 LYS A C 1
ATOM 3468 O O . LYS A 1 424 ? -19.504 18.639 36.780 1.00 90.81 424 LYS A O 1
ATOM 3473 N N . GLN A 1 425 ? -17.631 17.607 37.467 1.00 87.94 425 GLN A N 1
ATOM 3474 C CA . GLN A 1 425 ? -18.240 16.285 37.555 1.00 87.94 425 GLN A CA 1
ATOM 3475 C C . GLN A 1 425 ? -18.986 16.057 38.863 1.00 87.94 425 GLN A C 1
ATOM 3477 O O . GLN A 1 425 ? -18.570 16.573 39.900 1.00 87.94 425 GLN A O 1
ATOM 3482 N N . PRO A 1 426 ? -20.065 15.252 38.842 1.00 88.38 426 PRO A N 1
ATOM 3483 C CA . PRO A 1 426 ? -20.806 14.879 40.040 1.00 88.38 426 PRO A CA 1
ATOM 3484 C C . PRO A 1 426 ? -20.049 13.793 40.827 1.00 88.38 426 PRO A C 1
ATOM 3486 O O . PRO A 1 426 ? -20.545 12.680 40.981 1.00 88.38 426 PRO A O 1
ATOM 3489 N N . LEU A 1 427 ? -18.826 14.103 41.265 1.00 88.38 427 LEU A N 1
ATOM 3490 C CA . LEU A 1 427 ? -17.933 13.213 42.009 1.00 88.38 427 LEU A CA 1
ATOM 3491 C C . LEU A 1 427 ? -17.847 13.624 43.478 1.00 88.38 427 LEU A C 1
ATOM 3493 O O . LEU A 1 427 ? -17.846 14.813 43.811 1.00 88.38 427 LEU A O 1
ATOM 3497 N N . ASP A 1 428 ? -17.655 12.648 44.362 1.00 92.31 428 ASP A N 1
ATOM 3498 C CA . ASP A 1 428 ? -17.201 12.927 45.721 1.00 92.31 428 ASP A CA 1
ATOM 3499 C C . ASP A 1 428 ? -15.690 13.216 45.721 1.00 92.31 428 ASP A C 1
ATOM 3501 O O . ASP A 1 428 ? -14.836 12.332 45.864 1.00 92.31 428 ASP A O 1
ATOM 3505 N N . PHE A 1 429 ? -15.342 14.501 45.590 1.00 93.25 429 PHE A N 1
ATOM 3506 C CA . PHE A 1 429 ? -13.951 14.950 45.513 1.00 93.25 429 PHE A CA 1
ATOM 3507 C C . PHE A 1 429 ? -13.101 14.623 46.750 1.00 93.25 429 PHE A C 1
ATOM 3509 O O . PHE A 1 429 ? -11.868 14.665 46.655 1.00 93.25 429 PHE A O 1
ATOM 3516 N N . LYS A 1 430 ? -13.727 14.292 47.889 1.00 92.12 430 LYS A N 1
ATOM 3517 C CA . LYS A 1 430 ? -13.023 13.867 49.108 1.00 92.12 430 LYS A CA 1
ATOM 3518 C C . LYS A 1 430 ? -12.615 12.397 49.055 1.00 92.12 430 LYS A C 1
ATOM 3520 O O . LYS A 1 430 ? -11.670 12.018 49.738 1.00 92.12 430 LYS A O 1
ATOM 3525 N N . ARG A 1 431 ? -13.318 11.581 48.267 1.00 94.00 431 ARG A N 1
ATOM 3526 C CA . ARG A 1 431 ? -13.103 10.128 48.166 1.00 94.00 431 ARG A CA 1
ATOM 3527 C C . ARG A 1 431 ? -12.346 9.716 46.910 1.00 94.00 431 ARG A C 1
ATOM 3529 O O . ARG A 1 431 ? -11.757 8.641 46.895 1.00 94.00 431 ARG A O 1
ATOM 3536 N N . VAL A 1 432 ? -12.358 10.547 45.870 1.00 93.12 432 VAL A N 1
ATOM 3537 C CA . VAL A 1 432 ? -11.683 10.246 44.604 1.00 93.12 432 VAL A CA 1
ATOM 3538 C C . VAL A 1 432 ? -10.154 10.295 44.749 1.00 93.12 432 VAL A C 1
ATOM 3540 O O . VAL A 1 432 ? -9.572 11.346 45.047 1.00 93.12 432 VAL A O 1
ATOM 3543 N N . ASP A 1 433 ? -9.506 9.151 44.508 1.00 94.31 433 ASP A N 1
ATOM 3544 C CA . ASP A 1 433 ? -8.051 9.051 44.332 1.00 94.31 433 ASP A CA 1
ATOM 3545 C C . ASP A 1 433 ? -7.677 9.620 42.959 1.00 94.31 433 ASP A C 1
ATOM 3547 O O . ASP A 1 433 ? -8.074 9.073 41.923 1.00 94.31 433 ASP A O 1
ATOM 3551 N N . LYS A 1 434 ? -6.959 10.747 42.966 1.00 94.19 434 LYS A N 1
ATOM 3552 C CA . LYS A 1 434 ? -6.695 11.592 41.799 1.00 94.19 434 LYS A CA 1
ATOM 3553 C C . LYS A 1 434 ? -5.269 12.133 41.792 1.00 94.19 434 LYS A C 1
ATOM 3555 O O . LYS A 1 434 ? -4.661 12.317 42.844 1.00 94.19 434 LYS A O 1
ATOM 3560 N N . PHE A 1 435 ? -4.768 12.452 40.607 1.00 95.31 435 PHE A N 1
ATOM 3561 C CA . PHE A 1 435 ? -3.467 13.073 40.397 1.00 95.31 435 PHE A CA 1
ATOM 3562 C C . PHE A 1 435 ? -3.522 14.015 39.198 1.00 95.31 435 PHE A C 1
ATOM 3564 O O . PHE A 1 435 ? -3.936 13.618 38.108 1.00 95.31 435 PHE A O 1
ATOM 3571 N N . LEU A 1 436 ? -3.077 15.252 39.403 1.00 94.44 436 LEU A N 1
ATOM 3572 C CA . LEU A 1 436 ? -2.969 16.255 38.352 1.00 94.44 436 LEU A CA 1
ATOM 3573 C C . LEU A 1 436 ? -1.578 16.180 37.720 1.00 94.44 436 LEU A C 1
ATOM 3575 O O . LEU A 1 436 ? -0.573 16.384 38.399 1.00 94.44 436 LEU A O 1
ATOM 3579 N N . TYR A 1 437 ? -1.523 15.915 36.418 1.00 93.94 437 TYR A N 1
ATOM 3580 C CA . TYR A 1 437 ? -0.310 16.052 35.621 1.00 93.94 437 TYR A CA 1
ATOM 3581 C C . TYR A 1 437 ? -0.550 17.125 34.565 1.00 93.94 437 TYR A C 1
ATOM 3583 O O . TYR A 1 437 ? -1.367 16.932 33.666 1.00 93.94 437 TYR A O 1
ATOM 3591 N N . LYS A 1 438 ? 0.169 18.248 34.681 1.00 92.88 438 LYS A N 1
ATOM 3592 C CA . LYS A 1 438 ? -0.076 19.458 33.882 1.00 92.88 438 LYS A CA 1
ATOM 3593 C C . LYS A 1 438 ? -1.546 19.879 33.994 1.00 92.88 438 LYS A C 1
ATOM 3595 O O . LYS A 1 438 ? -1.960 20.236 35.086 1.00 92.88 438 LYS A O 1
ATOM 3600 N N . ASP A 1 439 ? -2.311 19.827 32.911 1.00 90.50 439 ASP A N 1
ATOM 3601 C CA . ASP A 1 439 ? -3.735 20.173 32.860 1.00 90.50 439 ASP A CA 1
ATOM 3602 C C . ASP A 1 439 ? -4.651 18.935 32.797 1.00 90.50 439 ASP A C 1
ATOM 3604 O O . ASP A 1 439 ? -5.866 19.083 32.693 1.00 90.50 439 ASP A O 1
ATOM 3608 N N . HIS A 1 440 ? -4.102 17.718 32.880 1.00 90.88 440 HIS A N 1
ATOM 3609 C CA . HIS A 1 440 ? -4.867 16.474 32.888 1.00 90.88 440 HIS A CA 1
ATOM 3610 C C . HIS A 1 440 ? -5.010 15.921 34.306 1.00 90.88 440 HIS A C 1
ATOM 3612 O O . HIS A 1 440 ? -4.031 15.576 34.973 1.00 90.88 440 HIS A O 1
ATOM 3618 N N . MET A 1 441 ? -6.256 15.771 34.751 1.00 94.00 441 MET A N 1
ATOM 3619 C CA . MET A 1 441 ? -6.592 15.066 35.980 1.00 94.00 441 MET A CA 1
ATOM 3620 C C . MET A 1 441 ? -6.787 13.580 35.687 1.00 94.00 441 MET A C 1
ATOM 3622 O O . MET A 1 441 ? -7.693 13.204 34.943 1.00 94.00 441 MET A O 1
ATOM 3626 N N . PHE A 1 442 ? -5.977 12.734 36.318 1.00 94.56 442 PHE A N 1
ATOM 3627 C CA . PHE A 1 442 ? -6.106 11.279 36.304 1.00 94.56 442 PHE A CA 1
ATOM 3628 C C . PHE A 1 442 ? -6.747 10.799 37.601 1.00 94.56 442 PHE A C 1
ATOM 3630 O O . PHE A 1 442 ? -6.435 11.332 38.661 1.00 94.56 442 PHE A O 1
ATOM 3637 N N . PHE A 1 443 ? -7.620 9.793 37.552 1.00 94.31 443 PHE A N 1
ATOM 3638 C CA . PHE A 1 443 ? -8.264 9.260 38.758 1.00 94.31 443 PHE A CA 1
ATOM 3639 C C . PHE A 1 443 ? -8.702 7.800 38.607 1.00 94.31 443 PHE A C 1
ATOM 3641 O O . PHE A 1 443 ? -8.774 7.250 37.502 1.00 94.31 443 PHE A O 1
ATOM 3648 N N . VAL A 1 444 ? -8.869 7.128 39.749 1.00 92.50 444 VAL A N 1
ATOM 3649 C CA . VAL A 1 444 ? -9.016 5.664 39.806 1.00 92.50 444 VAL A CA 1
ATOM 3650 C C . VAL A 1 444 ? -10.454 5.230 39.573 1.00 92.50 444 VAL A C 1
ATOM 3652 O O . VAL A 1 444 ? -10.687 4.415 38.687 1.00 92.50 444 VAL A O 1
ATOM 3655 N N . ASP A 1 445 ? -11.404 5.795 40.313 1.00 86.88 445 ASP A N 1
ATOM 3656 C CA . ASP A 1 445 ? -12.802 5.367 40.310 1.00 86.88 445 ASP A CA 1
ATOM 3657 C C . ASP A 1 445 ? -13.758 6.557 40.235 1.00 86.88 445 ASP A C 1
ATOM 3659 O O . ASP A 1 445 ? -13.446 7.665 40.680 1.00 86.88 445 ASP A O 1
ATOM 3663 N N . TRP A 1 446 ? -14.943 6.300 39.686 1.00 84.81 446 TRP A N 1
ATOM 3664 C CA . TRP A 1 446 ? -16.032 7.262 39.622 1.00 84.81 446 TRP A CA 1
ATOM 3665 C C . TRP A 1 446 ? -16.903 7.161 40.881 1.00 84.81 446 TRP A C 1
ATOM 3667 O O . TRP A 1 446 ? -17.858 6.382 40.919 1.00 84.81 446 TRP A O 1
ATOM 3677 N N . VAL A 1 447 ? -16.516 7.888 41.934 1.00 82.81 447 VAL A N 1
ATOM 3678 C CA . VAL A 1 447 ? -17.073 7.767 43.299 1.00 82.81 447 VAL A CA 1
ATOM 3679 C C . VAL A 1 447 ? -18.034 8.865 43.708 1.00 82.81 447 VAL A C 1
ATOM 3681 O O . VAL A 1 447 ? -17.845 10.023 43.270 1.00 82.81 447 VAL A O 1
#

Sequence (447 aa):
MNNSNESCNSKKTIWKVWFQSAFLAVLLMFSVLAVTSQPREVKAAVEGFKTINGKGYYIKKDGSKLKGWKNINGKKYLFDFETGEQIIGWQKDKWGKNIRYFSRQYGSRGYMATGFWEDGRGNVRYFNPGNGMMTRGWAYDNGNHRFFDRDNGIMYRGVRKVDKYYYYFMGHSDPAKAGYRCKKGFTQLGDKRYYFNPKDGHAHIGWSTIDGNRYYFDKKGIMYVNKTFNMGGKKYTADENGIVTEVNGSGGGGKYQYTVHEEYGGYVKAYDAKNGRYYYLAREFATHPGVANGEKTDRDLLAAICEAEAGDQGLIGMEAVALCILNRTIDPTREFPSDFRMVLYEQGDPKLYKYPQYSPVRDGALLKRLNGSFYNRTLAYQAADEALKIFNNYVKYKKPRTLEGFDRKDFNFKYFMMEESFWKQPLDFKRVDKFLYKDHMFFVDWV

Foldseek 3Di:
DDDDDDDDDDYDDDDDDDDDDDDPPPPPPPDDDPPPPPVPPPVQPPFAWDQDPNWIFTQHSNRDTDAAWDDDPNFIWHAHRPRRTTDAAWDADPVNPWIWGFDCPVHVRTTTDAAWDADPVRFIWHAHRVHRTTDAAWDDDDNFIFHAHRRPRTTDAAWDDDPQFIWHQHPVPPVVRGRTTDQDAWDDDPPFIWGQHNPHGTTDAAWDQDPNFIWHAHSSRTTDEQDWDDFLQWIWGQYNVRGIDTDPPDRDDAPWDWDFDPPPPTWIWTAFVVLRDIFIFHNCCSHQGCRVRVNQDLLLLLLLLLCLACVPLFLLSSLLVSLLLQLLLVDPVPPAHVDSSRSLGGQGDSVVPDGRAARGDSPPRSSCSSVPNGPCSPSSSSSSVVSCVLSVCCVPPVQARDTPPDPDRHSNFNHKDFQVVVVVDPAPPVPWDWDDRPRMITTHDRD

Radius of gyration: 43.72 Å; chains: 1; bounding box: 167×50×98 Å

Secondary structure (DSSP, 8-state):
---------------------SSSSSSS--SS--------------SEEEEETTEEEEE-TTSPBP-EEEEETTEEEEE-TTT-PBP-EEEE-TTS-SEEEEESTTSSS-EE--EEEE-TTS-EEEE-TTT-PBP-EEEEETTEEEEE-TTT-PBP-EEEEETTEEEEE--TTSTTTTTPBP--EEEEETTEEEEE-TTT-PBP-EEEEETTEEEEE-TTSPBP-SEEEEETTEEEEE-TT--EEE-TT----SS--EEEETGGGTEEEEEETTTTEEEEE-THHHHSTTSTTS-S-HHHHHHHHHHHHSTTSHHHHHHHHHHHHHHHTT-TT--S-SSHHHHHHB---TTT----------TTHHHHHHTT--SSHHHHHHHHHHHHHHHHHHHHH------TT--SS-----EEEEHHHHTTSS--TTT--EEEETTEEEES---

pLDDT: mean 84.6, std 17.45, range [26.77, 98.44]

=== Feature glossary ===
Each block in this record encodes a different view of the same protein. In brief:

Predicted aligned error. PAE(i, j) answers: if I align the predicted and true structures on residue i, how far off (in Å) do I expect residue j to be? A block-diagonal PAE matrix with low values on the blocks and high values off-diagonal is the signature of a multi-domain protein with confidently predicted domains but uncertain inter-domain orientation.

Contact-map, Ramachandran, and PAE plots. Plot images: a contact map (which residues are close in 3D, as an N×N binary image), a Ramachandran scatter (backbone torsion angles, revealing secondary-structure composition at a glance), and — for AlphaFold structures — a PAE heatmap (pairwise prediction confidence).

Backbone torsions (φ/ψ). φ (phi) and ψ (psi) are the two rotatable backbone dihedrals per residue: φ is the C(i-1)–N–Cα–C torsion, ψ is the N–Cα–C–N(i+1) torsion, both in degrees on (−180°, 180°]. α-helical residues cluster near (−60°, −45°); β-strand residues near (−120°, +130°). A Ramachandran plot is simply a scatter of (φ, ψ) for every residue.

Foldseek 3Di. A 3Di character summarizes, for each residue, the relative orientation of the Cα frame of its nearest spatial neighbor. Because it encodes fold topology rather than chemistry, 3Di alignments detect remote structural similarity that sequence alignment misses.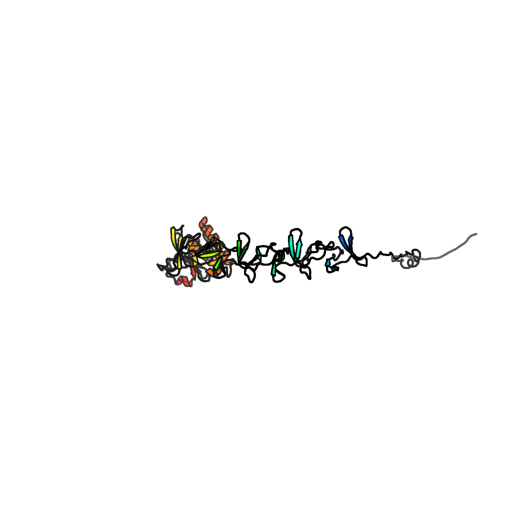

Radius of gyration, Cα contacts, bounding box. Three whole-structure scalars: the radius of gyration (RMS distance of Cα from centroid, in Å), the count of Cα–Cα contacts (pairs closer than 8 Å and separated by more than four residues in sequence — i.e. tertiary, not local, contacts), and the bounding-box dimensions. Together they distinguish compact globular folds from extended fibres or disordered chains.

Sequence. Sequence gives the chain of amino acids in standard one-letter code (A=alanine, C=cysteine, …, Y=tyrosine), read N→C. It is the only feature that is directly encoded by the gene; all structural features are derived from the folded form of this sequence.

mmCIF coordinates. Atomic coordinates in PDBx/mmCIF format — the same representation the Protein Data Bank distributes. Each line of the _atom_site loop places one backbone atom in Cartesian space (units: ångströms, origin: arbitrary).

Secondary structure (3-state, P-SEA). Three-state secondary structure (P-SEA) collapses the eight DSSP classes into helix (a), strand (b), and coil (c). P-SEA assigns these from Cα geometry alone — distances and angles — without requiring backbone oxygens, so it works on any Cα trace.

InterPro / GO / CATH / organism. Functional annotations link the protein to curated databases. InterPro entries identify conserved domains and families by matching the sequence against member-database signatures (Pfam, PROSITE, CDD, …). Gene Ontology (GO) terms describe molecular function, biological process, and cellular component in a controlled vocabulary. CATH places the structure in a hierarchical fold classification (Class/Architecture/Topology/Homologous-superfamily). The organism is the source species.

B-factor. B-factor (Debye–Waller factor) reflects atomic displacement in the crystal lattice. It is an experimental observable (units Å²), not a prediction; low values mean the atom is pinned down, high values mean it moves or is heterogeneous across the crystal.

Rendered structure images. Structure images are PyMOL renders from six orthogonal camera directions. Cartoon representation draws helices as coils and strands as arrows; sticks shows the backbone as bonds; surface shows the solvent-excluded envelope. Rainbow coloring maps sequence position to hue (blue→red, N→C); chain coloring assigns a distinct color per polypeptide.

Solvent-accessible surface area. Solvent-accessible surface area (SASA) is the area in Å² traced out by the centre of a 1.4 Å probe sphere (a water molecule) rolled over the protein's van der Waals surface (Shrake–Rupley / Lee–Richards construction). Buried residues have near-zero SASA; fully exposed residues can exceed 200 Å². The total SASA scales roughly with the number of surface residues.

Secondary structure (8-state, DSSP). The SS8 string is DSSP's per-residue secondary-structure call. α-helix (H) means an i→i+4 H-bond ladder; β-strand (E) means the residue participates in a β-sheet; 3₁₀ (G) and π (I) are tighter and wider helices; T/S are turns/bends; '-' is loop.

pLDDT. For AlphaFold models, the B-factor field carries pLDDT — the model's own estimate of local accuracy on a 0–100 scale. Regions with pLDDT<50 should be treated as essentially unmodeled; they often correspond to intrinsically disordered segments.

Nearest PDB structures. Nearest PDB neighbors are the top structural matches found by Foldseek when searching this structure against the entire Protein Data Bank. Each hit reports a TM-score (0 to 1; >0.5 almost always implies the same fold) and an E-value. These are *structural* homologs — they may share no detectable sequence similarity.